Protein AF-A0A4V3XAM3-F1 (afdb_monomer)

Foldseek 3Di:
DCVVVVVVVVVVPPPPDDDDDPPPPPPPPPPDDDPPPPVCVVVPPPCPDPDDPQDLPDLDDDLFQQSAAADQCVPDRVPDAWAEEEEEQLDFDPPPPFPDDDDDDDDPDDDDAQLNQLSCQLVLLSVLSSVGHLCDQPPVLRDRLVLQTRYYYNYYQPADHPDPVRRLVSLLVVLLSQQVDAHPDDDQDFDLWPVRGHGHAYEYRARAQLSVLSNLVSLCNTRNAFAEEEQAQALLCDDDDDDDPGPDDPPDDRDRHSSHSLVVCLVVRSHDAPLLYEYAAHDDDDPDPVVVVSSVVSRHDYDHLCVCVVVNLLVVLVVNCVSNPQTAYEYEHELLLAACVQAVNFNDHDHSHDHLVSLLSNLLSNAQHNHRYYYYYRRRQVRADPVSRNSNSSSVSVVSVSLSSSCHDDEAEQEAQAPVSLVVCLVLVVVCGSSHNYDYAYEHQAQAHHPCLPPVDAPFDKDPAFQQVLPDLVQGDDPPDGGIGRSVVSSVSSVVSCVVSVCVVRYDYNKAWDDWDADPSGDIDTDIDHDDPPDDDDDDDDHDLLVLAQAAEEQEDDPPVSVVVQVSSVVSHHPHYHYDYPDDDDDDPQFDAWDDDPNDIDHDPDTHGPVPDDLDPLSGSDDDVVVVVDCVSVVVCLVSQLVVQCRVAVGSVHDDDD

Sequence (658 aa):
MLLIYTAVFLAITTSSSVVAEQARLSVEYPERVDPSVNFTKLFSQSVVFPHAQWTKETWNGITSYAHTTPLRCFGSDSAIEYDIAILGALWYNLVGKAHLTPLPQVLPSILPPAIVLARFGPNGIRQGSRRLSIDRINVPTKLRISDHADVVDCGDVPMVYVDNKVALRQLELANAALLSQSSLRVADGESLAKDGKFHPRVLTLGGDHTITLPLLRGVAGVYGPVSVIHFDSHLDTWKPSKMENSPWLPGEEIPVTHGSYFWYAHNEGLLASNNSNIHVGIRNSLHSWDDEEDDYKVGFVISYAEDIEEVGWKGIVQRIRDAVGDNPVYISLDIDVIDPGMAPAAGTPEIGGFTTREIKKILQGLSGLKVVGADIVEVAPGYDTQDEITQIAAANIGWEILGLMAKTPLVVVIIGGGPAGLVTCKSLLDAATGKFPFDPVVLEQESDIGGTFRYRSYENANLVSSKQLTSFSDFRLPLSHPDHLTLEEYVDYLRAYIRHFNLESRIQLNSKVIKVERGPNGGHIVHWLRKEPGSGNWQEEYKSRSQLAGRRLMILGTGETGMDLAYEAAKAGAREVVLCSRSGFLSVPKALNDFQIFGLKFESKTPVPIDSLITNLAETAYVHPWVAASHIRWFISDFVVKRVLWVLTGTQAGCNQL

pLDDT: mean 74.63, std 20.63, range [28.2, 98.88]

Solvent-accessible surface area (backbone atoms only — not comparable to full-atom values): 37568 Å² total; per-residue (Å²): 142,68,78,70,62,60,64,59,60,65,71,72,74,80,79,86,81,79,79,90,70,84,75,73,82,72,75,77,67,84,80,66,79,59,89,82,66,50,59,70,62,68,71,57,55,87,63,89,60,95,57,75,88,72,47,72,85,50,86,60,70,81,77,30,52,23,45,30,51,73,43,48,50,93,53,96,40,52,84,66,63,37,33,30,38,35,38,24,39,60,33,53,70,89,76,74,68,82,81,68,76,92,72,78,97,79,77,101,81,75,77,83,61,50,46,69,32,5,35,47,11,30,60,34,29,16,61,35,11,56,88,47,42,45,85,42,68,41,74,91,53,70,41,39,36,57,85,60,32,52,56,32,20,43,52,61,54,93,47,56,93,86,42,70,69,62,18,47,49,49,48,22,53,50,45,34,56,56,47,70,39,58,23,60,66,75,72,96,70,82,41,80,26,77,84,57,50,51,49,27,29,43,43,32,31,19,5,35,56,46,58,51,41,35,47,42,53,31,49,24,72,45,52,36,47,26,15,40,44,35,31,18,29,63,83,29,38,45,76,90,73,84,63,88,97,49,94,75,60,90,88,65,79,82,73,88,36,52,52,24,28,49,35,53,32,37,78,70,54,34,46,28,69,91,38,15,16,34,39,41,23,38,73,58,88,71,96,48,75,64,56,57,57,49,32,42,71,60,17,38,42,82,40,45,32,68,43,51,79,77,53,26,52,66,41,52,33,48,54,51,47,69,36,35,63,89,45,51,27,32,40,43,34,38,46,29,19,27,16,40,94,61,24,55,13,33,54,73,73,43,81,79,32,42,52,76,67,48,54,52,51,28,58,50,60,51,40,54,45,46,50,57,34,34,40,42,20,29,34,10,57,86,55,32,57,99,79,36,46,27,28,32,48,52,24,53,49,52,54,52,50,50,46,35,45,38,38,48,58,51,70,38,82,35,83,34,43,26,74,69,36,50,52,48,44,52,50,40,56,73,59,38,36,60,70,44,35,49,44,56,37,30,31,14,52,42,90,60,66,30,45,54,56,68,78,69,56,65,90,91,46,59,46,88,57,36,46,72,74,67,36,50,93,91,55,72,75,62,89,87,53,74,52,56,40,41,36,66,57,48,40,52,50,52,51,50,50,33,64,73,68,67,44,65,94,35,54,40,60,21,25,34,75,77,46,76,45,73,38,97,90,55,73,70,49,74,43,65,45,74,65,60,94,89,68,87,82,88,87,82,94,83,89,58,58,78,79,33,43,69,34,75,45,78,39,86,37,76,50,73,70,40,48,49,52,50,52,47,29,56,73,36,47,28,72,41,77,44,79,44,58,100,59,92,80,89,86,74,68,75,38,60,66,63,51,70,60,96,88,47,74,49,77,61,99,63,72,45,46,54,94,71,66,69,88,48,91,69,71,50,86,77,67,59,69,72,52,66,77,38,69,59,45,60,52,51,50,55,55,46,52,27,50,50,30,24,73,78,62,76,28,60,88,44,82,84,80,132

Nearest PDB structures (foldseek):
  7lba-assembly2_G  TM=9.155E-01  e=3.493E-26  Escherichia coli
  3niq-assembly1_A  TM=9.310E-01  e=6.773E-25  Pseudomonas aeruginosa PAO1
  1gq6-assembly1_B  TM=9.123E-01  e=1.174E-23  Streptomyces clavuligerus
  1gq6-assembly1_A-2  TM=9.062E-01  e=1.110E-23  Streptomyces clavuligerus
  3nio-assembly1_D  TM=8.984E-01  e=1.706E-21  Pseudomonas aeruginosa PAO1

Organism: NCBI:txid98765

Radius of gyration: 33.78 Å; Cα contacts (8 Å, |Δi|>4): 1130; chains: 1; bounding box: 84×67×112 Å

Mean predicted aligned error: 18.64 Å

Secondary structure (DSSP, 8-state):
--SSHHHHHTTSSS-----------------S--TT--HHHHH--S-S-SS-TT-TT-SSSS--GGGPEE--TTTTTTT---SEEEEE-----TT-GGGS----S--S-----GGGGGGGHHHHHHHHGGG--TTS-BTTTTB-GGGT--EEEEEE----SS-HHHHHHHHHHHHHHHHTSPPSS--SS--SSTTS----EEEEE-SSGGGHHHHHHHHHHHH-SBEEEEE-SS---PPP-PPTT-SPPTTPPPPP-TTTHHHHHHHTT-B-STT-EEEEEE-SPPS-THHHHHHHHHTEEEEETTHHHHTHHHHHHHHHHHHHTTSEEEEEEEGGGB-TTT----SS--SS-B-HHHHHHHHHHTTTSEEEEEEEE---GGGS-TT-HHHHHHHHHHHHHHHHHHTS-EEEEEE--SHHHHHHHHHHHHT-BTTB-EEEEEE-SSSSS-THHHHS--TT-B-SS-HHHHS-TTS---TTS-SS-BHHHHHHHHHHHHHHTT-GGGEESSEEEEEEEE-BTBSEEEEEEEPPTT----------GGGTTT-EEEEE--SHHHHHHHHHHHHTT-SEEEEE-SS------SEE--EEETTEEE--SSPEEGGG---STTSSS---HHHHTSTHHHHHHHHHHHHHHHHHHS-TT-PPP-

InterPro domains:
  IPR006035 Ureohydrolase [PF00491] (118-402)
  IPR006035 Ureohydrolase [PR00116] (205-220)
  IPR006035 Ureohydrolase [PR00116] (329-358)
  IPR006035 Ureohydrolase [PS51409] (118-413)
  IPR006035 Ureohydrolase [PTHR11358] (118-408)
  IPR020855 Ureohydrolase, manganese-binding site [PS01053] (332-353)
  IPR020946 Flavin monooxygenase-like [PF00743] (412-523)
  IPR023696 Ureohydrolase domain superfamily [SSF52768] (118-407)
  IPR036188 FAD/NAD(P)-binding domain superfamily [G3DSA:3.50.50.60] (408-536)
  IPR036188 FAD/NAD(P)-binding domain superfamily [G3DSA:3.50.50.60] (537-615)
  IPR036188 FAD/NAD(P)-binding domain superfamily [SSF51905] (412-586)

Structure (mmCIF, N/CA/C/O backbone):
data_AF-A0A4V3XAM3-F1
#
_entry.id   AF-A0A4V3XAM3-F1
#
loop_
_atom_site.group_PDB
_atom_site.id
_atom_site.type_symbol
_atom_site.label_atom_id
_atom_site.label_alt_id
_atom_site.label_comp_id
_atom_site.label_asym_id
_atom_site.label_entity_id
_atom_site.label_seq_id
_atom_site.pdbx_PDB_ins_code
_atom_site.Cartn_x
_atom_site.Cartn_y
_atom_site.Cartn_z
_atom_site.occupancy
_atom_site.B_iso_or_equiv
_atom_site.auth_seq_id
_atom_site.auth_comp_id
_atom_site.auth_asym_id
_atom_site.auth_atom_id
_atom_site.pdbx_PDB_model_num
ATOM 1 N N . MET A 1 1 ? 0.912 23.885 60.479 1.00 43.94 1 MET A N 1
ATOM 2 C CA . MET A 1 1 ? 1.457 23.375 59.201 1.00 43.94 1 MET A CA 1
ATOM 3 C C . MET A 1 1 ? 2.824 24.006 58.859 1.00 43.94 1 MET A C 1
ATOM 5 O O . MET A 1 1 ? 3.091 24.292 57.704 1.00 43.94 1 MET A O 1
ATOM 9 N N . LEU A 1 2 ? 3.708 24.210 59.854 1.00 31.06 2 LEU A N 1
ATOM 10 C CA . LEU A 1 2 ? 5.045 24.816 59.671 1.00 31.06 2 LEU A CA 1
ATOM 11 C C . LEU A 1 2 ? 6.189 23.935 60.229 1.00 31.06 2 LEU A C 1
ATOM 13 O O . LEU A 1 2 ? 7.351 24.195 59.964 1.00 31.06 2 LEU A O 1
ATOM 17 N N . LEU A 1 3 ? 5.867 22.851 60.947 1.00 28.94 3 LEU A N 1
ATOM 18 C CA . LEU A 1 3 ? 6.844 21.920 61.538 1.00 28.94 3 LEU A CA 1
ATOM 19 C C . LEU A 1 3 ? 7.246 20.759 60.611 1.00 28.94 3 LEU A C 1
ATOM 21 O O . LEU A 1 3 ? 8.238 20.090 60.868 1.00 28.94 3 LEU A O 1
ATOM 25 N N . ILE A 1 4 ? 6.520 20.547 59.507 1.00 36.91 4 ILE A N 1
ATOM 26 C CA . ILE A 1 4 ? 6.873 19.549 58.477 1.00 36.91 4 ILE A CA 1
ATOM 27 C C . ILE A 1 4 ? 7.892 20.130 57.477 1.00 36.91 4 ILE A C 1
ATOM 29 O O . ILE A 1 4 ? 8.665 19.392 56.874 1.00 36.91 4 ILE A O 1
ATOM 33 N N . TYR A 1 5 ? 7.966 21.460 57.357 1.00 37.72 5 TYR A N 1
ATOM 34 C CA . TYR A 1 5 ? 8.872 22.129 56.421 1.00 37.72 5 TYR A CA 1
ATOM 35 C C . TYR A 1 5 ? 10.343 22.115 56.872 1.00 37.72 5 TYR A C 1
ATOM 37 O O . TYR A 1 5 ? 11.233 22.105 56.025 1.00 37.72 5 TYR A O 1
ATOM 45 N N . THR A 1 6 ? 10.629 22.023 58.175 1.00 33.50 6 THR A N 1
ATOM 46 C CA . THR A 1 6 ? 12.016 22.020 58.682 1.00 33.50 6 THR A CA 1
ATOM 47 C C . THR A 1 6 ? 12.715 20.664 58.520 1.00 33.50 6 THR A C 1
ATOM 49 O O . THR A 1 6 ? 13.935 20.618 58.395 1.00 33.50 6 THR A O 1
ATOM 52 N N . ALA A 1 7 ? 11.965 19.558 58.457 1.00 32.16 7 ALA A N 1
ATOM 53 C CA . ALA A 1 7 ? 12.541 18.220 58.293 1.00 32.16 7 ALA A CA 1
ATOM 54 C C . ALA A 1 7 ? 12.980 17.927 56.845 1.00 32.16 7 ALA A C 1
ATOM 56 O O . ALA A 1 7 ? 13.930 17.182 56.628 1.00 32.16 7 ALA A O 1
ATOM 57 N N . VAL A 1 8 ? 12.331 18.548 55.853 1.00 38.34 8 VAL A N 1
ATOM 58 C CA . VAL A 1 8 ? 12.656 18.340 54.430 1.00 38.34 8 VAL A CA 1
ATOM 59 C C . VAL A 1 8 ? 13.861 19.184 53.998 1.00 38.34 8 VAL A C 1
ATOM 61 O O . VAL A 1 8 ? 14.658 18.736 53.181 1.00 38.34 8 VAL A O 1
ATOM 64 N N . PHE A 1 9 ? 14.066 20.365 54.593 1.00 31.41 9 PHE A N 1
ATOM 65 C CA . PHE A 1 9 ? 15.194 21.237 54.239 1.00 31.41 9 PHE A CA 1
ATOM 66 C C . PHE A 1 9 ? 16.542 20.773 54.819 1.00 31.41 9 PHE A C 1
ATOM 68 O O . PHE A 1 9 ? 17.583 21.040 54.224 1.00 31.41 9 PHE A O 1
ATOM 75 N N . LEU A 1 10 ? 16.542 20.032 55.936 1.00 29.98 10 LEU A N 1
ATOM 76 C CA . LEU A 1 10 ? 17.772 19.498 56.543 1.00 29.98 10 LEU A CA 1
ATOM 77 C C . LEU A 1 10 ? 18.298 18.225 55.850 1.00 29.98 10 LEU A C 1
ATOM 79 O O . LEU A 1 10 ? 19.457 17.869 56.033 1.00 29.98 10 LEU A O 1
ATOM 83 N N . ALA A 1 11 ? 17.472 17.553 55.042 1.00 32.84 11 ALA A N 1
ATOM 84 C CA . ALA A 1 11 ? 17.873 16.370 54.276 1.00 32.84 11 ALA A CA 1
ATOM 85 C C . ALA A 1 11 ? 18.535 16.714 52.926 1.00 32.84 11 ALA A C 1
ATOM 87 O O . ALA A 1 11 ? 19.113 15.839 52.289 1.00 32.84 11 ALA A O 1
ATOM 88 N N . ILE A 1 12 ? 18.459 17.976 52.485 1.00 36.16 12 ILE A N 1
ATOM 89 C CA . ILE A 1 12 ? 18.925 18.410 51.156 1.00 36.16 12 ILE A CA 1
ATOM 90 C C . ILE A 1 12 ? 20.329 19.050 51.210 1.00 36.16 12 ILE A C 1
ATOM 92 O O . ILE A 1 12 ? 20.966 19.233 50.177 1.00 36.16 12 ILE A O 1
ATOM 96 N N . THR A 1 13 ? 20.883 19.331 52.395 1.00 33.69 13 THR A N 1
ATOM 97 C CA . THR A 1 13 ? 22.175 20.036 52.535 1.00 33.69 13 THR A CA 1
ATOM 98 C C . THR A 1 13 ? 23.356 19.176 53.002 1.00 33.69 13 THR A C 1
ATOM 100 O O . THR A 1 13 ? 24.454 19.705 53.157 1.00 33.69 13 THR A O 1
ATOM 103 N N . THR A 1 14 ? 23.208 17.854 53.149 1.00 33.59 14 THR A N 1
ATOM 104 C CA . THR A 1 14 ? 24.290 16.950 53.610 1.00 33.59 14 THR A CA 1
ATOM 105 C C . THR A 1 14 ? 24.713 15.876 52.604 1.00 33.59 14 THR A C 1
ATOM 107 O O . THR A 1 14 ? 25.132 14.786 52.983 1.00 33.59 14 THR A O 1
ATOM 110 N N . SER A 1 15 ? 24.708 16.188 51.307 1.00 34.00 15 SER A N 1
ATOM 111 C CA . SER A 1 15 ? 25.438 15.380 50.318 1.00 34.00 15 SER A CA 1
ATOM 112 C C . SER A 1 15 ? 26.023 16.242 49.198 1.00 34.00 15 SER A C 1
ATOM 114 O O . SER A 1 15 ? 25.698 16.085 48.025 1.00 34.00 15 SER A O 1
ATOM 116 N N . SER A 1 16 ? 26.889 17.184 49.576 1.00 37.00 16 SER A N 1
ATOM 117 C CA . SER A 1 16 ? 27.743 17.941 48.653 1.00 37.00 16 SER A CA 1
ATOM 118 C C . SER A 1 16 ? 29.202 17.543 48.865 1.00 37.00 16 SER A C 1
ATOM 120 O O . SER A 1 16 ? 29.981 18.304 49.425 1.00 37.00 16 SER A O 1
ATOM 122 N N . SER A 1 17 ? 29.570 16.331 48.456 1.00 37.22 17 SER A N 1
ATOM 123 C CA . SER A 1 17 ? 30.971 15.962 48.221 1.00 37.22 17 SER A CA 1
ATOM 124 C C . SER A 1 17 ? 31.035 14.649 47.449 1.00 37.22 17 SER A C 1
ATOM 126 O O . SER A 1 17 ? 31.267 13.589 48.025 1.00 37.22 17 SER A O 1
ATOM 128 N N . VAL A 1 18 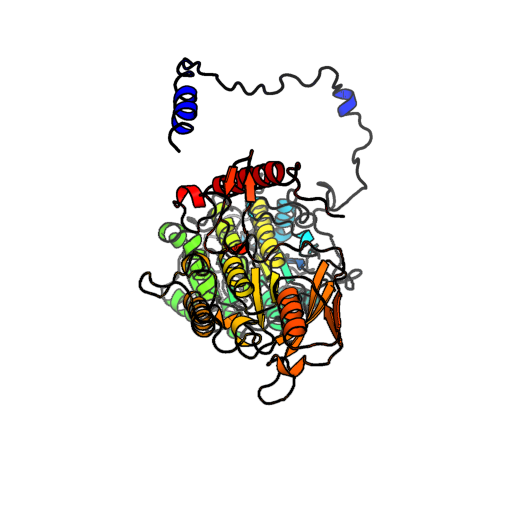? 30.831 14.713 46.137 1.00 32.03 18 VAL A N 1
ATOM 129 C CA . VAL A 1 18 ? 31.417 13.716 45.239 1.00 32.03 18 VAL A CA 1
ATOM 130 C C . VAL A 1 18 ? 32.179 14.481 44.173 1.00 32.03 18 VAL A C 1
ATOM 132 O O . VAL A 1 18 ? 31.615 15.114 43.284 1.00 32.03 18 VAL A O 1
ATOM 135 N N . VAL A 1 19 ? 33.491 14.482 44.377 1.00 31.78 19 VAL A N 1
ATOM 136 C CA . VAL A 1 19 ? 34.517 14.858 43.416 1.00 31.78 19 VAL A CA 1
ATOM 137 C C . VAL A 1 19 ? 34.242 14.113 42.112 1.00 31.78 19 VAL A C 1
ATOM 139 O O . VAL A 1 19 ? 33.950 12.920 42.126 1.00 31.78 19 VAL A O 1
ATOM 142 N N . ALA A 1 20 ? 34.315 14.834 40.996 1.00 38.03 20 ALA A N 1
ATOM 143 C CA . ALA A 1 20 ? 34.240 14.271 39.661 1.00 38.03 20 ALA A CA 1
ATOM 144 C C . ALA A 1 20 ? 35.389 13.273 39.454 1.00 38.03 20 ALA A C 1
ATOM 146 O O . ALA A 1 20 ? 36.497 13.655 39.087 1.00 38.03 20 ALA A O 1
ATOM 147 N N . GLU A 1 21 ? 35.117 11.992 39.681 1.00 32.94 21 GLU A N 1
ATOM 148 C CA . GLU A 1 21 ? 35.910 10.920 39.109 1.00 32.94 21 GLU A CA 1
ATOM 149 C C . GLU A 1 21 ? 35.224 10.521 37.807 1.00 32.94 21 GLU A C 1
ATOM 151 O O . GLU A 1 21 ? 34.085 10.054 37.770 1.00 32.94 21 GLU A O 1
ATOM 156 N N . GLN A 1 22 ? 35.903 10.831 36.710 1.00 36.31 22 GLN A N 1
ATOM 157 C CA . GLN A 1 22 ? 35.492 10.521 35.357 1.00 36.31 22 GLN A CA 1
ATOM 158 C C . GLN A 1 22 ? 35.551 8.997 35.194 1.00 36.31 22 GLN A C 1
ATOM 160 O O . GLN A 1 22 ? 36.527 8.450 34.685 1.00 36.31 22 GLN A O 1
ATOM 165 N N . ALA A 1 23 ? 34.519 8.298 35.669 1.00 32.44 23 ALA A N 1
ATOM 166 C CA . ALA A 1 23 ? 34.330 6.887 35.401 1.00 32.44 23 ALA A CA 1
ATOM 167 C C . ALA A 1 23 ? 34.123 6.743 33.892 1.00 32.44 23 ALA A C 1
ATOM 169 O O . ALA A 1 23 ? 33.026 6.922 33.361 1.00 32.44 23 ALA A O 1
ATOM 170 N N . ARG A 1 24 ? 35.217 6.460 33.178 1.00 33.41 24 ARG A N 1
ATOM 171 C CA . ARG A 1 24 ? 35.149 5.809 31.877 1.00 33.41 24 ARG A CA 1
ATOM 172 C C . ARG A 1 24 ? 34.272 4.583 32.095 1.00 33.41 24 ARG A C 1
ATOM 174 O O . ARG A 1 24 ? 34.682 3.662 32.792 1.00 33.41 24 ARG A O 1
ATOM 181 N N . LEU A 1 25 ? 33.071 4.587 31.526 1.00 30.52 25 LEU A N 1
ATOM 182 C CA . LEU A 1 25 ? 32.326 3.361 31.279 1.00 30.52 25 LEU A CA 1
ATOM 183 C C . LEU A 1 25 ? 33.177 2.539 30.305 1.00 30.52 25 LEU A C 1
ATOM 185 O O . LEU A 1 25 ? 33.012 2.615 29.090 1.00 30.52 25 LEU A O 1
ATOM 189 N N . SER A 1 26 ? 34.153 1.805 30.838 1.00 31.61 26 SER A N 1
ATOM 190 C CA . SER A 1 26 ? 34.700 0.642 30.171 1.00 31.61 26 SER A CA 1
ATOM 191 C C . SER A 1 26 ? 33.551 -0.347 30.113 1.00 31.61 26 SER A C 1
ATOM 193 O O . SER A 1 26 ? 33.226 -1.008 31.096 1.00 31.61 26 SER A O 1
ATOM 195 N N . VAL A 1 27 ? 32.879 -0.385 28.967 1.00 33.03 27 VAL A N 1
ATOM 196 C CA . VAL A 1 27 ? 32.125 -1.568 28.582 1.00 33.03 27 VAL A CA 1
ATOM 197 C C . VAL A 1 27 ? 33.157 -2.690 28.572 1.00 33.03 27 VAL A C 1
ATOM 199 O O . VAL A 1 27 ? 34.004 -2.740 27.680 1.00 33.03 27 VAL A O 1
ATOM 202 N N . GLU A 1 28 ? 33.145 -3.539 29.598 1.00 33.53 28 GLU A N 1
ATOM 203 C CA . GLU A 1 28 ? 33.733 -4.865 29.480 1.00 33.53 28 GLU A CA 1
ATOM 204 C C . GLU A 1 28 ? 32.940 -5.563 28.377 1.00 33.53 28 GLU A C 1
ATOM 206 O O . GLU A 1 28 ? 31.849 -6.093 28.586 1.00 33.53 28 GLU A O 1
ATOM 211 N N . TYR A 1 29 ? 33.471 -5.522 27.156 1.00 40.00 29 TYR A N 1
ATOM 212 C CA . TYR A 1 29 ? 33.217 -6.616 26.240 1.00 40.00 29 TYR A CA 1
ATOM 213 C C . TYR A 1 29 ? 33.658 -7.877 26.981 1.00 40.00 29 TYR A C 1
ATOM 215 O O . TYR A 1 29 ? 34.733 -7.838 27.584 1.00 40.00 29 TYR A O 1
ATOM 223 N N . PRO A 1 30 ? 32.872 -8.965 26.985 1.00 40.91 30 PRO A N 1
ATOM 224 C CA . PRO A 1 30 ? 33.352 -10.222 27.525 1.00 40.91 30 PRO A CA 1
ATOM 225 C C . PRO A 1 30 ? 34.601 -10.606 26.731 1.00 40.91 30 PRO A C 1
ATOM 227 O O . PRO A 1 30 ? 34.526 -11.109 25.608 1.00 40.91 30 PRO A O 1
ATOM 230 N N . GLU A 1 31 ? 35.771 -10.298 27.285 1.00 47.69 31 GLU A N 1
ATOM 231 C CA . GLU A 1 31 ? 37.010 -10.834 26.782 1.00 47.69 31 GLU A CA 1
ATOM 232 C C . GLU A 1 31 ? 36.959 -12.331 27.047 1.00 47.69 31 GLU A C 1
ATOM 234 O O . GLU A 1 31 ? 36.879 -12.780 28.188 1.00 47.69 31 GLU A O 1
ATOM 239 N N . ARG A 1 32 ? 37.089 -13.064 25.942 1.00 46.81 32 ARG A N 1
ATOM 240 C CA . ARG A 1 32 ? 37.283 -14.509 25.837 1.00 46.81 32 ARG A CA 1
ATOM 241 C C . ARG A 1 32 ? 35.981 -15.294 25.876 1.00 46.81 32 ARG A C 1
ATOM 243 O O . ARG A 1 32 ? 35.391 -15.561 26.915 1.00 46.81 32 ARG A O 1
ATOM 250 N N . VAL A 1 33 ? 35.619 -15.751 24.675 1.00 54.81 33 VAL A N 1
ATOM 251 C CA . VAL A 1 33 ? 35.180 -17.129 24.430 1.00 54.81 33 VAL A CA 1
ATOM 252 C C . VAL A 1 33 ? 35.578 -18.007 25.615 1.00 54.81 33 VAL A C 1
ATOM 254 O O . VAL A 1 33 ? 36.771 -18.146 25.895 1.00 54.81 33 VAL A O 1
ATOM 257 N N . ASP A 1 34 ? 34.586 -18.546 26.318 1.00 55.59 34 ASP A N 1
ATOM 258 C CA . ASP A 1 34 ? 34.818 -19.481 27.411 1.00 55.59 34 ASP A CA 1
ATOM 259 C C . ASP A 1 34 ? 35.809 -20.563 26.922 1.00 55.59 34 ASP A C 1
ATOM 261 O O . ASP A 1 34 ? 35.546 -21.201 25.901 1.00 55.59 34 ASP A O 1
ATOM 265 N N . PRO A 1 35 ? 36.971 -20.761 27.573 1.00 56.97 35 PRO A N 1
ATOM 266 C CA . PRO A 1 35 ? 37.960 -21.755 27.153 1.00 56.97 35 PRO A CA 1
ATOM 267 C C . PRO A 1 35 ? 37.429 -23.201 27.207 1.00 56.97 35 PRO A C 1
ATOM 269 O O . PRO A 1 35 ? 38.088 -24.112 26.705 1.00 56.97 35 PRO A O 1
ATOM 272 N N . SER A 1 36 ? 36.238 -23.426 27.774 1.00 59.44 36 SER A N 1
ATOM 273 C CA . SER A 1 36 ? 35.482 -24.678 27.682 1.00 59.44 36 SER A CA 1
ATOM 274 C C . SER A 1 36 ? 34.750 -24.868 26.339 1.00 59.44 36 SER A C 1
ATOM 276 O O . SER A 1 36 ? 34.342 -25.988 26.007 1.00 59.44 36 SER A O 1
ATOM 278 N N . VAL A 1 37 ? 34.614 -23.809 25.530 1.00 58.19 37 VAL A N 1
ATOM 279 C CA . VAL A 1 37 ? 34.015 -23.846 24.190 1.00 58.19 37 VAL A CA 1
ATOM 280 C C . VAL A 1 37 ? 34.981 -24.543 23.247 1.00 58.19 37 VAL A C 1
ATOM 282 O O . VAL A 1 37 ? 35.850 -23.962 22.601 1.00 58.19 37 VAL A O 1
ATOM 285 N N . ASN A 1 38 ? 34.813 -25.855 23.168 1.00 71.94 38 ASN A N 1
ATOM 286 C CA . ASN A 1 38 ? 35.487 -26.677 22.189 1.00 71.94 38 ASN A CA 1
ATOM 287 C C . ASN A 1 38 ? 34.905 -26.365 20.802 1.00 71.94 38 ASN A C 1
ATOM 289 O O . ASN A 1 38 ? 33.858 -26.896 20.432 1.00 71.94 38 ASN A O 1
ATOM 293 N N . PHE A 1 39 ? 35.587 -25.515 20.031 1.00 66.19 39 PHE A N 1
ATOM 294 C CA . PHE A 1 39 ? 35.196 -25.184 18.658 1.00 66.19 39 PHE A CA 1
ATOM 295 C C . PHE A 1 39 ? 35.069 -26.424 17.775 1.00 66.19 39 PHE A C 1
ATOM 297 O O . PHE A 1 39 ? 34.133 -26.508 16.990 1.00 66.19 39 PHE A O 1
ATOM 304 N N . THR A 1 40 ? 35.921 -27.435 17.953 1.00 68.69 40 THR A N 1
ATOM 305 C CA . THR A 1 40 ? 35.778 -28.712 17.244 1.00 68.69 40 THR A CA 1
ATOM 306 C C . THR A 1 40 ? 34.438 -29.371 17.558 1.00 68.69 40 THR A C 1
ATOM 308 O O . THR A 1 40 ? 33.818 -29.901 16.651 1.00 68.69 40 THR A O 1
ATOM 311 N N . LYS A 1 41 ? 33.950 -29.293 18.804 1.00 66.06 41 LYS A N 1
ATOM 312 C CA . LYS A 1 41 ? 32.626 -29.798 19.213 1.00 66.06 41 LYS A CA 1
ATOM 313 C C . LYS A 1 41 ? 31.472 -28.919 18.715 1.00 66.06 41 LYS A C 1
ATOM 315 O O . LYS A 1 41 ? 30.409 -29.434 18.386 1.00 66.06 41 LYS A O 1
ATOM 320 N N . LEU A 1 42 ? 31.684 -27.604 18.658 1.00 61.31 42 LEU A N 1
ATOM 321 C CA . LEU A 1 42 ? 30.722 -26.632 18.130 1.00 61.31 42 LEU A CA 1
ATOM 322 C C . LEU A 1 42 ? 30.507 -26.824 16.617 1.00 61.31 42 LEU A C 1
ATOM 324 O O . LEU A 1 42 ? 29.384 -26.754 16.136 1.00 61.31 42 LEU A O 1
ATOM 328 N N . PHE A 1 43 ? 31.583 -27.123 15.883 1.00 63.84 43 PHE A N 1
ATOM 329 C CA . PHE A 1 43 ? 31.571 -27.385 14.442 1.00 63.84 43 PHE A CA 1
ATOM 330 C C . PHE A 1 43 ? 31.407 -28.874 14.082 1.00 63.84 43 PHE A C 1
ATOM 332 O O . PHE A 1 43 ? 31.276 -29.194 12.904 1.00 63.84 43 PHE A O 1
ATOM 339 N N . SER A 1 44 ? 31.395 -29.791 15.059 1.00 62.56 44 SER A N 1
ATOM 340 C CA . SER A 1 44 ? 31.126 -31.225 14.841 1.00 62.56 44 SER A CA 1
ATOM 341 C C . SER A 1 44 ? 29.669 -31.618 15.071 1.00 62.56 44 SER A C 1
ATOM 343 O O . SER A 1 44 ? 29.351 -32.811 15.086 1.00 62.56 44 SER A O 1
ATOM 345 N N . GLN A 1 45 ? 28.777 -30.645 15.270 1.00 60.25 45 GLN A N 1
ATOM 346 C CA . GLN A 1 45 ? 27.358 -30.918 15.418 1.00 60.25 45 GLN A CA 1
ATOM 347 C C . GLN A 1 45 ? 26.847 -31.600 14.137 1.00 60.25 45 GLN A C 1
ATOM 349 O O . GLN A 1 45 ? 26.817 -31.006 13.065 1.00 60.25 45 GLN A O 1
ATOM 354 N N . SER A 1 46 ? 26.448 -32.871 14.246 1.00 59.31 46 SER A N 1
ATOM 355 C CA . SER A 1 46 ? 25.922 -33.664 13.121 1.00 59.31 46 SER A CA 1
ATOM 356 C C . SER A 1 46 ? 24.531 -33.211 12.665 1.00 59.31 46 SER A C 1
ATOM 358 O O . SER A 1 46 ? 24.027 -33.661 11.637 1.00 59.31 46 SER A O 1
ATOM 360 N N . VAL A 1 47 ? 23.905 -32.322 13.439 1.00 56.53 47 VAL A N 1
ATOM 361 C CA . VAL A 1 47 ? 22.592 -31.747 13.172 1.00 56.53 47 VAL A CA 1
ATOM 362 C C . VAL A 1 47 ? 22.793 -30.421 12.450 1.00 56.53 47 VAL A C 1
ATOM 364 O O . VAL A 1 47 ? 23.029 -29.394 13.079 1.00 56.53 47 VAL A O 1
ATOM 367 N N . VAL A 1 48 ? 22.696 -30.459 11.122 1.00 57.72 48 VAL A N 1
ATOM 368 C CA . VAL A 1 48 ? 22.813 -29.267 10.266 1.00 57.72 48 VAL A CA 1
ATOM 369 C C . VAL A 1 48 ? 21.641 -28.298 10.489 1.00 57.72 48 VAL A C 1
ATOM 371 O O . VAL A 1 48 ? 21.812 -27.087 10.384 1.00 57.72 48 VAL A O 1
ATOM 374 N N . PHE A 1 49 ? 20.463 -28.818 10.859 1.00 56.72 49 PHE A N 1
ATOM 375 C CA . PHE A 1 49 ? 19.252 -28.035 11.118 1.00 56.72 49 PHE A CA 1
ATOM 376 C C . PHE A 1 49 ? 18.558 -28.537 12.398 1.00 56.72 49 PHE A C 1
ATOM 378 O O . PHE A 1 49 ? 18.012 -29.639 12.391 1.00 56.72 49 PHE A O 1
ATOM 385 N N . PRO A 1 50 ? 18.595 -27.779 13.513 1.00 53.62 50 PRO A N 1
ATOM 386 C CA . PRO A 1 50 ? 17.989 -28.187 14.788 1.00 53.62 50 PRO A CA 1
ATOM 387 C C . PRO A 1 50 ? 16.454 -28.069 14.808 1.00 53.62 50 PRO A C 1
ATOM 389 O O . PRO A 1 50 ? 15.812 -28.568 15.730 1.00 53.62 50 PRO A O 1
ATOM 392 N N . HIS A 1 51 ? 15.871 -27.429 13.793 1.00 54.28 51 HIS A N 1
ATOM 393 C CA . HIS A 1 51 ? 14.430 -27.333 13.565 1.00 54.28 51 HIS A CA 1
ATOM 394 C C . HIS A 1 51 ? 14.024 -28.219 12.380 1.00 54.28 51 HIS A C 1
ATOM 396 O O . HIS A 1 51 ? 14.872 -28.592 11.566 1.00 54.28 51 HIS A O 1
ATOM 402 N N . ALA A 1 52 ? 12.736 -28.569 12.295 1.00 53.16 52 ALA A N 1
ATOM 403 C CA . ALA A 1 52 ? 12.185 -29.325 11.172 1.00 53.16 52 ALA A CA 1
ATOM 404 C C . ALA A 1 52 ? 12.632 -28.709 9.833 1.00 53.16 52 ALA A C 1
ATOM 406 O O . ALA A 1 52 ? 12.755 -27.491 9.704 1.00 53.16 52 ALA A O 1
ATOM 407 N N . GLN A 1 53 ? 12.937 -29.554 8.851 1.00 54.09 53 GLN A N 1
ATOM 408 C CA . GLN A 1 53 ? 13.402 -29.095 7.547 1.00 54.09 53 GLN A CA 1
ATOM 409 C C . GLN A 1 53 ? 12.329 -28.192 6.905 1.00 54.09 53 GLN A C 1
ATOM 411 O O . GLN A 1 53 ? 11.198 -28.631 6.724 1.00 54.09 53 GLN A O 1
ATOM 416 N N . TRP A 1 54 ? 12.716 -26.953 6.569 1.00 57.06 54 TRP A N 1
ATOM 417 C CA . TRP A 1 54 ? 11.968 -25.981 5.753 1.00 57.06 54 TRP A CA 1
ATOM 418 C C . TRP A 1 54 ? 10.705 -25.404 6.427 1.00 57.06 54 TRP A C 1
ATOM 420 O O . TRP A 1 54 ? 9.600 -25.529 5.905 1.00 57.06 54 TRP A O 1
ATOM 430 N N . THR A 1 55 ? 10.857 -24.749 7.585 1.00 60.12 55 THR A N 1
ATOM 431 C CA . THR A 1 55 ? 9.772 -23.964 8.216 1.00 60.12 55 THR A CA 1
ATOM 432 C C . THR A 1 55 ? 9.864 -22.473 7.857 1.00 60.12 55 THR A C 1
ATOM 434 O O . THR A 1 55 ? 10.935 -22.002 7.462 1.00 60.12 55 THR A O 1
ATOM 437 N N . LYS A 1 56 ? 8.767 -21.709 8.012 1.00 53.97 56 LYS A N 1
ATOM 438 C CA . LYS A 1 56 ? 8.694 -20.267 7.663 1.00 53.97 56 LYS A CA 1
ATOM 439 C C . LYS A 1 56 ? 9.743 -19.408 8.394 1.00 53.97 56 LYS A C 1
ATOM 441 O O . LYS A 1 56 ? 10.127 -18.338 7.930 1.00 53.97 56 LYS A O 1
ATOM 446 N N . GLU A 1 57 ? 10.240 -19.886 9.534 1.00 55.56 57 GLU A N 1
ATOM 447 C CA . GLU A 1 57 ? 11.206 -19.191 10.389 1.00 55.56 57 GLU A CA 1
ATOM 448 C C . GLU A 1 57 ? 12.671 -19.470 10.008 1.00 55.56 57 GLU A C 1
ATOM 450 O O . GLU A 1 57 ? 13.589 -18.851 10.560 1.00 55.56 57 GLU A O 1
ATOM 455 N N . THR A 1 58 ? 12.914 -20.408 9.087 1.00 60.81 58 THR A N 1
ATOM 456 C CA . THR A 1 58 ? 14.268 -20.792 8.672 1.00 60.81 58 THR A CA 1
ATOM 457 C C . THR A 1 58 ? 14.860 -19.807 7.661 1.00 60.81 58 THR A C 1
ATOM 459 O O . THR A 1 58 ? 14.164 -19.212 6.851 1.00 60.81 58 THR A O 1
ATOM 462 N N . TRP A 1 59 ? 16.178 -19.594 7.726 1.00 58.59 59 TRP A N 1
ATOM 463 C CA . TRP A 1 59 ? 16.915 -18.714 6.801 1.00 58.59 59 TRP A CA 1
ATOM 464 C C . TRP A 1 59 ? 17.423 -19.457 5.553 1.00 58.59 59 TRP A C 1
ATOM 466 O O . TRP A 1 59 ? 18.125 -18.880 4.725 1.00 58.59 59 TRP A O 1
ATOM 476 N N . ASN A 1 60 ? 17.100 -20.745 5.451 1.00 64.38 60 ASN A N 1
ATOM 477 C CA . ASN A 1 60 ? 17.507 -21.686 4.418 1.00 64.38 60 ASN A CA 1
ATOM 478 C C . ASN A 1 60 ? 16.260 -22.359 3.829 1.00 64.38 60 ASN A C 1
ATOM 480 O O . ASN A 1 60 ? 15.299 -22.589 4.549 1.00 64.38 60 ASN A O 1
ATOM 484 N N . GLY A 1 61 ? 16.289 -22.737 2.551 1.00 73.44 61 GLY A N 1
ATOM 485 C CA . GLY A 1 61 ? 15.142 -23.362 1.884 1.00 73.44 61 GLY A CA 1
ATOM 486 C C . GLY A 1 61 ? 14.908 -22.782 0.494 1.00 73.44 61 GLY A C 1
ATOM 487 O O . GLY A 1 61 ? 15.812 -22.181 -0.089 1.00 73.44 61 GLY A O 1
ATOM 488 N N . ILE A 1 62 ? 13.701 -22.981 -0.037 1.00 83.88 62 ILE A N 1
ATOM 489 C CA . ILE A 1 62 ? 13.272 -22.372 -1.302 1.00 83.88 62 ILE A CA 1
ATOM 490 C C . ILE A 1 62 ? 13.283 -20.849 -1.144 1.00 83.88 62 ILE A C 1
ATOM 492 O O . ILE A 1 62 ? 12.710 -20.320 -0.196 1.00 83.88 62 ILE A O 1
ATOM 496 N N . THR A 1 63 ? 13.913 -20.143 -2.083 1.00 88.12 63 THR A N 1
ATOM 497 C CA . THR A 1 63 ? 13.963 -18.675 -2.094 1.00 88.12 63 THR A CA 1
ATOM 498 C C . THR A 1 63 ? 12.662 -18.083 -2.643 1.00 88.12 63 THR A C 1
ATOM 500 O O . THR A 1 63 ? 12.628 -17.549 -3.749 1.00 88.12 63 THR A O 1
ATOM 503 N N . SER A 1 64 ? 11.578 -18.206 -1.878 1.00 93.12 64 SER A N 1
ATOM 504 C CA . SER A 1 64 ? 10.371 -17.399 -2.070 1.00 93.12 64 SER A CA 1
ATOM 505 C C . SER A 1 64 ? 10.578 -15.990 -1.516 1.00 93.12 64 SER A C 1
ATOM 507 O O . SER A 1 64 ? 11.479 -15.737 -0.708 1.00 93.12 64 SER A O 1
ATOM 509 N N . TYR A 1 65 ? 9.737 -15.055 -1.942 1.00 95.94 65 TYR A N 1
ATOM 510 C CA . TYR A 1 65 ? 9.803 -13.681 -1.473 1.00 95.94 65 TYR A CA 1
ATOM 511 C C . TYR A 1 65 ? 9.598 -13.602 0.047 1.00 95.94 65 TYR A C 1
ATOM 513 O O . TYR A 1 65 ? 8.563 -14.026 0.556 1.00 95.94 65 TYR A O 1
ATOM 521 N N . ALA A 1 66 ? 10.573 -13.062 0.780 1.00 93.38 66 ALA A N 1
ATOM 522 C CA . ALA A 1 66 ? 10.556 -12.899 2.236 1.00 93.38 66 ALA A CA 1
ATOM 523 C C . ALA A 1 66 ? 10.104 -14.167 2.998 1.00 93.38 66 ALA A C 1
ATOM 525 O O . ALA A 1 66 ? 9.340 -14.073 3.963 1.00 93.38 66 ALA A O 1
ATOM 526 N N . HIS A 1 67 ? 10.543 -15.348 2.542 1.00 90.38 67 HIS A N 1
ATOM 527 C CA . HIS A 1 67 ? 10.186 -16.665 3.104 1.00 90.38 67 HIS A CA 1
ATOM 528 C C . HIS A 1 67 ? 8.669 -16.911 3.217 1.00 90.38 67 HIS A C 1
ATOM 530 O O . HIS A 1 67 ? 8.206 -17.652 4.084 1.00 90.38 67 HIS A O 1
ATOM 536 N N . THR A 1 68 ? 7.874 -16.282 2.347 1.00 91.44 68 THR A N 1
ATOM 537 C CA . THR A 1 68 ? 6.433 -16.548 2.221 1.00 91.44 68 THR A CA 1
ATOM 538 C C . THR A 1 68 ? 6.190 -17.959 1.684 1.00 91.44 68 THR A C 1
ATOM 540 O O . THR A 1 68 ? 7.073 -18.585 1.096 1.00 91.44 68 THR A O 1
ATOM 543 N N . THR A 1 69 ? 5.002 -18.515 1.918 1.00 91.19 69 THR A N 1
ATOM 544 C CA . THR A 1 69 ? 4.722 -19.907 1.528 1.00 91.19 69 THR A CA 1
ATOM 545 C C . THR A 1 69 ? 4.558 -20.012 0.012 1.00 91.19 69 THR A C 1
ATOM 547 O O . THR A 1 69 ? 3.662 -19.359 -0.517 1.00 91.19 69 THR A O 1
ATOM 550 N N . PRO A 1 70 ? 5.375 -20.811 -0.702 1.00 93.06 70 PRO A N 1
ATOM 551 C CA . PRO A 1 70 ? 5.208 -20.973 -2.139 1.00 93.06 70 PRO A CA 1
ATOM 552 C C . PRO A 1 70 ? 3.973 -21.830 -2.442 1.00 93.06 70 PRO A C 1
ATOM 554 O O . PRO A 1 70 ? 3.847 -22.931 -1.904 1.00 93.06 70 PRO A O 1
ATOM 557 N N . LEU A 1 71 ? 3.092 -21.355 -3.324 1.00 93.94 71 LEU A N 1
ATOM 558 C CA . LEU A 1 71 ? 1.884 -22.058 -3.764 1.00 93.94 71 LEU A CA 1
ATOM 559 C C . LEU A 1 71 ? 1.790 -22.109 -5.292 1.00 93.94 71 LEU A C 1
ATOM 561 O O . LEU A 1 71 ? 2.127 -21.160 -5.995 1.00 93.94 71 LEU A O 1
ATOM 565 N N . ARG A 1 72 ? 1.250 -23.205 -5.834 1.00 93.19 72 ARG A N 1
ATOM 566 C CA . ARG A 1 72 ? 0.889 -23.324 -7.257 1.00 93.19 72 ARG A CA 1
ATOM 567 C C . ARG A 1 72 ? -0.504 -22.734 -7.478 1.00 93.19 72 ARG A C 1
ATOM 569 O O . ARG A 1 72 ? -1.449 -23.471 -7.771 1.00 93.19 72 ARG A O 1
ATOM 576 N N . CYS A 1 73 ? -0.620 -21.414 -7.330 1.00 94.12 73 CYS A N 1
ATOM 577 C CA . CYS A 1 73 ? -1.895 -20.681 -7.321 1.00 94.12 73 CYS A CA 1
ATOM 578 C C . CYS A 1 73 ? -2.740 -20.887 -8.594 1.00 94.12 73 CYS A C 1
ATOM 580 O O . CYS A 1 73 ? -3.964 -20.870 -8.537 1.00 94.12 73 CYS A O 1
ATOM 582 N N . PHE A 1 74 ? -2.105 -21.166 -9.738 1.00 91.56 74 PHE A N 1
ATOM 583 C CA . PHE A 1 74 ? -2.781 -21.427 -11.021 1.00 91.56 74 PHE A CA 1
ATOM 584 C C . PHE A 1 74 ? -3.063 -22.914 -11.296 1.00 91.56 74 PHE A C 1
ATOM 586 O O . PHE A 1 74 ? -3.443 -23.283 -12.405 1.00 91.56 74 PHE A O 1
ATOM 593 N N . GLY A 1 75 ? -2.821 -23.791 -10.320 1.00 88.12 75 GLY A N 1
ATOM 594 C CA . GLY A 1 75 ? -2.892 -25.236 -10.503 1.00 88.12 75 GLY A CA 1
ATOM 595 C C . GLY A 1 75 ? -3.349 -25.956 -9.244 1.00 88.12 75 GLY A C 1
ATOM 596 O O . GLY A 1 75 ? -4.444 -25.710 -8.739 1.00 88.12 75 GLY A O 1
ATOM 597 N N . SER A 1 76 ? -2.521 -26.880 -8.756 1.00 89.88 76 SER A N 1
ATOM 598 C CA . SER A 1 76 ? -2.880 -27.798 -7.667 1.00 89.88 76 SER A CA 1
ATOM 599 C C . SER A 1 76 ? -3.292 -27.123 -6.360 1.00 89.88 76 SER A C 1
ATOM 601 O O . SER A 1 76 ? -4.002 -27.751 -5.583 1.00 89.88 76 SER A O 1
ATOM 603 N N . ASP A 1 77 ? -2.865 -25.880 -6.128 1.00 91.81 77 ASP A N 1
ATOM 604 C CA . ASP A 1 77 ? -3.102 -25.165 -4.873 1.00 91.81 77 ASP A CA 1
ATOM 605 C C . ASP A 1 77 ? -4.114 -24.011 -5.050 1.00 91.81 77 ASP A C 1
ATOM 607 O O . ASP A 1 77 ? -4.275 -23.187 -4.159 1.00 91.81 77 ASP A O 1
ATOM 611 N N . SER A 1 78 ? -4.826 -23.959 -6.185 1.00 89.88 78 SER A N 1
ATOM 612 C CA . SER A 1 78 ? -5.784 -22.890 -6.541 1.00 89.88 78 SER A CA 1
ATOM 613 C C . SER A 1 78 ? -6.989 -22.744 -5.603 1.00 89.88 78 SER A C 1
ATOM 615 O O . SER A 1 78 ? -7.675 -21.730 -5.656 1.00 89.88 78 SER A O 1
ATOM 617 N N . ALA A 1 79 ? -7.259 -23.743 -4.760 1.00 88.50 79 ALA A N 1
ATOM 618 C CA . ALA A 1 79 ? -8.341 -23.711 -3.775 1.00 88.50 79 ALA A CA 1
ATOM 619 C C . ALA A 1 79 ? -7.906 -23.171 -2.399 1.00 88.50 79 ALA A C 1
ATOM 621 O O . ALA A 1 79 ? -8.743 -23.066 -1.506 1.00 88.50 79 ALA A O 1
ATOM 622 N N . ILE A 1 80 ? -6.612 -22.903 -2.195 1.00 87.31 80 ILE A N 1
ATOM 623 C CA . ILE A 1 80 ? -6.098 -22.369 -0.931 1.00 87.31 80 ILE A CA 1
ATOM 624 C C . ILE A 1 80 ? -6.314 -20.858 -0.924 1.00 87.31 80 ILE A C 1
ATOM 626 O O . ILE A 1 80 ? -5.758 -20.156 -1.761 1.00 87.31 80 ILE A O 1
ATOM 630 N N . GLU A 1 81 ? -7.097 -20.373 0.035 1.00 87.94 81 GLU A N 1
ATOM 631 C CA . GLU A 1 81 ? -7.340 -18.945 0.236 1.00 87.94 81 GLU A CA 1
ATOM 632 C C . GLU A 1 81 ? -6.149 -18.275 0.940 1.00 87.94 81 GLU A C 1
ATOM 634 O O . GLU A 1 81 ? -5.515 -18.861 1.820 1.00 87.94 81 GLU A O 1
ATOM 639 N N . TYR A 1 82 ? -5.878 -17.022 0.582 1.00 90.50 82 TYR A N 1
ATOM 640 C CA . TYR A 1 82 ? -4.833 -16.168 1.159 1.00 90.50 82 TYR A CA 1
ATOM 641 C C . TYR A 1 82 ? -5.269 -14.697 1.088 1.00 90.50 82 TYR A C 1
ATOM 643 O O . TYR A 1 82 ? -6.251 -14.371 0.425 1.00 90.50 82 TYR A O 1
ATOM 651 N N . ASP A 1 83 ? -4.562 -13.793 1.773 1.00 90.56 83 ASP A N 1
ATOM 652 C CA . ASP A 1 83 ? -4.905 -12.359 1.781 1.00 90.56 83 ASP A CA 1
ATOM 653 C C . ASP A 1 83 ? -4.086 -11.544 0.777 1.00 90.56 83 ASP A C 1
ATOM 655 O O . ASP A 1 83 ? -4.532 -10.503 0.279 1.00 90.56 83 ASP A O 1
ATOM 659 N N . ILE A 1 84 ? -2.846 -11.973 0.529 1.00 95.81 84 ILE A N 1
ATOM 660 C CA . ILE A 1 84 ? -1.924 -11.317 -0.395 1.00 95.81 84 ILE A CA 1
ATOM 661 C C . ILE A 1 84 ? -1.140 -12.379 -1.172 1.00 95.81 84 ILE A C 1
ATOM 663 O O . ILE A 1 84 ? -0.533 -13.270 -0.578 1.00 95.81 84 ILE A O 1
ATOM 667 N N . ALA A 1 85 ? -1.109 -12.249 -2.495 1.00 97.75 85 ALA A N 1
ATOM 668 C CA . ALA A 1 85 ? -0.246 -13.029 -3.372 1.00 97.75 85 ALA A CA 1
ATOM 669 C C . ALA A 1 85 ? 0.966 -12.209 -3.820 1.00 97.75 85 ALA A C 1
ATOM 671 O O . ALA A 1 85 ? 0.830 -11.072 -4.272 1.00 97.75 85 ALA A O 1
ATOM 672 N N . ILE A 1 86 ? 2.148 -12.815 -3.750 1.00 98.38 86 ILE A N 1
ATOM 673 C CA . ILE A 1 86 ? 3.327 -12.364 -4.487 1.00 98.38 86 ILE A CA 1
ATOM 674 C C . ILE A 1 86 ? 3.303 -13.029 -5.860 1.00 98.38 86 ILE A C 1
ATOM 676 O O . ILE A 1 86 ? 3.168 -14.250 -5.947 1.00 98.38 86 ILE A O 1
ATOM 680 N N . LEU A 1 87 ? 3.442 -12.243 -6.923 1.00 98.12 87 LEU A N 1
ATOM 681 C CA . LEU A 1 87 ? 3.429 -12.730 -8.301 1.00 98.12 87 LEU A CA 1
ATOM 682 C C . LEU A 1 87 ? 4.655 -12.218 -9.049 1.00 98.12 87 LEU A C 1
ATOM 684 O O . LEU A 1 87 ? 4.937 -11.034 -8.997 1.00 98.12 87 LEU A O 1
ATOM 688 N N . GLY A 1 88 ? 5.381 -13.064 -9.770 1.00 97.62 88 GLY A N 1
ATOM 689 C CA . GLY A 1 88 ? 6.453 -12.601 -10.651 1.00 97.62 88 GLY A CA 1
ATOM 690 C C . GLY A 1 88 ? 5.996 -12.421 -12.096 1.00 97.62 88 GLY A C 1
ATOM 691 O O . GLY A 1 88 ? 5.358 -13.307 -12.671 1.00 97.62 88 GLY A O 1
ATOM 692 N N . ALA A 1 89 ? 6.368 -11.296 -12.702 1.00 95.06 89 ALA A N 1
ATOM 693 C CA . ALA A 1 89 ? 6.147 -10.990 -14.111 1.00 95.06 89 ALA A CA 1
ATOM 694 C C . ALA A 1 89 ? 7.495 -10.915 -14.843 1.00 95.06 89 ALA A C 1
ATOM 696 O O . ALA A 1 89 ? 8.162 -9.886 -14.861 1.00 95.06 89 ALA A O 1
ATOM 697 N N . LEU A 1 90 ? 7.917 -12.029 -15.444 1.00 85.75 90 LEU A N 1
ATOM 698 C CA . LEU A 1 90 ? 9.201 -12.162 -16.147 1.00 85.75 90 LEU A CA 1
ATOM 699 C C . LEU A 1 90 ? 9.143 -11.490 -17.534 1.00 85.75 90 LEU A C 1
ATOM 701 O O . LEU A 1 90 ? 9.177 -12.171 -18.562 1.00 85.75 90 LEU A O 1
ATOM 705 N N . TRP A 1 91 ? 9.010 -10.164 -17.579 1.00 79.25 91 TRP A N 1
ATOM 706 C CA . TRP A 1 91 ? 8.739 -9.431 -18.817 1.00 79.25 91 TRP A CA 1
ATOM 707 C C . TRP A 1 91 ? 9.772 -8.354 -19.153 1.00 79.25 91 TRP A C 1
ATOM 709 O O . TRP A 1 91 ? 10.394 -7.761 -18.281 1.00 79.25 91 TRP A O 1
ATOM 719 N N . TYR A 1 92 ? 9.952 -8.115 -20.450 1.00 69.94 92 TYR A N 1
ATOM 720 C CA . TYR A 1 92 ? 10.611 -6.930 -20.984 1.00 69.94 92 TYR A CA 1
ATOM 721 C C . TYR A 1 92 ? 10.206 -6.728 -22.452 1.00 69.94 92 TYR A C 1
ATOM 723 O O . TYR A 1 92 ? 9.973 -7.691 -23.189 1.00 69.94 92 TYR A O 1
ATOM 731 N N . ASN A 1 93 ? 10.191 -5.486 -22.911 1.00 63.25 93 ASN A N 1
ATOM 732 C CA . ASN A 1 93 ? 9.814 -5.107 -24.256 1.00 63.25 93 ASN A CA 1
ATOM 733 C C . ASN A 1 93 ? 11.063 -4.892 -25.124 1.00 63.25 93 ASN A C 1
ATOM 735 O O . ASN A 1 93 ? 11.880 -4.005 -24.893 1.00 63.25 93 ASN A O 1
ATOM 739 N N . LEU A 1 94 ? 11.208 -5.698 -26.180 1.00 48.69 94 LEU A N 1
ATOM 740 C CA . LEU A 1 94 ? 12.309 -5.587 -27.149 1.00 48.69 94 LEU A CA 1
ATOM 741 C C . LEU A 1 94 ? 12.255 -4.316 -28.018 1.00 48.69 94 LEU A C 1
ATOM 743 O O . LEU A 1 94 ? 13.248 -4.000 -28.676 1.00 48.69 94 LEU A O 1
ATOM 747 N N . VAL A 1 95 ? 11.115 -3.616 -28.068 1.00 42.34 95 VAL A N 1
ATOM 748 C CA . VAL A 1 95 ? 10.839 -2.570 -29.071 1.00 42.34 95 VAL A CA 1
ATOM 749 C C . VAL A 1 95 ? 11.147 -1.147 -28.570 1.00 42.34 95 VAL A C 1
ATOM 751 O O . VAL A 1 95 ? 11.190 -0.218 -29.370 1.00 42.34 95 VAL A O 1
ATOM 754 N N . GLY A 1 96 ? 11.487 -0.960 -27.289 1.00 40.19 96 GLY A N 1
ATOM 755 C CA . GLY A 1 96 ? 11.822 0.344 -26.680 1.00 40.19 96 GLY A CA 1
ATOM 756 C C . GLY A 1 96 ? 13.128 1.009 -27.159 1.00 40.19 96 GLY A C 1
ATOM 757 O O . GLY A 1 96 ? 13.631 1.924 -26.522 1.00 40.19 96 GLY A O 1
ATOM 758 N N . LYS A 1 97 ? 13.709 0.584 -28.287 1.00 38.25 97 LYS A N 1
ATOM 759 C CA . LYS A 1 97 ? 14.981 1.107 -28.827 1.00 38.25 97 LYS A CA 1
ATOM 760 C C . LYS A 1 97 ? 14.897 2.511 -29.453 1.00 38.25 97 LYS A C 1
ATOM 762 O O . LYS A 1 97 ? 15.872 2.951 -30.055 1.00 38.25 97 LYS A O 1
ATOM 767 N N . ALA A 1 98 ? 13.765 3.205 -29.365 1.00 35.66 98 ALA A N 1
ATOM 768 C CA . ALA A 1 98 ? 13.513 4.388 -30.188 1.00 35.66 98 ALA A CA 1
ATOM 769 C C . ALA A 1 98 ? 14.141 5.703 -29.681 1.00 35.66 98 ALA A C 1
ATOM 771 O O . ALA A 1 98 ? 14.080 6.690 -30.412 1.00 35.66 98 ALA A O 1
ATOM 772 N N . HIS A 1 99 ? 14.747 5.757 -28.487 1.00 38.88 99 HIS A N 1
ATOM 773 C CA . HIS A 1 99 ? 15.165 7.043 -27.889 1.00 38.88 99 HIS A CA 1
ATOM 774 C C . HIS A 1 99 ? 16.657 7.214 -27.591 1.00 38.88 99 HIS A C 1
ATOM 776 O O . HIS A 1 99 ? 17.060 8.260 -27.093 1.00 38.88 99 HIS A O 1
ATOM 782 N N . LEU A 1 100 ? 17.512 6.271 -27.994 1.00 34.81 100 LEU A N 1
ATOM 783 C CA . LEU A 1 100 ? 18.960 6.485 -27.962 1.00 34.81 100 LEU A CA 1
ATOM 784 C C . LEU A 1 100 ? 19.477 6.710 -29.386 1.00 34.81 100 LEU A C 1
ATOM 786 O O . LEU A 1 100 ? 19.272 5.897 -30.285 1.00 34.81 100 LEU A O 1
ATOM 790 N N . THR A 1 101 ? 20.097 7.873 -29.566 1.00 30.06 101 THR A N 1
ATOM 791 C CA . THR A 1 101 ? 20.724 8.420 -30.778 1.00 30.06 101 THR A CA 1
ATOM 792 C C . THR A 1 101 ? 21.453 7.383 -31.652 1.00 30.06 101 THR A C 1
ATOM 794 O O . THR A 1 101 ? 21.973 6.385 -31.149 1.00 30.06 101 THR A O 1
ATOM 797 N N . PRO A 1 102 ? 21.548 7.604 -32.981 1.00 32.78 102 PRO A N 1
ATOM 798 C CA . PRO A 1 102 ? 22.185 6.655 -33.887 1.00 32.78 102 PRO A CA 1
ATOM 799 C C . PRO A 1 102 ? 23.696 6.604 -33.626 1.00 32.78 102 PRO A C 1
ATOM 801 O O . PRO A 1 102 ? 24.462 7.408 -34.155 1.00 32.78 102 PRO A O 1
ATOM 804 N N . LEU A 1 103 ? 24.145 5.642 -32.819 1.00 31.05 103 LEU A N 1
ATOM 805 C CA . LEU A 1 103 ? 25.555 5.271 -32.768 1.00 31.05 103 LEU A CA 1
ATOM 806 C C . LEU A 1 103 ? 25.913 4.484 -34.043 1.00 31.05 103 LEU A C 1
ATOM 808 O O . LEU A 1 103 ? 25.163 3.584 -34.439 1.00 31.05 103 LEU A O 1
ATOM 812 N N . PRO A 1 104 ? 27.041 4.796 -34.711 1.00 33.12 104 PRO A N 1
ATOM 813 C CA . PRO A 1 104 ? 27.443 4.103 -35.924 1.00 33.12 104 PRO A CA 1
ATOM 814 C C . PRO A 1 104 ? 27.714 2.624 -35.642 1.00 33.12 104 PRO A C 1
ATOM 816 O O . PRO A 1 104 ? 28.298 2.259 -34.623 1.00 33.12 104 PRO A O 1
ATOM 819 N N . GLN A 1 105 ? 27.318 1.782 -36.592 1.00 38.38 105 GLN A N 1
ATOM 820 C CA . GLN A 1 105 ? 27.512 0.334 -36.615 1.00 38.38 105 GLN A CA 1
ATOM 821 C C . GLN A 1 105 ? 28.996 -0.068 -36.499 1.00 38.38 105 GLN A C 1
ATOM 823 O O . GLN A 1 105 ? 29.643 -0.306 -37.515 1.00 38.38 105 GLN A O 1
ATOM 828 N N . VAL A 1 106 ? 29.550 -0.192 -35.288 1.00 33.00 106 VAL A N 1
ATOM 829 C CA . VAL A 1 106 ? 30.849 -0.854 -35.068 1.00 33.00 106 VAL A CA 1
ATOM 830 C C . VAL A 1 106 ? 30.877 -1.559 -33.702 1.00 33.00 106 VAL A C 1
ATOM 832 O O . VAL A 1 106 ? 31.130 -0.910 -32.696 1.00 33.00 106 VAL A O 1
ATOM 835 N N . LEU A 1 107 ? 30.627 -2.882 -33.702 1.00 28.38 107 LEU A N 1
ATOM 836 C CA . LEU A 1 107 ? 31.146 -3.962 -32.817 1.00 28.38 107 LEU A CA 1
ATOM 837 C C . LEU A 1 107 ? 30.071 -5.025 -32.484 1.00 28.38 107 LEU A C 1
ATOM 839 O O . LEU A 1 107 ? 29.126 -4.731 -31.756 1.00 28.38 107 LEU A O 1
ATOM 843 N N . PRO A 1 108 ? 30.218 -6.287 -32.938 1.00 33.62 108 PRO A N 1
ATOM 844 C CA . PRO A 1 108 ? 29.258 -7.364 -32.675 1.00 33.62 108 PRO A CA 1
ATOM 845 C C . PRO A 1 108 ? 29.475 -8.088 -31.325 1.00 33.62 108 PRO A C 1
ATOM 847 O O . PRO A 1 108 ? 29.281 -9.297 -31.234 1.00 33.62 108 PRO A O 1
ATOM 850 N N . SER A 1 109 ? 29.884 -7.390 -30.259 1.00 34.44 109 SER A N 1
ATOM 851 C CA . SER A 1 109 ? 30.229 -8.045 -28.982 1.00 34.44 109 SER A CA 1
ATOM 852 C C . SER A 1 109 ? 30.149 -7.125 -27.757 1.00 34.44 109 SER A C 1
ATOM 854 O O . SER A 1 109 ? 31.149 -6.940 -27.066 1.00 34.44 109 SER A O 1
ATOM 856 N N . ILE A 1 110 ? 28.991 -6.513 -27.485 1.00 34.31 110 ILE A N 1
ATOM 857 C CA . ILE A 1 110 ? 28.771 -5.693 -26.280 1.00 34.31 110 ILE A CA 1
ATOM 858 C C . ILE A 1 110 ? 27.343 -5.952 -25.764 1.00 34.31 110 ILE A C 1
ATOM 860 O O . ILE A 1 110 ? 26.414 -5.990 -26.562 1.00 34.31 110 ILE A O 1
ATOM 864 N N . LEU A 1 111 ? 27.247 -6.222 -24.456 1.00 33.62 111 LEU A N 1
ATOM 865 C CA . LEU A 1 111 ? 26.102 -6.469 -23.554 1.00 33.62 111 LEU A CA 1
ATOM 866 C C . LEU A 1 111 ? 24.657 -6.294 -24.097 1.00 33.62 111 LEU A C 1
ATOM 868 O O . LEU A 1 111 ? 24.381 -5.343 -24.827 1.00 33.62 111 LEU A O 1
ATOM 872 N N . PRO A 1 112 ? 23.690 -7.146 -23.676 1.00 39.59 112 PRO A N 1
ATOM 873 C CA . PRO A 1 112 ? 22.275 -6.910 -23.968 1.00 39.59 112 PRO A CA 1
ATOM 874 C C . PRO A 1 112 ? 21.847 -5.509 -23.483 1.00 39.59 112 PRO A C 1
ATOM 876 O O . PRO A 1 112 ? 22.304 -5.090 -22.420 1.00 39.59 112 PRO A O 1
ATOM 879 N N . PRO A 1 113 ? 20.992 -4.782 -24.229 1.00 49.34 113 PRO A N 1
ATOM 880 C CA . PRO A 1 113 ? 20.498 -3.468 -23.813 1.00 49.34 113 PRO A CA 1
ATOM 881 C C . PRO A 1 113 ? 19.662 -3.558 -22.530 1.00 49.34 113 PRO A C 1
ATOM 883 O O . PRO A 1 113 ? 19.054 -4.591 -22.258 1.00 49.34 113 PRO A O 1
ATOM 886 N N . ALA A 1 114 ? 19.621 -2.474 -21.756 1.00 45.59 114 ALA A N 1
ATOM 887 C CA . ALA A 1 114 ? 19.337 -2.555 -20.329 1.00 45.59 114 ALA A CA 1
ATOM 888 C C . ALA A 1 114 ? 17.963 -3.088 -19.921 1.00 45.59 114 ALA A C 1
ATOM 890 O O . ALA A 1 114 ? 17.850 -3.916 -19.018 1.00 45.59 114 ALA A O 1
ATOM 891 N N . ILE A 1 115 ? 16.951 -2.741 -20.704 1.00 52.72 115 ILE A N 1
ATOM 892 C CA . ILE A 1 115 ? 15.563 -3.186 -20.544 1.00 52.72 115 ILE A CA 1
ATOM 893 C C . ILE A 1 115 ? 15.449 -4.722 -20.652 1.00 52.72 115 ILE A C 1
ATOM 895 O O . ILE A 1 115 ? 14.624 -5.355 -20.005 1.00 52.72 115 ILE A O 1
ATOM 899 N N . VAL A 1 116 ? 16.351 -5.381 -21.393 1.00 57.09 116 VAL A N 1
ATOM 900 C CA . VAL A 1 116 ? 16.365 -6.845 -21.583 1.00 57.09 116 VAL A CA 1
ATOM 901 C C . VAL A 1 116 ? 16.634 -7.614 -20.287 1.00 57.09 116 VAL A C 1
ATOM 903 O O . VAL A 1 116 ? 16.276 -8.796 -20.187 1.00 57.09 116 VAL A O 1
ATOM 906 N N . LEU A 1 117 ? 17.260 -6.956 -19.307 1.00 71.12 117 LEU A N 1
ATOM 907 C CA . LEU A 1 117 ? 17.659 -7.543 -18.033 1.00 71.12 117 LEU A CA 1
ATOM 908 C C . LEU A 1 117 ? 16.579 -7.435 -16.947 1.00 71.12 117 LEU A C 1
ATOM 910 O O . LEU A 1 117 ? 16.642 -8.218 -15.997 1.00 71.12 117 LEU A O 1
ATOM 914 N N . ALA A 1 118 ? 15.553 -6.592 -17.127 1.00 84.06 118 ALA A N 1
ATOM 915 C CA . ALA A 1 118 ? 14.421 -6.485 -16.200 1.00 84.06 118 ALA A CA 1
ATOM 916 C C . ALA A 1 118 ? 13.652 -7.812 -16.055 1.00 84.06 118 ALA A C 1
ATOM 918 O O . ALA A 1 118 ? 13.139 -8.132 -14.989 1.00 84.06 118 ALA A O 1
ATOM 919 N N . ARG A 1 119 ? 13.688 -8.690 -17.071 1.00 87.81 119 ARG A N 1
ATOM 920 C CA . ARG A 1 119 ? 13.101 -10.043 -16.988 1.00 87.81 119 ARG A CA 1
ATOM 921 C C . ARG A 1 119 ? 13.639 -10.893 -15.829 1.00 87.81 119 ARG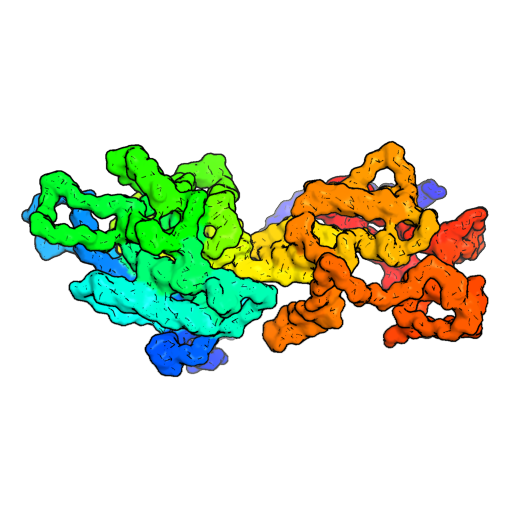 A C 1
ATOM 923 O O . ARG A 1 119 ? 13.008 -11.876 -15.457 1.00 87.81 119 ARG A O 1
ATOM 930 N N . PHE A 1 120 ? 14.848 -10.600 -15.340 1.00 92.88 120 PHE A N 1
ATOM 931 C CA . PHE A 1 120 ? 15.464 -11.301 -14.209 1.00 92.88 120 PHE A CA 1
ATOM 932 C C . PHE A 1 120 ? 15.098 -10.659 -12.863 1.00 92.88 120 PHE A C 1
ATOM 934 O O . PHE A 1 120 ? 15.380 -11.251 -11.819 1.00 92.88 120 PHE A O 1
ATOM 941 N N . GLY A 1 121 ? 14.443 -9.496 -12.892 1.00 95.12 121 GLY A N 1
ATOM 942 C CA . GLY A 1 121 ? 13.945 -8.742 -11.748 1.00 95.12 121 GLY A CA 1
ATOM 943 C C . GLY A 1 121 ? 13.174 -9.587 -10.738 1.00 95.12 121 GLY A C 1
ATOM 944 O O . GLY A 1 121 ? 13.571 -9.582 -9.574 1.00 95.12 121 GLY A O 1
ATOM 945 N N . PRO A 1 122 ? 12.183 -10.417 -11.126 1.00 96.69 122 PRO A N 1
ATOM 946 C CA . PRO A 1 122 ? 11.394 -11.174 -10.153 1.00 96.69 122 PRO A CA 1
ATOM 947 C C . PRO A 1 122 ? 12.243 -12.131 -9.307 1.00 96.69 122 PRO A C 1
ATOM 949 O O . PRO A 1 122 ? 12.071 -12.222 -8.090 1.00 96.69 122 PRO A O 1
ATOM 952 N N . ASN A 1 123 ? 13.205 -12.825 -9.926 1.00 95.06 123 ASN A N 1
ATOM 953 C CA . ASN A 1 123 ? 14.145 -13.674 -9.190 1.00 95.06 123 ASN A CA 1
ATOM 954 C C . ASN A 1 123 ? 15.104 -12.818 -8.356 1.00 95.06 123 ASN A C 1
ATOM 956 O O . ASN A 1 123 ? 15.299 -13.106 -7.180 1.00 95.06 123 ASN A O 1
ATOM 960 N N . GLY A 1 124 ? 15.636 -11.732 -8.920 1.00 95.75 124 GLY A N 1
ATOM 961 C CA . GLY A 1 124 ? 16.528 -10.834 -8.194 1.00 95.75 124 GLY A CA 1
ATOM 962 C C . GLY A 1 124 ? 15.894 -10.249 -6.929 1.00 95.75 124 GLY A C 1
ATOM 963 O O . GLY A 1 124 ? 16.487 -10.288 -5.855 1.00 95.75 124 GLY A O 1
ATOM 964 N N . ILE A 1 125 ? 14.637 -9.813 -7.000 1.00 98.00 125 ILE A N 1
ATOM 965 C CA . ILE A 1 125 ? 13.894 -9.304 -5.843 1.00 98.00 125 ILE A CA 1
ATOM 966 C C . ILE A 1 125 ? 13.670 -10.417 -4.801 1.00 98.00 125 ILE A C 1
ATOM 968 O O . ILE A 1 125 ? 13.874 -10.193 -3.603 1.00 98.00 125 ILE A O 1
ATOM 972 N N . ARG A 1 126 ? 13.338 -11.650 -5.218 1.00 97.00 126 ARG A N 1
ATOM 973 C CA . ARG A 1 126 ? 13.289 -12.799 -4.291 1.00 97.00 126 ARG A CA 1
ATOM 974 C C . ARG A 1 126 ? 14.649 -13.050 -3.634 1.00 97.00 126 ARG A C 1
ATOM 976 O O . ARG A 1 126 ? 14.698 -13.204 -2.412 1.00 97.00 126 ARG A O 1
ATOM 983 N N . GLN A 1 127 ? 15.750 -13.000 -4.386 1.00 94.69 127 GLN A N 1
ATOM 984 C CA . GLN A 1 127 ? 17.104 -13.125 -3.834 1.00 94.69 127 GLN A CA 1
ATOM 985 C C . GLN A 1 127 ? 17.419 -12.017 -2.827 1.00 94.69 127 GLN A C 1
ATOM 987 O O . GLN A 1 127 ? 17.911 -12.316 -1.736 1.00 94.69 127 GLN A O 1
ATOM 992 N N . GLY A 1 128 ? 17.096 -10.760 -3.136 1.00 95.50 128 GLY A N 1
ATOM 993 C CA . GLY A 1 128 ? 17.271 -9.621 -2.229 1.00 95.50 128 GLY A CA 1
ATOM 994 C C . GLY A 1 128 ? 16.463 -9.761 -0.934 1.00 95.50 128 GLY A C 1
ATOM 995 O O . GLY A 1 128 ? 16.883 -9.302 0.130 1.00 95.50 128 GLY A O 1
ATOM 996 N N . SER A 1 129 ? 15.335 -10.476 -0.988 1.00 95.19 129 SER A N 1
ATOM 997 C CA . SER A 1 129 ? 14.445 -10.694 0.156 1.00 95.19 129 SER A CA 1
ATOM 998 C C . SER A 1 129 ? 14.896 -11.797 1.123 1.00 95.19 129 SER A C 1
ATOM 1000 O O . SER A 1 129 ? 14.309 -11.935 2.193 1.00 95.19 129 SER A O 1
ATOM 1002 N N . ARG A 1 130 ? 15.965 -12.552 0.823 1.00 90.69 130 ARG A N 1
ATOM 1003 C CA . ARG A 1 130 ? 16.410 -13.734 1.602 1.00 90.69 130 ARG A CA 1
ATOM 1004 C C . ARG A 1 130 ? 16.697 -13.481 3.090 1.00 90.69 130 ARG A C 1
ATOM 1006 O O . ARG A 1 130 ? 16.775 -14.418 3.885 1.00 90.69 130 ARG A O 1
ATOM 1013 N N . ARG A 1 131 ? 16.910 -12.221 3.489 1.00 88.62 131 ARG A N 1
ATOM 1014 C CA . ARG A 1 131 ? 17.127 -11.806 4.891 1.00 88.62 131 ARG A CA 1
ATOM 1015 C C . ARG A 1 131 ? 15.869 -11.246 5.572 1.00 88.62 131 ARG A C 1
ATOM 1017 O O . ARG A 1 131 ? 15.909 -10.989 6.778 1.00 88.62 131 ARG A O 1
ATOM 1024 N N . LEU A 1 132 ? 14.783 -11.069 4.826 1.00 91.69 132 LEU A N 1
ATOM 1025 C CA . LEU A 1 132 ? 13.476 -10.606 5.290 1.00 91.69 132 LEU A CA 1
ATOM 1026 C C . LEU A 1 132 ? 12.581 -11.800 5.609 1.00 91.69 132 LEU A C 1
ATOM 1028 O O . LEU A 1 132 ? 12.811 -12.893 5.114 1.00 91.69 132 LEU A O 1
ATOM 1032 N N . SER A 1 133 ? 11.567 -11.601 6.446 1.00 90.50 133 SER A N 1
ATOM 1033 C CA . SER A 1 133 ? 10.518 -12.598 6.677 1.00 90.50 133 SER A CA 1
ATOM 1034 C C . SER A 1 133 ? 9.232 -11.897 7.100 1.00 90.50 133 SER A C 1
ATOM 1036 O O . SER A 1 133 ? 9.287 -10.919 7.851 1.00 90.50 133 SER A O 1
ATOM 1038 N N . ILE A 1 134 ? 8.079 -12.381 6.632 1.00 89.38 134 ILE A N 1
ATOM 1039 C CA . ILE A 1 134 ? 6.763 -11.873 7.065 1.00 89.38 134 ILE A CA 1
ATOM 1040 C C . ILE A 1 134 ? 6.484 -12.124 8.558 1.00 89.38 134 ILE A C 1
ATOM 1042 O O . ILE A 1 134 ? 5.684 -11.402 9.154 1.00 89.38 134 ILE A O 1
ATOM 1046 N N . ASP A 1 135 ? 7.199 -13.075 9.168 1.00 86.12 135 ASP A N 1
ATOM 1047 C CA . ASP A 1 135 ? 7.134 -13.422 10.592 1.00 86.12 135 ASP A CA 1
ATOM 1048 C C . ASP A 1 135 ? 8.108 -12.608 11.458 1.00 86.12 135 ASP A C 1
ATOM 1050 O O . ASP A 1 135 ? 8.143 -12.745 12.686 1.00 86.12 135 ASP A O 1
ATOM 1054 N N . ARG A 1 136 ? 8.899 -11.719 10.844 1.00 85.25 136 ARG A N 1
ATOM 1055 C CA . ARG A 1 136 ? 9.779 -10.791 11.558 1.00 85.25 136 ARG A CA 1
ATOM 1056 C C . ARG A 1 136 ? 9.100 -9.450 11.778 1.00 85.25 136 ARG A C 1
ATOM 1058 O O . ARG A 1 136 ? 8.327 -8.965 10.958 1.00 85.25 136 ARG A O 1
ATOM 1065 N N . ILE A 1 137 ? 9.453 -8.821 12.895 1.00 81.81 137 ILE A N 1
ATOM 1066 C CA . ILE A 1 137 ? 9.002 -7.469 13.214 1.00 81.81 137 ILE A CA 1
ATOM 1067 C C . ILE A 1 137 ? 9.839 -6.470 12.411 1.00 81.81 137 ILE A C 1
ATOM 1069 O O . ILE A 1 137 ? 11.054 -6.366 12.592 1.00 81.81 137 ILE A O 1
ATOM 1073 N N . ASN A 1 138 ? 9.178 -5.685 11.567 1.00 81.38 138 ASN A N 1
ATOM 1074 C CA . ASN A 1 138 ? 9.733 -4.469 10.992 1.00 81.38 138 ASN A CA 1
ATOM 1075 C C . ASN A 1 138 ? 9.935 -3.447 12.117 1.00 81.38 138 ASN A C 1
ATOM 1077 O O . ASN A 1 138 ? 8.974 -2.955 12.700 1.00 81.38 138 ASN A O 1
ATOM 1081 N N . VAL A 1 139 ? 11.191 -3.150 12.464 1.00 77.44 139 VAL A N 1
ATOM 1082 C CA . VAL A 1 139 ? 11.531 -2.315 13.630 1.00 77.44 139 VAL A CA 1
ATOM 1083 C C . VAL A 1 139 ? 10.928 -0.902 13.544 1.00 77.44 139 VAL A C 1
ATOM 1085 O O . VAL A 1 139 ? 10.279 -0.494 14.512 1.00 77.44 139 VAL A O 1
ATOM 1088 N N . PRO A 1 140 ? 11.085 -0.150 12.432 1.00 70.94 140 PRO A N 1
ATOM 1089 C CA . PRO A 1 140 ? 10.434 1.149 12.268 1.00 70.94 140 PRO A CA 1
ATOM 1090 C C . PRO A 1 140 ? 8.913 1.121 12.438 1.00 70.94 140 PRO A C 1
ATOM 1092 O O . PRO A 1 140 ? 8.366 1.933 13.187 1.00 70.94 140 PRO A O 1
ATOM 1095 N N . THR A 1 141 ? 8.225 0.193 11.769 1.00 71.25 141 THR A N 1
ATOM 1096 C CA . THR A 1 141 ? 6.753 0.161 11.755 1.00 71.25 141 THR A CA 1
ATOM 1097 C C . THR A 1 141 ? 6.150 -0.645 12.902 1.00 71.25 141 THR A C 1
ATOM 1099 O O . THR A 1 141 ? 4.935 -0.591 13.105 1.00 71.25 141 THR A O 1
ATOM 1102 N N . LYS A 1 142 ? 6.996 -1.362 13.656 1.00 75.06 142 LYS A N 1
ATOM 1103 C CA . LYS A 1 142 ? 6.664 -2.314 14.728 1.00 75.06 142 LYS A CA 1
ATOM 1104 C C . LYS A 1 142 ? 5.599 -3.327 14.297 1.00 75.06 142 LYS A C 1
ATOM 1106 O O . LYS A 1 142 ? 4.785 -3.745 15.114 1.00 75.06 142 LYS A O 1
ATOM 1111 N N . LEU A 1 143 ? 5.607 -3.675 13.012 1.00 79.31 143 LEU A N 1
ATOM 1112 C CA . LEU A 1 143 ? 4.642 -4.553 12.367 1.00 79.31 143 LEU A CA 1
ATOM 1113 C C . LEU A 1 143 ? 5.285 -5.906 12.091 1.00 79.31 143 LEU A C 1
ATOM 1115 O O . LEU A 1 143 ? 6.388 -5.960 11.551 1.00 79.31 143 LEU A O 1
ATOM 1119 N N . ARG A 1 144 ? 4.564 -6.980 12.389 1.00 83.88 144 ARG A N 1
ATOM 1120 C CA . ARG A 1 144 ? 4.815 -8.303 11.822 1.00 83.88 144 ARG A CA 1
ATOM 1121 C C . ARG A 1 144 ? 3.658 -8.619 10.881 1.00 83.88 144 ARG A C 1
ATOM 1123 O O . ARG A 1 144 ? 2.510 -8.597 11.306 1.00 83.88 144 ARG A O 1
ATOM 1130 N N . ILE A 1 145 ? 3.948 -8.833 9.601 1.00 88.12 145 ILE A N 1
ATOM 1131 C CA . ILE A 1 145 ? 2.921 -8.921 8.548 1.00 88.12 145 ILE A CA 1
ATOM 1132 C C . ILE A 1 145 ? 2.001 -10.125 8.775 1.00 88.12 145 ILE A C 1
ATOM 1134 O O . ILE A 1 145 ? 0.789 -9.985 8.629 1.00 88.12 145 ILE A O 1
ATOM 1138 N N . SER A 1 146 ? 2.548 -11.263 9.215 1.00 85.19 146 SER A N 1
ATOM 1139 C CA . SER A 1 146 ? 1.776 -12.495 9.437 1.00 85.19 146 SER A CA 1
ATOM 1140 C C . SER A 1 146 ? 0.703 -12.389 10.530 1.00 85.19 146 SER A C 1
ATOM 1142 O O . SER A 1 146 ? -0.292 -13.120 10.492 1.00 85.19 146 SER A O 1
ATOM 1144 N N . ASP A 1 147 ? 0.828 -11.422 11.448 1.00 80.12 147 ASP A N 1
ATOM 1145 C CA . ASP A 1 147 ? -0.224 -11.122 12.428 1.00 80.12 147 ASP A CA 1
ATOM 1146 C C . ASP A 1 147 ? -1.489 -10.559 11.758 1.00 80.12 147 ASP A C 1
ATOM 1148 O O . ASP A 1 147 ? -2.586 -10.694 12.294 1.00 80.12 147 ASP A O 1
ATOM 1152 N N . HIS A 1 148 ? -1.361 -9.965 10.569 1.00 79.88 148 HIS A N 1
ATOM 1153 C CA . HIS A 1 148 ? -2.415 -9.182 9.922 1.00 79.88 148 HIS A CA 1
ATOM 1154 C C . HIS A 1 148 ? -2.865 -9.735 8.566 1.00 79.88 148 HIS A C 1
ATOM 1156 O O . HIS A 1 148 ? -4.049 -9.635 8.258 1.00 79.88 148 HIS A O 1
ATOM 1162 N N . ALA A 1 149 ? -1.987 -10.405 7.818 1.00 84.69 149 ALA A N 1
ATOM 1163 C CA . ALA A 1 149 ? -2.316 -11.029 6.539 1.00 84.69 149 ALA A CA 1
ATOM 1164 C C . ALA A 1 149 ? -1.604 -12.378 6.367 1.00 84.69 149 ALA A C 1
ATOM 1166 O O . ALA A 1 149 ? -0.453 -12.528 6.782 1.00 84.69 149 ALA A O 1
ATOM 1167 N N . ASP A 1 150 ? -2.266 -13.342 5.728 1.00 87.31 150 ASP A N 1
ATOM 1168 C CA . ASP A 1 150 ? -1.592 -14.503 5.146 1.00 87.31 150 ASP A CA 1
ATOM 1169 C C . ASP A 1 150 ? -1.061 -14.154 3.750 1.00 87.31 150 ASP A C 1
ATOM 1171 O O . ASP A 1 150 ? -1.795 -13.651 2.894 1.00 87.31 150 ASP A O 1
ATOM 1175 N N . VAL A 1 151 ? 0.241 -14.370 3.553 1.00 94.25 151 VAL A N 1
ATOM 1176 C CA . VAL A 1 151 ? 0.960 -13.991 2.332 1.00 94.25 151 VAL A CA 1
ATOM 1177 C C . VAL A 1 151 ? 1.621 -15.219 1.721 1.00 94.25 151 VAL A C 1
ATOM 1179 O O . VAL A 1 151 ? 2.380 -15.931 2.393 1.00 94.25 151 VAL A O 1
ATOM 1182 N N . VAL A 1 152 ? 1.367 -15.428 0.433 1.00 95.56 152 VAL A N 1
ATOM 1183 C CA . VAL A 1 152 ? 1.858 -16.576 -0.338 1.00 95.56 152 VAL A CA 1
ATOM 1184 C C . VAL A 1 152 ? 2.662 -16.110 -1.547 1.00 95.56 152 VAL A C 1
ATOM 1186 O O . VAL A 1 152 ? 2.402 -15.039 -2.088 1.00 95.56 152 VAL A O 1
ATOM 1189 N N . ASP A 1 153 ? 3.630 -16.909 -1.990 1.00 97.50 153 ASP A N 1
ATOM 1190 C CA . ASP A 1 153 ? 4.359 -16.681 -3.241 1.00 97.50 153 ASP A CA 1
ATOM 1191 C C . ASP A 1 153 ? 3.802 -17.595 -4.329 1.00 97.50 153 ASP A C 1
ATOM 1193 O O . ASP A 1 153 ? 3.989 -18.811 -4.290 1.00 97.50 153 ASP A O 1
ATOM 1197 N N . CYS A 1 154 ? 3.105 -17.014 -5.301 1.00 97.25 154 CYS A N 1
ATOM 1198 C CA . CYS A 1 154 ? 2.488 -17.744 -6.403 1.00 97.25 154 CYS A CA 1
ATOM 1199 C C . CYS A 1 154 ? 3.476 -18.105 -7.523 1.00 97.25 154 CYS A C 1
ATOM 1201 O O . CYS A 1 154 ? 3.070 -18.652 -8.552 1.00 97.25 154 CYS A O 1
ATOM 1203 N N . GLY A 1 155 ? 4.768 -17.812 -7.342 1.00 96.06 155 GLY A N 1
ATOM 1204 C CA . GLY A 1 155 ? 5.785 -18.010 -8.363 1.00 96.06 155 GLY A CA 1
ATOM 1205 C C . GLY A 1 155 ? 5.652 -16.993 -9.492 1.00 96.06 155 GLY A C 1
ATOM 1206 O O . GLY A 1 155 ? 5.275 -15.842 -9.269 1.00 96.06 155 GLY A O 1
ATOM 1207 N N . ASP A 1 156 ? 5.995 -17.409 -10.707 1.00 96.25 156 ASP A N 1
ATOM 1208 C CA . ASP A 1 156 ? 6.013 -16.534 -11.876 1.00 96.25 156 ASP A CA 1
ATOM 1209 C C . ASP A 1 156 ? 4.914 -16.905 -12.874 1.00 96.25 156 ASP A C 1
ATOM 1211 O O . ASP A 1 156 ? 4.581 -18.080 -13.060 1.00 96.25 156 ASP A O 1
ATOM 1215 N N . VAL A 1 157 ? 4.386 -15.900 -13.575 1.00 94.62 157 VAL A N 1
ATOM 1216 C CA . VAL A 1 157 ? 3.501 -16.127 -14.720 1.00 94.62 157 VAL A CA 1
ATOM 1217 C C . VAL A 1 157 ? 4.321 -16.712 -15.878 1.00 94.62 157 VAL A C 1
ATOM 1219 O O . VAL A 1 157 ? 5.370 -16.159 -16.217 1.00 94.62 157 VAL A O 1
ATOM 1222 N N . PRO A 1 158 ? 3.859 -17.789 -16.547 1.00 88.69 158 PRO A N 1
ATOM 1223 C CA . PRO A 1 158 ? 4.551 -18.391 -17.688 1.00 88.69 158 PRO A CA 1
ATOM 1224 C C . PRO A 1 158 ? 4.357 -17.556 -18.967 1.00 88.69 158 PRO A C 1
ATOM 1226 O O . PRO A 1 158 ? 3.725 -17.992 -19.934 1.00 88.69 158 PRO A O 1
ATOM 1229 N N . MET A 1 159 ? 4.874 -16.329 -18.952 1.00 89.31 159 MET A N 1
ATOM 1230 C CA . MET A 1 159 ? 4.790 -15.376 -20.055 1.00 89.31 159 MET A CA 1
ATOM 1231 C C . MET A 1 159 ? 5.653 -15.842 -21.232 1.00 89.31 159 MET A C 1
ATOM 1233 O O . MET A 1 159 ? 6.811 -16.232 -21.063 1.00 89.31 159 MET A O 1
ATOM 1237 N N . VAL A 1 160 ? 5.101 -15.806 -22.446 1.00 86.88 160 VAL A N 1
ATOM 1238 C CA . VAL A 1 160 ? 5.878 -16.084 -23.660 1.00 86.88 160 VAL A CA 1
ATOM 1239 C C . VAL A 1 160 ? 6.880 -14.961 -23.923 1.00 86.88 160 VAL A C 1
ATOM 1241 O O . VAL A 1 160 ? 6.566 -13.792 -23.771 1.00 86.88 160 VAL A O 1
ATOM 1244 N N . TYR A 1 161 ? 8.085 -15.297 -24.376 1.00 79.25 161 TYR A N 1
ATOM 1245 C CA . TYR A 1 161 ? 9.148 -14.312 -24.637 1.00 79.25 161 TYR A CA 1
ATOM 1246 C C . TYR A 1 161 ? 9.202 -13.829 -26.098 1.00 79.25 161 TYR A C 1
ATOM 1248 O O . TYR A 1 161 ? 10.102 -13.075 -26.462 1.00 79.25 161 TYR A O 1
ATOM 1256 N N . VAL A 1 162 ? 8.297 -14.318 -26.956 1.00 79.19 162 VAL A N 1
ATOM 1257 C CA . VAL A 1 162 ? 8.328 -14.092 -28.415 1.00 79.19 162 VAL A CA 1
ATOM 1258 C C . VAL A 1 162 ? 7.272 -13.111 -28.919 1.00 79.19 162 VAL A C 1
ATOM 1260 O O . VAL A 1 162 ? 7.427 -12.587 -30.017 1.00 79.19 162 VAL A O 1
ATOM 1263 N N . ASP A 1 163 ? 6.204 -12.876 -28.154 1.00 83.62 163 ASP A N 1
ATOM 1264 C CA . ASP A 1 163 ? 5.098 -12.006 -28.554 1.00 83.62 163 ASP A CA 1
ATOM 1265 C C . ASP A 1 163 ? 4.596 -11.199 -27.355 1.00 83.62 163 ASP A C 1
ATOM 1267 O O . ASP A 1 163 ? 4.069 -11.754 -26.386 1.00 83.62 163 ASP A O 1
ATOM 1271 N N . ASN A 1 164 ? 4.740 -9.878 -27.449 1.00 82.06 164 ASN A N 1
ATOM 1272 C CA . ASN A 1 164 ? 4.388 -8.949 -26.380 1.00 82.06 164 ASN A CA 1
ATOM 1273 C C . ASN A 1 164 ? 2.902 -8.981 -26.029 1.00 82.06 164 ASN A C 1
ATOM 1275 O O . ASN A 1 164 ? 2.536 -8.932 -24.857 1.00 82.06 164 ASN A O 1
ATOM 1279 N N . LYS A 1 165 ? 2.027 -9.081 -27.032 1.00 86.06 165 LYS A N 1
ATOM 1280 C CA . LYS A 1 165 ? 0.577 -9.036 -26.819 1.00 86.06 165 LYS A CA 1
ATOM 1281 C C . LYS A 1 165 ? 0.118 -10.294 -26.098 1.00 86.06 165 LYS A C 1
ATOM 1283 O O . LYS A 1 165 ? -0.684 -10.225 -25.168 1.00 86.06 165 LYS A O 1
ATOM 1288 N N . VAL A 1 166 ? 0.645 -11.447 -26.508 1.00 89.44 166 VAL A N 1
ATOM 1289 C CA . VAL A 1 166 ? 0.339 -12.725 -25.862 1.00 89.44 166 VAL A CA 1
ATOM 1290 C C . VAL A 1 166 ? 0.867 -12.741 -24.431 1.00 89.44 166 VAL A C 1
ATOM 1292 O O . VAL A 1 166 ? 0.128 -13.150 -23.538 1.00 89.44 166 VAL A O 1
ATOM 1295 N N . ALA A 1 167 ? 2.089 -12.256 -24.202 1.00 89.88 167 ALA A N 1
ATOM 1296 C CA . ALA A 1 167 ? 2.694 -12.204 -22.878 1.00 89.88 167 ALA A CA 1
ATOM 1297 C C . ALA A 1 167 ? 1.893 -11.327 -21.904 1.00 89.88 167 ALA A C 1
ATOM 1299 O O . ALA A 1 167 ? 1.481 -11.806 -20.847 1.00 89.88 167 ALA A O 1
ATOM 1300 N N . LEU A 1 168 ? 1.590 -10.079 -22.283 1.00 91.25 168 LEU A N 1
ATOM 1301 C CA . LEU A 1 168 ? 0.801 -9.160 -21.453 1.00 91.25 168 LEU A CA 1
ATOM 1302 C C . LEU A 1 168 ? -0.610 -9.704 -21.185 1.00 91.25 168 LEU A C 1
ATOM 1304 O O . LEU A 1 168 ? -1.097 -9.611 -20.062 1.00 91.25 168 LEU A O 1
ATOM 1308 N N . ARG A 1 169 ? -1.236 -10.369 -22.167 1.00 93.44 169 ARG A N 1
ATOM 1309 C CA . ARG A 1 169 ? -2.520 -11.060 -21.962 1.00 93.44 169 ARG A CA 1
ATOM 1310 C C . ARG A 1 169 ? -2.411 -12.204 -20.951 1.00 93.44 169 ARG A C 1
ATOM 1312 O O . ARG A 1 169 ? -3.336 -12.415 -20.177 1.00 93.44 169 ARG A O 1
ATOM 1319 N N . GLN A 1 170 ? -1.320 -12.975 -20.956 1.00 95.12 170 GLN A N 1
ATOM 1320 C CA . GLN A 1 170 ? -1.120 -14.037 -19.961 1.00 95.12 170 GLN A CA 1
ATOM 1321 C C . GLN A 1 170 ? -0.993 -13.463 -18.549 1.00 95.12 170 GLN A C 1
ATOM 1323 O O . GLN A 1 170 ? -1.563 -14.036 -17.624 1.00 95.12 170 GLN A O 1
ATOM 1328 N N . LEU A 1 171 ? -0.297 -12.332 -18.395 1.00 96.38 171 LEU A N 1
ATOM 1329 C CA . LEU A 1 171 ? -0.202 -11.631 -17.116 1.00 96.38 171 LEU A CA 1
ATOM 1330 C C . LEU A 1 171 ? -1.558 -11.086 -16.659 1.00 96.38 171 LEU A C 1
ATOM 1332 O O . LEU A 1 171 ? -1.924 -11.285 -15.506 1.00 96.38 171 LEU A O 1
ATOM 1336 N N . GLU A 1 172 ? -2.329 -10.478 -17.562 1.00 96.00 172 GLU A N 1
ATOM 1337 C CA . GLU A 1 172 ? -3.683 -9.989 -17.274 1.00 96.00 172 GLU A CA 1
ATOM 1338 C C . GLU A 1 172 ? -4.584 -11.113 -16.747 1.00 96.00 172 GLU A C 1
ATOM 1340 O O . GLU A 1 172 ? -5.203 -10.982 -15.693 1.00 96.00 172 GLU A O 1
ATOM 1345 N N . LEU A 1 173 ? -4.603 -12.255 -17.444 1.00 95.88 173 LEU A N 1
ATOM 1346 C CA . LEU A 1 173 ? -5.400 -13.419 -17.055 1.00 95.88 173 LEU A CA 1
ATOM 1347 C C . LEU A 1 173 ? -4.925 -14.033 -15.734 1.00 95.88 173 LEU A C 1
ATOM 1349 O O . LEU A 1 173 ? -5.753 -14.456 -14.930 1.00 95.88 173 LEU A O 1
ATOM 1353 N N . ALA A 1 174 ? -3.613 -14.085 -15.501 1.00 96.69 174 ALA A N 1
ATOM 1354 C CA . ALA A 1 174 ? -3.053 -14.575 -14.249 1.00 96.69 174 ALA A CA 1
ATOM 1355 C C . ALA A 1 174 ? -3.439 -13.662 -13.076 1.00 96.69 174 ALA A C 1
ATOM 1357 O O . ALA A 1 174 ? -3.960 -14.143 -12.073 1.00 96.69 174 ALA A O 1
ATOM 1358 N N . ASN A 1 175 ? -3.265 -12.348 -13.222 1.00 96.88 175 ASN A N 1
ATOM 1359 C CA . ASN A 1 175 ? -3.646 -11.377 -12.202 1.00 96.88 175 ASN A CA 1
ATOM 1360 C C . ASN A 1 175 ? -5.154 -11.428 -11.908 1.00 96.88 175 ASN A C 1
ATOM 1362 O O . ASN A 1 175 ? -5.553 -11.547 -10.753 1.00 96.88 175 ASN A O 1
ATOM 1366 N N . ALA A 1 176 ? -5.994 -11.439 -12.949 1.00 95.31 176 ALA A N 1
ATOM 1367 C CA . ALA A 1 176 ? -7.441 -11.571 -12.801 1.00 95.31 176 ALA A CA 1
ATOM 1368 C C . ALA A 1 176 ? -7.843 -12.885 -12.109 1.00 95.31 176 ALA A C 1
ATOM 1370 O O . ALA A 1 176 ? -8.759 -12.889 -11.291 1.00 95.31 176 ALA A O 1
ATOM 1371 N N . ALA A 1 177 ? -7.151 -13.995 -12.389 1.00 95.56 177 ALA A N 1
ATOM 1372 C CA . ALA A 1 177 ? -7.410 -15.268 -11.724 1.00 95.56 177 ALA A CA 1
ATOM 1373 C C . ALA A 1 177 ? -7.119 -15.198 -10.217 1.00 95.56 177 ALA A C 1
ATOM 1375 O O . ALA A 1 177 ? -7.949 -15.656 -9.432 1.00 95.56 177 ALA A O 1
ATOM 1376 N N . LEU A 1 178 ? -6.000 -14.586 -9.805 1.00 96.19 178 LEU A N 1
ATOM 1377 C CA . LEU A 1 178 ? -5.690 -14.385 -8.383 1.00 96.19 178 LEU A CA 1
ATOM 1378 C C . LEU A 1 178 ? -6.720 -13.467 -7.720 1.00 96.19 178 LEU A C 1
ATOM 1380 O O . LEU A 1 178 ? -7.268 -13.816 -6.681 1.00 96.19 178 LEU A O 1
ATOM 1384 N N . LEU A 1 179 ? -7.019 -12.330 -8.352 1.00 94.88 179 LEU A N 1
ATOM 1385 C CA . LEU A 1 179 ? -7.969 -11.337 -7.853 1.00 94.88 179 LEU A CA 1
ATOM 1386 C C . LEU A 1 179 ? -9.417 -11.835 -7.830 1.00 94.88 179 LEU A C 1
ATOM 1388 O O . LEU A 1 179 ? -10.229 -11.223 -7.163 1.00 94.88 179 LEU A O 1
ATOM 1392 N N . SER A 1 180 ? -9.761 -12.914 -8.540 1.00 91.44 180 SER A N 1
ATOM 1393 C CA . SER A 1 180 ? -11.113 -13.497 -8.517 1.00 91.44 180 SER A CA 1
ATOM 1394 C C . SER A 1 180 ? -11.388 -14.405 -7.311 1.00 91.44 180 SER A C 1
ATOM 1396 O O . SER A 1 180 ? -12.525 -14.848 -7.116 1.00 91.44 180 SER A O 1
ATOM 1398 N N . GLN A 1 181 ? -10.352 -14.730 -6.533 1.00 89.12 181 GLN A N 1
ATOM 1399 C CA . GLN A 1 181 ? -10.474 -15.574 -5.348 1.00 89.12 181 GLN A CA 1
ATOM 1400 C C . GLN A 1 181 ? -11.059 -14.805 -4.161 1.00 89.12 181 GLN A C 1
ATOM 1402 O O . GLN A 1 181 ? -11.061 -13.580 -4.122 1.00 89.12 181 GLN A O 1
ATOM 1407 N N . SER A 1 182 ? -11.546 -15.538 -3.160 1.00 84.81 182 SER A N 1
ATOM 1408 C CA . SER A 1 182 ? -11.931 -14.932 -1.883 1.00 84.81 182 SER A CA 1
ATOM 1409 C C . SER A 1 182 ? -10.698 -14.755 -1.000 1.00 84.81 182 SER A C 1
ATOM 1411 O O . SER A 1 182 ? -9.873 -15.661 -0.891 1.00 84.81 182 SER A O 1
ATOM 1413 N N . SER A 1 183 ? -10.571 -13.583 -0.378 1.00 84.62 183 SER A N 1
ATOM 1414 C CA . SER A 1 183 ? -9.540 -13.338 0.632 1.00 84.62 183 SER A CA 1
ATOM 1415 C C . SER A 1 183 ? -9.782 -14.245 1.837 1.00 84.62 183 SER A C 1
ATOM 1417 O O . SER A 1 183 ? -10.919 -14.357 2.302 1.00 84.62 183 SER A O 1
ATOM 1419 N N . LEU A 1 184 ? -8.717 -14.840 2.379 1.00 77.69 184 LEU A N 1
ATOM 1420 C CA . LEU A 1 184 ? -8.794 -15.718 3.555 1.00 77.69 184 LEU A CA 1
ATOM 1421 C C . LEU A 1 184 ? -9.419 -15.013 4.768 1.00 77.69 184 LEU A C 1
ATOM 1423 O O . LEU A 1 184 ? -10.211 -15.589 5.517 1.00 77.69 184 LEU A O 1
ATOM 1427 N N . ARG A 1 185 ? -9.030 -13.759 5.000 1.00 66.94 185 ARG A N 1
ATOM 1428 C CA . ARG A 1 185 ? -9.540 -12.914 6.073 1.00 66.94 185 ARG A CA 1
ATOM 1429 C C . ARG A 1 185 ? -10.498 -11.892 5.488 1.00 66.94 185 ARG A C 1
ATOM 1431 O O . ARG A 1 185 ? -10.180 -11.147 4.565 1.00 66.94 185 ARG A O 1
ATOM 1438 N N . VAL A 1 186 ? -11.669 -11.829 6.101 1.00 58.50 186 VAL A N 1
ATOM 1439 C CA . VAL A 1 186 ? -12.677 -10.807 5.845 1.00 58.50 186 VAL A CA 1
ATOM 1440 C C . VAL A 1 186 ? -12.565 -9.767 6.953 1.00 58.50 186 VAL A C 1
ATOM 1442 O O . VAL A 1 186 ? -12.574 -10.120 8.133 1.00 58.50 186 VAL A O 1
ATOM 1445 N N . ALA A 1 187 ? -12.410 -8.496 6.583 1.00 50.41 187 ALA A N 1
ATOM 1446 C CA . ALA A 1 187 ? -12.478 -7.408 7.551 1.00 50.41 187 ALA A CA 1
ATOM 1447 C C . ALA A 1 187 ? -13.936 -7.202 7.987 1.00 50.41 187 ALA A C 1
ATOM 1449 O O . ALA A 1 187 ? -14.852 -7.334 7.175 1.00 50.41 187 ALA A O 1
ATOM 1450 N N . ASP A 1 188 ? -14.156 -6.848 9.253 1.00 40.72 188 ASP A N 1
ATOM 1451 C CA . ASP A 1 188 ? -15.473 -6.434 9.739 1.00 40.72 188 ASP A CA 1
ATOM 1452 C C . ASP A 1 188 ? -15.828 -5.072 9.099 1.00 40.72 188 ASP A C 1
ATOM 1454 O O . ASP A 1 188 ? -15.444 -4.016 9.600 1.00 40.72 188 ASP A O 1
ATOM 1458 N N . GLY A 1 189 ? -16.499 -5.087 7.941 1.00 52.94 189 GLY A N 1
ATOM 1459 C CA . GLY A 1 189 ? -16.843 -3.892 7.162 1.00 52.94 189 GLY A CA 1
ATOM 1460 C C . GLY A 1 189 ? -17.445 -4.209 5.788 1.00 52.94 189 GLY A C 1
ATOM 1461 O O . GLY A 1 189 ? -17.600 -5.372 5.417 1.00 52.94 189 GLY A O 1
ATOM 1462 N N . GLU A 1 190 ? -17.799 -3.171 5.028 1.00 62.19 190 GLU A N 1
ATOM 1463 C CA . GLU A 1 190 ? -18.172 -3.321 3.615 1.00 62.19 190 GLU A CA 1
ATOM 1464 C C . GLU A 1 190 ? -16.910 -3.488 2.763 1.00 62.19 190 GLU A C 1
ATOM 1466 O O . GLU A 1 190 ? -15.902 -2.810 2.981 1.00 62.19 190 GLU A O 1
ATOM 1471 N N . SER A 1 191 ? -16.951 -4.404 1.793 1.00 74.56 191 SER A N 1
ATOM 1472 C CA . SER A 1 191 ? -15.842 -4.552 0.854 1.00 74.56 191 SER A CA 1
ATOM 1473 C C . SER A 1 191 ? -15.698 -3.309 -0.025 1.00 74.56 191 SER A C 1
ATOM 1475 O O . SER A 1 191 ? -16.684 -2.718 -0.457 1.00 74.56 191 SER A O 1
ATOM 1477 N N . LEU A 1 192 ? -14.450 -2.965 -0.352 1.00 82.25 192 LEU A N 1
ATOM 1478 C CA . LEU A 1 192 ? -14.123 -1.949 -1.355 1.00 82.25 192 LEU A CA 1
ATOM 1479 C C . LEU A 1 192 ? -14.433 -2.408 -2.788 1.00 82.25 192 LEU A C 1
ATOM 1481 O O . LEU A 1 192 ? -14.456 -1.587 -3.702 1.00 82.25 192 LEU A O 1
ATOM 1485 N N . ALA A 1 193 ? -14.594 -3.714 -3.007 1.00 85.38 193 ALA A N 1
ATOM 1486 C CA . ALA A 1 193 ? -14.851 -4.270 -4.325 1.00 85.38 193 ALA A CA 1
ATOM 1487 C C . ALA A 1 193 ? -16.294 -4.014 -4.768 1.00 85.38 193 ALA A C 1
ATOM 1489 O O . ALA A 1 193 ? -17.234 -4.066 -3.974 1.00 85.38 193 ALA A O 1
ATOM 1490 N N . LYS A 1 194 ? -16.483 -3.820 -6.075 1.00 88.56 194 LYS A N 1
ATOM 1491 C CA . LYS A 1 194 ? -17.797 -3.545 -6.681 1.00 88.56 194 LYS A CA 1
ATOM 1492 C C . LYS A 1 194 ? -18.809 -4.672 -6.482 1.00 88.56 194 LYS A C 1
ATOM 1494 O O . LYS A 1 194 ? -20.011 -4.429 -6.539 1.00 88.56 194 LYS A O 1
ATOM 1499 N N . ASP A 1 195 ? -18.332 -5.900 -6.297 1.00 85.19 195 ASP A N 1
ATOM 1500 C CA . ASP A 1 195 ? -19.163 -7.083 -6.078 1.00 85.19 195 ASP A CA 1
ATOM 1501 C C . ASP A 1 195 ? -19.468 -7.350 -4.593 1.00 85.19 195 ASP A C 1
ATOM 1503 O O . ASP A 1 195 ? -20.127 -8.339 -4.269 1.00 85.19 195 ASP A O 1
ATOM 1507 N N . GLY A 1 196 ? -18.993 -6.482 -3.691 1.00 79.62 196 GLY A N 1
ATOM 1508 C CA . GLY A 1 196 ? -19.188 -6.597 -2.249 1.00 79.62 196 GLY A CA 1
ATOM 1509 C C . GLY A 1 196 ? -18.386 -7.721 -1.583 1.00 79.62 196 GLY A C 1
ATOM 1510 O O . GLY A 1 196 ? -18.559 -7.943 -0.385 1.00 79.62 196 GLY A O 1
ATOM 1511 N N . LYS A 1 197 ? -17.507 -8.429 -2.309 1.00 81.06 197 LYS A N 1
ATOM 1512 C CA . LYS A 1 197 ? -16.685 -9.523 -1.766 1.00 81.06 197 LYS A CA 1
ATOM 1513 C C . LYS A 1 197 ? -15.279 -9.060 -1.429 1.00 81.06 197 LYS A C 1
ATOM 1515 O O . LYS A 1 197 ? -14.768 -8.115 -2.018 1.00 81.06 197 LYS A O 1
ATOM 1520 N N . PHE A 1 198 ? -14.632 -9.740 -0.493 1.00 81.62 198 PHE A N 1
ATOM 1521 C CA . PHE A 1 198 ? -13.230 -9.493 -0.175 1.00 81.62 198 PHE A CA 1
ATOM 1522 C C . PHE A 1 198 ? -12.351 -10.330 -1.096 1.00 81.62 198 PHE A C 1
ATOM 1524 O O . PHE A 1 198 ? -12.460 -11.554 -1.103 1.00 81.62 198 PHE A O 1
ATOM 1531 N N . HIS A 1 199 ? -11.486 -9.658 -1.846 1.00 90.25 199 HIS A N 1
ATOM 1532 C CA . HIS A 1 199 ? -10.549 -10.273 -2.784 1.00 90.25 199 HIS A CA 1
ATOM 1533 C C . HIS A 1 199 ? -9.121 -10.131 -2.253 1.00 90.25 199 HIS A C 1
ATOM 1535 O O . HIS A 1 199 ? -8.839 -9.150 -1.549 1.00 90.25 199 HIS A O 1
ATOM 1541 N N . PRO A 1 200 ? -8.220 -11.082 -2.555 1.00 93.12 200 PRO A N 1
ATOM 1542 C CA . PRO A 1 200 ? -6.818 -10.944 -2.204 1.00 93.12 200 PRO A CA 1
ATOM 1543 C C . PRO A 1 200 ? -6.202 -9.758 -2.945 1.00 93.12 200 PRO A C 1
ATOM 1545 O O . PRO A 1 200 ? -6.695 -9.310 -3.978 1.00 93.12 200 PRO A O 1
ATOM 1548 N N . ARG A 1 201 ? -5.074 -9.274 -2.433 1.00 95.00 201 ARG A N 1
ATOM 1549 C CA . ARG A 1 201 ? -4.257 -8.260 -3.116 1.00 95.00 201 ARG A CA 1
ATOM 1550 C C . ARG A 1 201 ? -3.056 -8.912 -3.764 1.00 95.00 201 ARG A C 1
ATOM 1552 O O . ARG A 1 201 ? -2.607 -9.967 -3.321 1.00 95.00 201 ARG A O 1
ATOM 1559 N N . VAL A 1 202 ? -2.503 -8.256 -4.772 1.00 98.06 202 VAL A N 1
ATOM 1560 C CA . VAL A 1 202 ? -1.321 -8.752 -5.476 1.00 98.06 202 VAL A CA 1
ATOM 1561 C C . VAL A 1 202 ? -0.186 -7.746 -5.322 1.00 98.06 202 VAL A C 1
ATOM 1563 O O . VAL A 1 202 ? -0.377 -6.557 -5.577 1.00 98.06 202 VAL A O 1
ATOM 1566 N N . LEU A 1 203 ? 0.975 -8.229 -4.875 1.00 98.62 203 LEU A N 1
ATOM 1567 C CA . LEU A 1 203 ? 2.254 -7.537 -5.015 1.00 98.62 203 LEU A CA 1
ATOM 1568 C C . LEU A 1 203 ? 3.026 -8.211 -6.150 1.00 98.62 203 LEU A C 1
ATOM 1570 O O . LEU A 1 203 ? 3.495 -9.344 -6.000 1.00 98.62 203 LEU A O 1
ATOM 1574 N N . THR A 1 204 ? 3.152 -7.522 -7.280 1.00 98.75 204 THR A N 1
ATOM 1575 C CA . THR A 1 204 ? 3.855 -8.056 -8.446 1.00 98.75 204 THR A CA 1
ATOM 1576 C C . THR A 1 204 ? 5.333 -7.675 -8.406 1.00 98.75 204 THR A C 1
ATOM 1578 O O . THR A 1 204 ? 5.692 -6.507 -8.306 1.00 98.75 204 THR A O 1
ATOM 1581 N N . LEU A 1 205 ? 6.210 -8.670 -8.489 1.00 98.56 205 LEU A N 1
ATOM 1582 C CA . LEU A 1 205 ? 7.639 -8.495 -8.709 1.00 98.56 205 LEU A CA 1
ATOM 1583 C C . LEU A 1 205 ? 7.852 -8.421 -10.214 1.00 98.56 205 LEU A C 1
ATOM 1585 O O . LEU A 1 205 ? 7.573 -9.382 -10.935 1.00 98.56 205 LEU A O 1
ATOM 1589 N N . GLY A 1 206 ? 8.260 -7.255 -10.678 1.00 92.62 206 GLY A N 1
ATOM 1590 C CA . GLY A 1 206 ? 8.135 -6.871 -12.063 1.00 92.62 206 GLY A CA 1
ATOM 1591 C C . GLY A 1 206 ? 9.310 -7.235 -12.950 1.00 92.62 206 GLY A C 1
ATOM 1592 O O . GLY A 1 206 ? 10.399 -7.601 -12.503 1.00 92.62 206 GLY A O 1
ATOM 1593 N N . GLY A 1 207 ? 9.012 -7.109 -14.236 1.00 89.75 207 GLY A N 1
ATOM 1594 C CA . GLY A 1 207 ? 9.945 -6.814 -15.303 1.00 89.75 207 GLY A CA 1
ATOM 1595 C C . GLY A 1 207 ? 9.860 -5.323 -15.628 1.00 89.75 207 GLY A C 1
ATOM 1596 O O . GLY A 1 207 ? 9.769 -4.521 -14.704 1.00 89.75 207 GLY A O 1
ATOM 1597 N N . ASP A 1 208 ? 9.863 -4.949 -16.907 1.00 90.94 208 ASP A N 1
ATOM 1598 C CA . ASP A 1 208 ? 9.705 -3.532 -17.287 1.00 90.94 208 ASP A CA 1
ATOM 1599 C C . ASP A 1 208 ? 8.333 -2.938 -16.902 1.00 90.94 208 ASP A C 1
ATOM 1601 O O . ASP A 1 208 ? 7.377 -3.682 -16.653 1.00 90.94 208 ASP A O 1
ATOM 1605 N N . HIS A 1 209 ? 8.215 -1.607 -16.898 1.00 94.94 209 HIS A N 1
ATOM 1606 C CA . HIS A 1 209 ? 7.014 -0.909 -16.412 1.00 94.94 209 HIS A CA 1
ATOM 1607 C C . HIS A 1 209 ? 5.746 -1.153 -17.263 1.00 94.94 209 HIS A C 1
ATOM 1609 O O . HIS A 1 209 ? 4.621 -0.912 -16.827 1.00 94.94 209 HIS A O 1
ATOM 1615 N N . THR A 1 210 ? 5.871 -1.751 -18.459 1.00 92.94 210 THR A N 1
ATOM 1616 C CA . THR A 1 210 ? 4.715 -2.086 -19.319 1.00 92.94 210 THR A CA 1
ATOM 1617 C C . THR A 1 210 ? 3.742 -3.052 -18.631 1.00 92.94 210 THR A C 1
ATOM 1619 O O . THR A 1 210 ? 2.560 -3.112 -18.989 1.00 92.94 210 THR A O 1
ATOM 1622 N N . ILE A 1 211 ? 4.221 -3.846 -17.665 1.00 95.62 211 ILE A N 1
ATOM 1623 C CA . ILE A 1 211 ? 3.402 -4.839 -16.962 1.00 95.62 211 ILE A CA 1
ATOM 1624 C C . ILE A 1 211 ? 2.278 -4.217 -16.131 1.00 95.62 211 ILE A C 1
ATOM 1626 O O . ILE A 1 211 ? 1.295 -4.901 -15.852 1.00 95.62 211 ILE A O 1
ATOM 1630 N N . THR A 1 212 ? 2.377 -2.941 -15.767 1.00 97.75 212 THR A N 1
ATOM 1631 C CA . THR A 1 212 ? 1.395 -2.285 -14.899 1.00 97.75 212 THR A CA 1
ATOM 1632 C C . THR A 1 212 ? 0.036 -2.141 -15.586 1.00 97.75 212 THR A C 1
ATOM 1634 O O . THR A 1 212 ? -0.999 -2.293 -14.940 1.00 97.75 212 THR A O 1
ATOM 1637 N N . LEU A 1 213 ? -0.013 -1.980 -16.915 1.00 97.62 213 LEU A N 1
ATOM 1638 C CA . LEU A 1 213 ? -1.277 -1.907 -17.665 1.00 97.62 213 LEU A CA 1
ATOM 1639 C C . LEU A 1 213 ? -2.177 -3.151 -17.486 1.00 97.62 213 LEU A C 1
ATOM 1641 O O . LEU A 1 213 ? -3.319 -2.993 -17.046 1.00 97.62 213 LEU A O 1
ATOM 1645 N N . PRO A 1 214 ? -1.731 -4.390 -17.787 1.00 97.06 214 PRO A N 1
ATOM 1646 C CA . PRO A 1 214 ? -2.556 -5.575 -17.542 1.00 97.06 214 PRO A CA 1
ATOM 1647 C C . PRO A 1 214 ? -2.841 -5.823 -16.050 1.00 97.06 214 PRO A C 1
ATOM 1649 O O . PRO A 1 214 ? -3.871 -6.419 -15.721 1.00 97.06 214 PRO A O 1
ATOM 1652 N N . LEU A 1 215 ? -1.986 -5.352 -15.134 1.00 98.38 215 LEU A N 1
ATOM 1653 C CA . LEU A 1 215 ? -2.256 -5.428 -13.695 1.00 98.38 215 LEU A CA 1
ATOM 1654 C C . LEU A 1 215 ? -3.416 -4.503 -13.293 1.00 98.38 215 LEU A C 1
ATOM 1656 O O . LEU A 1 215 ? -4.364 -4.956 -12.644 1.00 98.38 215 LEU A O 1
ATOM 1660 N N . LEU A 1 216 ? -3.407 -3.252 -13.761 1.00 98.56 216 LEU A N 1
ATOM 1661 C CA . LEU A 1 216 ? -4.482 -2.282 -13.538 1.00 98.56 216 LEU A CA 1
ATOM 1662 C C . LEU A 1 216 ? -5.816 -2.741 -14.130 1.00 98.56 216 LEU A C 1
ATOM 1664 O O . LEU A 1 216 ? -6.847 -2.545 -13.493 1.00 98.56 216 LEU A O 1
ATOM 1668 N N . ARG A 1 217 ? -5.825 -3.414 -15.290 1.00 98.25 217 ARG A N 1
ATOM 1669 C CA . ARG A 1 217 ? -7.055 -4.016 -15.846 1.00 98.25 217 ARG A CA 1
ATOM 1670 C C . ARG A 1 217 ? -7.685 -5.024 -14.887 1.00 98.25 217 ARG A C 1
ATOM 1672 O O . ARG A 1 217 ? -8.892 -4.980 -14.654 1.00 98.25 217 ARG A O 1
ATOM 1679 N N . GLY A 1 218 ? -6.869 -5.903 -14.302 1.00 96.44 218 GLY A N 1
ATOM 1680 C CA . GLY A 1 218 ? -7.333 -6.875 -13.310 1.00 96.44 218 GLY A CA 1
ATOM 1681 C C . GLY A 1 218 ? -7.885 -6.198 -12.053 1.00 96.44 218 GLY A C 1
ATOM 1682 O O . GLY A 1 218 ? -8.995 -6.508 -11.620 1.00 96.44 218 GLY A O 1
ATOM 1683 N N . VAL A 1 219 ? -7.153 -5.220 -11.512 1.00 96.75 219 VAL A N 1
ATOM 1684 C CA . VAL A 1 219 ? -7.562 -4.456 -10.319 1.00 96.75 219 VAL A CA 1
ATOM 1685 C C . VAL A 1 219 ? -8.855 -3.679 -10.578 1.00 96.75 219 VAL A C 1
ATOM 1687 O O . VAL A 1 219 ? -9.790 -3.751 -9.779 1.00 96.75 219 VAL A O 1
ATOM 1690 N N . ALA A 1 220 ? -8.968 -3.000 -11.719 1.00 96.50 220 ALA A N 1
ATOM 1691 C CA . ALA A 1 220 ? -10.157 -2.237 -12.081 1.00 96.50 220 ALA A CA 1
ATOM 1692 C C . ALA A 1 220 ? -11.387 -3.117 -12.359 1.00 96.50 220 ALA A C 1
ATOM 1694 O O . ALA A 1 220 ? -12.527 -2.678 -12.152 1.00 96.50 220 ALA A O 1
ATOM 1695 N N . GLY A 1 221 ? -11.173 -4.373 -12.762 1.00 95.81 221 GLY A N 1
ATOM 1696 C CA . GLY A 1 221 ? -12.222 -5.387 -12.840 1.00 95.81 221 GLY A CA 1
ATOM 1697 C C . GLY A 1 221 ? -12.898 -5.650 -11.489 1.00 95.81 221 GLY A C 1
ATOM 1698 O O . GLY A 1 221 ? -14.114 -5.827 -11.446 1.00 95.81 221 GLY A O 1
ATOM 1699 N N . VAL A 1 222 ? -12.137 -5.598 -10.391 1.00 94.50 222 VAL A N 1
ATOM 1700 C CA . VAL A 1 222 ? -12.633 -5.842 -9.024 1.00 94.50 222 VAL A CA 1
ATOM 1701 C C . VAL A 1 222 ? -13.101 -4.556 -8.336 1.00 94.50 222 VAL A C 1
ATOM 1703 O O . VAL A 1 222 ? -14.218 -4.489 -7.817 1.00 94.50 222 VAL A O 1
ATOM 1706 N N . TYR A 1 223 ? -12.270 -3.514 -8.344 1.00 93.94 223 TYR A N 1
ATOM 1707 C CA . TYR A 1 223 ? -12.482 -2.292 -7.555 1.00 93.94 223 TYR A CA 1
ATOM 1708 C C . TYR A 1 223 ? -12.998 -1.111 -8.387 1.00 93.94 223 TYR A C 1
ATOM 1710 O O . TYR A 1 223 ? -13.568 -0.165 -7.853 1.00 93.94 223 TYR A O 1
ATOM 1718 N N . GLY A 1 224 ? -12.875 -1.176 -9.713 1.00 96.69 224 GLY A N 1
ATOM 1719 C CA . GLY A 1 224 ? -13.042 -0.018 -10.592 1.00 96.69 224 GLY A CA 1
ATOM 1720 C C . GLY A 1 224 ? -11.817 0.852 -10.720 1.00 96.69 224 GLY A C 1
ATOM 1721 O O . GLY A 1 224 ? -10.746 0.433 -10.302 1.00 96.69 224 GLY A O 1
ATOM 1722 N N . PRO A 1 225 ? -11.972 2.028 -11.345 1.00 97.62 225 PRO A N 1
ATOM 1723 C CA . PRO A 1 225 ? -10.854 2.935 -11.516 1.00 97.62 225 PRO A CA 1
ATOM 1724 C C . PRO A 1 225 ? -10.229 3.255 -10.154 1.00 97.62 225 PRO A C 1
ATOM 1726 O O . PRO A 1 225 ? -10.949 3.588 -9.210 1.00 97.62 225 PRO A O 1
ATOM 1729 N N . VAL A 1 226 ? -8.909 3.113 -10.049 1.00 97.81 226 VAL A N 1
ATOM 1730 C CA . VAL A 1 226 ? -8.159 3.280 -8.794 1.00 97.81 226 VAL A CA 1
ATOM 1731 C C . VAL A 1 226 ? -7.218 4.469 -8.883 1.00 97.81 226 VAL A C 1
ATOM 1733 O O . VAL A 1 226 ? -6.753 4.822 -9.965 1.00 97.81 226 VAL A O 1
ATOM 1736 N N . SER A 1 227 ? -6.922 5.078 -7.740 1.00 98.69 227 SER A N 1
ATOM 1737 C CA . SER A 1 227 ? -5.860 6.075 -7.650 1.00 98.69 227 SER A CA 1
ATOM 1738 C C . SER A 1 227 ? -4.504 5.390 -7.739 1.00 98.69 227 SER A C 1
ATOM 1740 O O . SER A 1 227 ? -4.241 4.448 -6.989 1.00 98.69 227 SER A O 1
ATOM 1742 N N . VAL A 1 228 ? -3.630 5.875 -8.615 1.00 98.81 228 VAL A N 1
ATOM 1743 C CA . VAL A 1 228 ? -2.258 5.370 -8.726 1.00 98.81 228 VAL A CA 1
ATOM 1744 C C . VAL A 1 228 ? -1.290 6.302 -8.005 1.00 98.81 228 VAL A C 1
ATOM 1746 O O . VAL A 1 228 ? -1.294 7.512 -8.230 1.00 98.81 228 VAL A O 1
ATOM 1749 N N . ILE A 1 229 ? -0.460 5.726 -7.134 1.00 98.88 229 ILE A N 1
ATOM 1750 C CA . ILE A 1 229 ? 0.749 6.369 -6.616 1.00 98.88 229 ILE A CA 1
ATOM 1751 C C . ILE A 1 229 ? 1.917 5.768 -7.388 1.00 98.88 229 ILE A C 1
ATOM 1753 O O . ILE A 1 229 ? 2.249 4.598 -7.188 1.00 98.88 229 ILE A O 1
ATOM 1757 N N . HIS A 1 230 ? 2.490 6.567 -8.276 1.00 98.81 230 HIS A N 1
ATOM 1758 C CA . HIS A 1 230 ? 3.565 6.188 -9.176 1.00 98.81 230 HIS A CA 1
ATOM 1759 C C . HIS A 1 230 ? 4.886 6.756 -8.654 1.00 98.81 230 HIS A C 1
ATOM 1761 O O . HIS A 1 230 ? 5.083 7.969 -8.635 1.00 98.81 230 HIS A O 1
ATOM 1767 N N . PHE A 1 231 ? 5.760 5.889 -8.151 1.00 98.81 231 PHE A N 1
ATOM 1768 C CA . PHE A 1 231 ? 7.115 6.267 -7.760 1.00 98.81 231 PHE A CA 1
ATOM 1769 C C . PHE A 1 231 ? 8.046 5.993 -8.928 1.00 98.81 231 PHE A C 1
ATOM 1771 O O . PHE A 1 231 ? 8.297 4.829 -9.216 1.00 98.81 231 PHE A O 1
ATOM 1778 N N . ASP A 1 232 ? 8.539 7.044 -9.571 1.00 98.44 232 ASP A N 1
ATOM 1779 C CA . ASP A 1 232 ? 9.326 6.932 -10.799 1.00 98.44 232 ASP A CA 1
ATOM 1780 C C . ASP A 1 232 ? 10.138 8.213 -11.018 1.00 98.44 232 ASP A C 1
ATOM 1782 O O . ASP A 1 232 ? 9.822 9.270 -10.457 1.00 98.44 232 ASP A O 1
ATOM 1786 N N . SER A 1 233 ? 11.205 8.120 -11.805 1.00 97.19 233 SER A N 1
ATOM 1787 C CA . SER A 1 233 ? 11.903 9.281 -12.352 1.00 97.19 233 SER A CA 1
ATOM 1788 C C . SER A 1 233 ? 11.257 9.848 -13.629 1.00 97.19 233 SER A C 1
ATOM 1790 O O . SER A 1 233 ? 11.501 11.022 -13.935 1.00 97.19 233 SER A O 1
ATOM 1792 N N . HIS A 1 234 ? 10.396 9.068 -14.296 1.00 95.81 234 HIS A N 1
ATOM 1793 C CA . HIS A 1 234 ? 9.699 9.329 -15.559 1.00 95.81 234 HIS A CA 1
ATOM 1794 C C . HIS A 1 234 ? 8.171 9.420 -15.405 1.00 95.81 234 HIS A C 1
ATOM 1796 O O . HIS A 1 234 ? 7.574 8.903 -14.464 1.00 95.81 234 HIS A O 1
ATOM 1802 N N . LEU A 1 235 ? 7.511 10.089 -16.358 1.00 94.69 235 LEU A N 1
ATOM 1803 C CA . LEU A 1 235 ? 6.050 10.253 -16.353 1.00 94.69 235 LEU A CA 1
ATOM 1804 C C . LEU A 1 235 ? 5.293 8.993 -16.806 1.00 94.69 235 LEU A C 1
ATOM 1806 O O . LEU A 1 235 ? 4.192 8.734 -16.334 1.00 94.69 235 LEU A O 1
ATOM 1810 N N . ASP A 1 236 ? 5.839 8.245 -17.769 1.00 94.44 236 ASP A N 1
ATOM 1811 C CA . ASP A 1 236 ? 5.232 7.054 -18.390 1.00 94.44 236 ASP A CA 1
ATOM 1812 C C . ASP A 1 236 ? 3.815 7.226 -18.983 1.00 94.44 236 ASP A C 1
ATOM 1814 O O . ASP A 1 236 ? 3.093 6.268 -19.298 1.00 94.44 236 ASP A O 1
ATOM 1818 N N . THR A 1 237 ? 3.428 8.478 -19.220 1.00 94.12 237 THR A N 1
ATOM 1819 C CA . THR A 1 237 ? 2.147 8.902 -19.798 1.00 94.12 237 THR A CA 1
ATOM 1820 C C . THR A 1 237 ? 2.253 9.340 -21.257 1.00 94.12 237 THR A C 1
ATOM 1822 O O . THR A 1 237 ? 1.276 9.847 -21.818 1.00 94.12 237 THR A O 1
ATOM 1825 N N . TRP A 1 238 ? 3.402 9.132 -21.914 1.00 89.00 238 TRP A N 1
ATOM 1826 C CA . TRP A 1 238 ? 3.617 9.656 -23.260 1.00 89.00 238 TRP A CA 1
ATOM 1827 C C . TRP A 1 238 ? 2.605 9.107 -24.252 1.00 89.00 238 TRP A C 1
ATOM 1829 O O . TRP A 1 238 ? 2.418 7.895 -24.413 1.00 89.00 238 TRP A O 1
ATOM 1839 N N . LYS A 1 239 ? 1.991 10.031 -24.993 1.00 87.44 239 LYS A N 1
ATOM 1840 C CA . LYS A 1 239 ? 1.111 9.690 -26.099 1.00 87.44 239 LYS A CA 1
ATOM 1841 C C . LYS A 1 239 ? 1.914 8.956 -27.181 1.00 87.44 239 LYS A C 1
ATOM 1843 O O . LYS A 1 239 ? 2.830 9.545 -27.763 1.00 87.44 239 LYS A O 1
ATOM 1848 N N . PRO A 1 240 ? 1.545 7.712 -27.534 1.00 84.12 240 PRO A N 1
ATOM 1849 C CA . PRO A 1 240 ? 2.229 6.964 -28.580 1.00 84.12 240 PRO A CA 1
ATOM 1850 C C . PRO A 1 240 ? 2.208 7.735 -29.905 1.00 84.12 240 PRO A C 1
ATOM 1852 O O . PRO A 1 240 ? 1.142 8.016 -30.460 1.00 84.12 240 PRO A O 1
ATOM 1855 N N . SER A 1 241 ? 3.384 8.073 -30.433 1.00 78.25 241 SER A N 1
ATOM 1856 C CA . SER A 1 241 ? 3.515 8.762 -31.718 1.00 78.25 241 SER A CA 1
ATOM 1857 C C . SER A 1 241 ? 4.701 8.230 -32.524 1.00 78.25 241 SER A C 1
ATOM 1859 O O . SER A 1 241 ? 5.710 7.783 -31.979 1.00 78.25 241 SER A O 1
ATOM 1861 N N . LYS A 1 242 ? 4.566 8.234 -33.857 1.00 73.19 242 LYS A N 1
ATOM 1862 C CA . LYS A 1 242 ? 5.696 7.963 -34.751 1.00 73.19 242 LYS A CA 1
ATOM 1863 C C . LYS A 1 242 ? 6.483 9.254 -34.898 1.00 73.19 242 LYS A C 1
ATOM 1865 O O . LYS A 1 242 ? 5.933 10.244 -35.371 1.00 73.19 242 LYS A O 1
ATOM 1870 N N . MET A 1 243 ? 7.759 9.233 -34.528 1.00 66.00 243 MET A N 1
ATOM 1871 C CA . MET A 1 243 ? 8.627 10.393 -34.715 1.00 66.00 243 MET A CA 1
ATOM 1872 C C . MET A 1 243 ? 8.788 10.712 -36.210 1.00 66.00 243 MET A C 1
ATOM 1874 O O . MET A 1 243 ? 8.894 9.809 -37.049 1.00 66.00 243 MET A O 1
ATOM 1878 N N . GLU A 1 244 ? 8.833 11.997 -36.552 1.00 64.56 244 GLU A N 1
ATOM 1879 C CA . GLU A 1 244 ? 9.141 12.454 -37.908 1.00 64.56 244 GLU A CA 1
ATOM 1880 C C . GLU A 1 244 ? 10.588 12.057 -38.269 1.00 64.56 244 GLU A C 1
ATOM 1882 O O . GLU A 1 244 ? 11.499 12.220 -37.461 1.00 64.56 244 GLU A O 1
ATOM 1887 N N . ASN A 1 245 ? 10.810 11.491 -39.464 1.00 65.38 245 ASN A N 1
ATOM 1888 C CA . ASN A 1 245 ? 12.101 10.923 -39.910 1.00 65.38 245 ASN A CA 1
ATOM 1889 C C . ASN A 1 245 ? 12.619 9.706 -39.112 1.00 65.38 245 ASN A C 1
ATOM 1891 O O . ASN A 1 245 ? 13.823 9.449 -39.056 1.00 65.38 245 ASN A O 1
ATOM 1895 N N . SER A 1 246 ? 11.721 8.931 -38.512 1.00 69.38 246 SER A N 1
ATOM 1896 C CA . SER A 1 246 ? 12.048 7.687 -37.806 1.00 69.38 246 SER A CA 1
ATOM 1897 C C . SER A 1 246 ? 12.054 6.454 -38.726 1.00 69.38 246 SER A C 1
ATOM 1899 O O . SER A 1 246 ? 11.508 6.507 -39.829 1.00 69.38 246 SER A O 1
ATOM 1901 N N . PRO A 1 247 ? 12.641 5.316 -38.297 1.00 73.38 247 PRO A N 1
ATOM 1902 C CA . PRO A 1 247 ? 12.709 4.103 -39.117 1.00 73.38 247 PRO A CA 1
ATOM 1903 C C . PRO A 1 247 ? 11.371 3.352 -39.264 1.00 73.38 247 PRO A C 1
ATOM 1905 O O . PRO A 1 247 ? 11.356 2.285 -39.874 1.00 73.38 247 PRO A O 1
ATOM 1908 N N . TRP A 1 248 ? 10.267 3.869 -38.711 1.00 73.25 248 TRP A N 1
ATOM 1909 C CA . TRP A 1 248 ? 8.949 3.232 -38.775 1.00 73.25 248 TRP A CA 1
ATOM 1910 C C . TRP A 1 248 ? 8.419 3.183 -40.214 1.00 73.25 248 TRP A C 1
ATOM 1912 O O . TRP A 1 248 ? 8.314 4.208 -40.892 1.00 73.25 248 TRP A O 1
ATOM 1922 N N . LEU A 1 249 ? 8.005 2.000 -40.668 1.00 78.12 249 LEU A N 1
ATOM 1923 C CA . LEU A 1 249 ? 7.385 1.829 -41.978 1.00 78.12 249 LEU A CA 1
ATOM 1924 C C . LEU A 1 249 ? 5.918 2.314 -41.978 1.00 78.12 249 LEU A C 1
ATOM 1926 O O . LEU A 1 249 ? 5.241 2.357 -40.933 1.00 78.12 249 LEU A O 1
ATOM 1930 N N . PRO A 1 250 ? 5.375 2.674 -43.161 1.00 76.19 250 PRO A N 1
ATOM 1931 C CA . PRO A 1 250 ? 3.955 2.971 -43.311 1.00 76.19 250 PRO A CA 1
ATOM 1932 C C . PRO A 1 250 ? 3.082 1.809 -42.815 1.00 76.19 250 PRO A C 1
ATOM 1934 O O . PRO A 1 250 ? 3.287 0.662 -43.199 1.00 76.19 250 PRO A O 1
ATOM 1937 N N . GLY A 1 251 ? 2.094 2.110 -41.969 1.00 75.25 251 GLY A N 1
ATOM 1938 C CA . GLY A 1 251 ? 1.150 1.117 -41.439 1.00 75.25 251 GLY A CA 1
ATOM 1939 C C . GLY A 1 251 ? 1.630 0.293 -40.237 1.00 75.25 251 GLY A C 1
ATOM 1940 O O . GLY A 1 251 ? 0.821 -0.440 -39.681 1.00 75.25 251 GLY A O 1
ATOM 1941 N N . GLU A 1 252 ? 2.884 0.430 -39.789 1.00 78.19 252 GLU A N 1
ATOM 1942 C CA . GLU A 1 252 ? 3.339 -0.264 -38.572 1.00 78.19 252 GLU A CA 1
ATOM 1943 C C . GLU A 1 252 ? 2.610 0.241 -37.319 1.00 78.19 252 GLU A C 1
ATOM 1945 O O . GLU A 1 252 ? 2.408 1.445 -37.149 1.00 78.19 252 GLU A O 1
ATOM 1950 N N . GLU A 1 253 ? 2.208 -0.682 -36.452 1.00 77.75 253 GLU A N 1
ATOM 1951 C CA . GLU A 1 253 ? 1.565 -0.385 -35.173 1.00 77.75 253 GLU A CA 1
ATOM 1952 C C . GLU A 1 253 ? 2.610 0.079 -34.152 1.00 77.75 253 GLU A C 1
ATOM 1954 O O . GLU A 1 253 ? 3.695 -0.496 -34.071 1.00 77.75 253 GLU A O 1
ATOM 1959 N N . ILE A 1 254 ? 2.277 1.098 -33.356 1.00 78.06 254 ILE A N 1
ATOM 1960 C CA . ILE A 1 254 ? 3.111 1.509 -32.225 1.00 78.06 254 ILE A CA 1
ATOM 1961 C C . ILE A 1 254 ? 2.765 0.582 -31.053 1.00 78.06 254 ILE A C 1
ATOM 1963 O O . ILE A 1 254 ? 1.615 0.589 -30.611 1.00 78.06 254 ILE A O 1
ATOM 1967 N N . PRO A 1 255 ? 3.703 -0.239 -30.554 1.00 78.88 255 PRO A N 1
ATOM 1968 C CA . PRO A 1 255 ? 3.432 -1.105 -29.420 1.00 78.88 255 PRO A CA 1
ATOM 1969 C C . PRO A 1 255 ? 3.242 -0.272 -28.151 1.00 78.88 255 PRO A C 1
ATOM 1971 O O . PRO A 1 255 ? 3.794 0.819 -28.024 1.00 78.88 255 PRO A O 1
ATOM 1974 N N . VAL A 1 256 ? 2.517 -0.826 -27.180 1.00 85.25 256 VAL A N 1
ATOM 1975 C CA . VAL A 1 256 ? 2.566 -0.328 -25.800 1.00 85.25 256 VAL A CA 1
ATOM 1976 C C . VAL A 1 256 ? 4.005 -0.469 -25.301 1.00 85.25 256 VAL A C 1
ATOM 1978 O O . VAL A 1 256 ? 4.618 -1.524 -25.486 1.00 85.25 256 VAL A O 1
ATOM 1981 N N . THR A 1 257 ? 4.546 0.588 -24.707 1.00 85.44 257 THR A N 1
ATOM 1982 C CA . THR A 1 257 ? 5.905 0.638 -24.151 1.00 85.44 257 THR A CA 1
ATOM 1983 C C . THR A 1 257 ? 5.858 0.982 -22.668 1.00 85.44 257 THR A C 1
ATOM 1985 O O . THR A 1 257 ? 4.845 1.491 -22.187 1.00 85.44 257 THR A O 1
ATOM 1988 N N . HIS A 1 258 ? 6.974 0.767 -21.971 1.00 87.50 258 HIS A N 1
ATOM 1989 C CA . HIS A 1 258 ? 7.128 1.195 -20.583 1.00 87.50 258 HIS A CA 1
ATOM 1990 C C . HIS A 1 258 ? 6.960 2.715 -20.392 1.00 87.50 258 HIS A C 1
ATOM 1992 O O . HIS A 1 258 ? 6.462 3.117 -19.368 1.00 87.50 258 HIS A O 1
ATOM 1998 N N . GLY A 1 259 ? 7.183 3.548 -21.418 1.00 88.69 259 GLY A N 1
ATOM 1999 C CA . GLY A 1 259 ? 6.938 4.997 -21.333 1.00 88.69 259 GLY A CA 1
ATOM 2000 C C . GLY A 1 259 ? 5.535 5.473 -21.743 1.00 88.69 259 GLY A C 1
ATOM 2001 O O . GLY A 1 259 ? 5.309 6.675 -21.826 1.00 88.69 259 GLY A O 1
ATOM 2002 N N . SER A 1 260 ? 4.609 4.576 -22.109 1.00 90.75 260 SER A N 1
ATOM 2003 C CA . SER A 1 260 ? 3.287 4.970 -22.646 1.00 90.75 260 SER A CA 1
ATOM 2004 C C . SER A 1 260 ? 2.097 4.230 -22.042 1.00 90.75 260 SER A C 1
ATOM 2006 O O . SER A 1 260 ? 0.951 4.473 -22.427 1.00 90.75 260 SER A O 1
ATOM 2008 N N . TYR A 1 261 ? 2.318 3.293 -21.123 1.00 93.69 261 TYR A N 1
ATOM 2009 C CA . TYR A 1 261 ? 1.259 2.398 -20.661 1.00 93.69 261 TYR A CA 1
ATOM 2010 C C . TYR A 1 261 ? 0.180 3.125 -19.842 1.00 93.69 261 TYR A C 1
ATOM 2012 O O . TYR A 1 261 ? -0.989 2.736 -19.931 1.00 93.69 261 TYR A O 1
ATOM 2020 N N . PHE A 1 262 ? 0.506 4.212 -19.128 1.00 97.00 262 PHE A N 1
ATOM 2021 C CA . PHE A 1 262 ? -0.510 5.009 -18.434 1.00 97.00 262 PHE A CA 1
ATOM 2022 C C . PHE A 1 262 ? -1.406 5.795 -19.386 1.00 97.00 262 PHE A C 1
ATOM 2024 O O . PHE A 1 262 ? -2.587 5.978 -19.090 1.00 97.00 262 PHE A O 1
ATOM 2031 N N . TRP A 1 263 ? -0.902 6.183 -20.561 1.00 96.00 263 TRP A N 1
ATOM 2032 C CA . TRP A 1 263 ? -1.742 6.777 -21.600 1.00 96.00 263 TRP A CA 1
ATOM 2033 C C . TRP A 1 263 ? -2.857 5.807 -22.020 1.00 96.00 263 TRP A C 1
ATOM 2035 O O . TRP A 1 263 ? -4.026 6.185 -22.129 1.00 96.00 263 TRP A O 1
ATOM 2045 N N . TYR A 1 264 ? -2.520 4.525 -22.196 1.00 96.19 264 TYR A N 1
ATOM 2046 C CA . TYR A 1 264 ? -3.513 3.482 -22.463 1.00 96.19 264 TYR A CA 1
ATOM 2047 C C . TYR A 1 264 ? -4.422 3.234 -21.253 1.00 96.19 264 TYR A C 1
ATOM 2049 O O . TYR A 1 264 ? -5.636 3.153 -21.426 1.00 96.19 264 TYR A O 1
ATOM 2057 N N . ALA A 1 265 ? -3.871 3.186 -20.035 1.00 97.69 265 ALA A N 1
ATOM 2058 C CA . ALA A 1 265 ? -4.655 2.981 -18.816 1.00 97.69 265 ALA A CA 1
ATOM 2059 C C . ALA A 1 265 ? -5.716 4.076 -18.606 1.00 97.69 265 ALA A C 1
ATOM 2061 O O . ALA A 1 265 ? -6.852 3.778 -18.230 1.00 97.69 265 ALA A O 1
ATOM 2062 N N . HIS A 1 266 ? -5.378 5.332 -18.905 1.00 97.31 266 HIS A N 1
ATOM 2063 C CA . HIS A 1 266 ? -6.323 6.445 -18.903 1.00 97.31 266 HIS A CA 1
ATOM 2064 C C . HIS A 1 266 ? -7.426 6.267 -19.947 1.00 97.31 266 HIS A C 1
ATOM 2066 O O . HIS A 1 266 ? -8.607 6.354 -19.615 1.00 97.31 266 HIS A O 1
ATOM 2072 N N . ASN A 1 267 ? -7.061 5.968 -21.197 1.00 96.62 267 ASN A N 1
ATOM 2073 C CA . ASN A 1 267 ? -8.037 5.787 -22.277 1.00 96.62 267 ASN A CA 1
ATOM 2074 C C . ASN A 1 267 ? -8.987 4.606 -22.044 1.00 96.62 267 ASN A C 1
ATOM 2076 O O . ASN A 1 267 ? -10.110 4.602 -22.546 1.00 96.62 267 ASN A O 1
ATOM 2080 N N . GLU A 1 268 ? -8.546 3.611 -21.281 1.00 97.62 268 GLU A N 1
ATOM 2081 C CA . GLU A 1 268 ? -9.353 2.466 -20.863 1.00 97.62 268 GLU A CA 1
ATOM 2082 C C . GLU A 1 268 ? -10.186 2.734 -19.597 1.00 97.62 268 GLU A C 1
ATOM 2084 O O . GLU A 1 268 ? -10.980 1.885 -19.193 1.00 97.62 268 GLU A O 1
ATOM 2089 N N . GLY A 1 269 ? -10.046 3.910 -18.975 1.00 97.56 269 GLY A N 1
ATOM 2090 C CA . GLY A 1 269 ? -10.775 4.283 -17.764 1.00 97.56 269 GLY A CA 1
ATOM 2091 C C . GLY A 1 269 ? -10.346 3.488 -16.528 1.00 97.56 269 GLY A C 1
ATOM 2092 O O . GLY A 1 269 ? -11.178 3.208 -15.669 1.00 97.56 269 GLY A O 1
ATOM 2093 N N . LEU A 1 270 ? -9.073 3.088 -16.442 1.00 98.25 270 LEU A N 1
ATOM 2094 C CA . LEU A 1 270 ? -8.535 2.309 -15.317 1.00 98.25 270 LEU A CA 1
ATOM 2095 C C . LEU A 1 270 ? -8.086 3.188 -14.139 1.00 98.25 270 LEU A C 1
ATOM 2097 O O . LEU A 1 270 ? -7.926 2.692 -13.024 1.00 98.25 270 LEU A O 1
ATOM 2101 N N . LEU A 1 271 ? -7.884 4.483 -14.386 1.00 98.31 271 LEU A N 1
ATOM 2102 C CA . LEU A 1 271 ? -7.370 5.451 -13.419 1.00 98.31 271 LEU A CA 1
ATOM 2103 C C . LEU A 1 271 ? -8.505 6.262 -12.790 1.00 98.31 271 LEU A C 1
ATOM 2105 O O . LEU A 1 271 ? -9.477 6.617 -13.463 1.00 98.31 271 LEU A O 1
ATOM 2109 N N . ALA A 1 272 ? -8.377 6.587 -11.504 1.00 96.75 272 ALA A N 1
ATOM 2110 C CA . ALA A 1 272 ? -9.309 7.481 -10.831 1.00 96.75 272 ALA A CA 1
ATOM 2111 C C . ALA A 1 272 ? -9.326 8.862 -11.514 1.00 96.75 272 ALA A C 1
ATOM 2113 O O . ALA A 1 272 ? -8.288 9.406 -11.892 1.00 96.75 272 ALA A O 1
ATOM 2114 N N . SER A 1 273 ? -10.522 9.429 -11.676 1.00 92.25 273 SER A N 1
ATOM 2115 C CA . SER A 1 273 ? -10.733 10.743 -12.296 1.00 92.25 273 SER A CA 1
ATOM 2116 C C . SER A 1 273 ? -10.296 11.901 -11.387 1.00 92.25 273 SER A C 1
ATOM 2118 O O . SER A 1 273 ? -9.935 11.685 -10.237 1.00 92.25 273 SER A O 1
ATOM 2120 N N . ASN A 1 274 ? -10.437 13.145 -11.863 1.00 89.56 274 ASN A N 1
ATOM 2121 C CA . ASN A 1 274 ? -10.204 14.377 -11.088 1.00 89.56 274 ASN A CA 1
ATOM 2122 C C . ASN A 1 274 ? -8.771 14.533 -10.571 1.00 89.56 274 ASN A C 1
ATOM 2124 O O . ASN A 1 274 ? -8.558 15.066 -9.484 1.00 89.56 274 ASN A O 1
ATOM 2128 N N . ASN A 1 275 ? -7.803 14.073 -11.359 1.00 93.56 275 ASN A N 1
ATOM 2129 C CA . ASN A 1 275 ? -6.384 14.216 -11.055 1.00 93.56 275 ASN A CA 1
ATOM 2130 C C . ASN A 1 275 ? -6.010 13.584 -9.707 1.00 93.56 275 ASN A C 1
ATOM 2132 O O . ASN A 1 275 ? -5.160 14.081 -8.973 1.00 93.56 275 ASN A O 1
ATOM 2136 N N . SER A 1 276 ? -6.672 12.466 -9.391 1.00 97.00 276 SER A N 1
ATOM 2137 C CA . SER A 1 276 ? -6.456 11.694 -8.170 1.00 97.00 276 SER A CA 1
ATOM 2138 C C . SER A 1 276 ? -5.353 10.640 -8.305 1.00 97.00 276 SER A C 1
ATOM 2140 O O . SER A 1 276 ? -5.347 9.657 -7.564 1.00 97.00 276 SER A O 1
ATOM 2142 N N . ASN A 1 277 ? -4.431 10.817 -9.249 1.00 98.56 277 ASN A N 1
ATOM 2143 C CA . ASN A 1 277 ? -3.235 9.995 -9.423 1.00 98.56 277 ASN A CA 1
ATOM 2144 C C . ASN A 1 277 ? -2.014 10.894 -9.236 1.00 98.56 277 ASN A C 1
ATOM 2146 O O . ASN A 1 277 ? -2.085 12.088 -9.524 1.00 98.56 277 ASN A O 1
ATOM 2150 N N . ILE A 1 278 ? -0.912 10.354 -8.725 1.00 98.75 278 ILE A N 1
ATOM 2151 C CA . ILE A 1 278 ? 0.267 11.159 -8.405 1.00 98.75 278 ILE A CA 1
ATOM 2152 C C . ILE A 1 278 ? 1.562 10.465 -8.799 1.00 98.75 278 ILE A C 1
ATOM 2154 O O . ILE A 1 278 ? 1.781 9.309 -8.438 1.00 98.75 278 ILE A O 1
ATOM 2158 N N . HIS A 1 279 ? 2.423 11.220 -9.477 1.00 98.75 279 HIS A N 1
ATOM 2159 C CA . HIS A 1 279 ? 3.823 10.889 -9.701 1.00 98.75 279 HIS A CA 1
ATOM 2160 C C . HIS A 1 279 ? 4.686 11.409 -8.554 1.00 98.75 279 HIS A C 1
ATOM 2162 O O . HIS A 1 279 ? 4.481 12.523 -8.069 1.00 98.75 279 HIS A O 1
ATOM 2168 N N . VAL A 1 280 ? 5.659 10.618 -8.112 1.00 98.69 280 VAL A N 1
ATOM 2169 C CA . VAL A 1 280 ? 6.521 10.925 -6.968 1.00 98.69 280 VAL A CA 1
ATOM 2170 C C . VAL A 1 280 ? 7.971 10.614 -7.325 1.00 98.69 280 VAL A C 1
ATOM 2172 O O . VAL A 1 280 ? 8.368 9.453 -7.320 1.00 98.69 280 VAL A O 1
ATOM 2175 N N . GLY A 1 281 ? 8.774 11.655 -7.556 1.00 97.88 281 GLY A N 1
ATOM 2176 C CA . GLY A 1 281 ? 10.202 11.533 -7.878 1.00 97.88 281 GLY A CA 1
ATOM 2177 C C . GLY A 1 281 ? 10.598 11.931 -9.302 1.00 97.88 281 GLY A C 1
ATOM 2178 O O . GLY A 1 281 ? 11.761 11.724 -9.667 1.00 97.88 281 GLY A O 1
ATOM 2179 N N . ILE A 1 282 ? 9.676 12.537 -10.063 1.00 97.88 282 ILE A N 1
ATOM 2180 C CA . ILE A 1 282 ? 9.909 12.992 -11.442 1.00 97.88 282 ILE A CA 1
ATOM 2181 C C . ILE A 1 282 ? 11.107 13.934 -11.503 1.00 97.88 282 ILE A C 1
ATOM 2183 O O . ILE A 1 282 ? 11.212 14.867 -10.697 1.00 97.88 282 ILE A O 1
ATOM 2187 N N . ARG A 1 283 ? 12.005 13.661 -12.456 1.00 95.62 283 ARG A N 1
ATOM 2188 C CA . ARG A 1 283 ? 13.217 14.459 -12.715 1.00 95.62 283 ARG A CA 1
ATOM 2189 C C . ARG A 1 283 ? 13.863 14.221 -14.086 1.00 95.62 283 ARG A C 1
ATOM 2191 O O . ARG A 1 283 ? 14.908 14.808 -14.360 1.00 95.62 283 ARG A O 1
ATOM 2198 N N . ASN A 1 284 ? 13.299 13.347 -14.920 1.00 87.69 284 ASN A N 1
ATOM 2199 C CA . ASN A 1 284 ? 13.836 13.066 -16.247 1.00 87.69 284 ASN A CA 1
ATOM 2200 C C . ASN A 1 284 ? 13.770 14.300 -17.168 1.00 87.69 284 ASN A C 1
ATOM 2202 O O . ASN A 1 284 ? 13.018 15.249 -16.941 1.00 87.69 284 ASN A O 1
ATOM 2206 N N . SER A 1 285 ? 14.528 14.274 -18.267 1.00 84.75 285 SER A N 1
ATOM 2207 C CA . SER A 1 285 ? 14.396 15.304 -19.302 1.00 84.75 285 SER A CA 1
ATOM 2208 C C . SER A 1 285 ? 13.111 15.112 -20.114 1.00 84.75 285 SER A C 1
ATOM 2210 O O . SER A 1 285 ? 12.905 14.039 -20.686 1.00 84.75 285 SER A O 1
ATOM 2212 N N . LEU A 1 286 ? 12.302 16.166 -20.230 1.00 86.56 286 LEU A N 1
ATOM 2213 C CA . LEU A 1 286 ? 11.112 16.208 -21.087 1.00 86.56 286 LEU A CA 1
ATOM 2214 C C . LEU A 1 286 ? 11.446 16.700 -22.503 1.00 86.56 286 LEU A C 1
ATOM 2216 O O . LEU A 1 286 ? 12.446 17.392 -22.720 1.00 86.56 286 LEU A O 1
ATOM 2220 N N . HIS A 1 287 ? 10.592 16.375 -23.477 1.00 80.31 287 HIS A N 1
ATOM 2221 C CA . HIS A 1 287 ? 10.702 16.927 -24.828 1.00 80.31 287 HIS A CA 1
ATOM 2222 C C . HIS A 1 287 ? 10.231 18.382 -24.867 1.00 80.31 287 HIS A C 1
ATOM 2224 O O . HIS A 1 287 ? 10.825 19.208 -25.566 1.00 80.31 287 HIS A O 1
ATOM 2230 N N . SER A 1 288 ? 9.176 18.696 -24.115 1.00 88.25 288 SER A N 1
ATOM 2231 C CA . SER A 1 288 ? 8.669 20.053 -23.915 1.00 88.25 288 SER A CA 1
ATOM 2232 C C . SER A 1 288 ? 7.769 20.119 -22.679 1.00 88.25 288 SER A C 1
ATOM 2234 O O . SER A 1 288 ? 7.343 19.088 -22.170 1.00 88.25 288 SER A O 1
ATOM 2236 N N . TRP A 1 289 ? 7.422 21.325 -22.226 1.00 89.94 289 TRP A N 1
ATOM 2237 C CA . TRP A 1 289 ? 6.451 21.500 -21.135 1.00 89.94 289 TRP A CA 1
ATOM 2238 C C . TRP A 1 289 ? 5.037 21.012 -21.490 1.00 89.94 289 TRP A C 1
ATOM 2240 O O . TRP A 1 289 ? 4.249 20.748 -20.586 1.00 89.94 289 TRP A O 1
ATOM 2250 N N . ASP A 1 290 ? 4.732 20.819 -22.780 1.00 90.00 290 ASP A N 1
ATOM 2251 C CA . ASP A 1 290 ? 3.469 20.213 -23.216 1.00 90.00 290 ASP A CA 1
ATOM 2252 C C . ASP A 1 290 ? 3.326 18.770 -22.688 1.00 90.00 290 ASP A C 1
ATOM 2254 O O . ASP A 1 290 ? 2.203 18.298 -22.516 1.00 90.00 290 ASP A O 1
ATOM 2258 N N . ASP A 1 291 ? 4.439 18.087 -22.373 1.00 88.75 291 ASP A N 1
ATOM 2259 C CA . ASP A 1 291 ? 4.422 16.735 -21.803 1.00 88.75 291 ASP A CA 1
ATOM 2260 C C . ASP A 1 291 ? 3.749 16.717 -20.416 1.00 88.75 291 ASP A C 1
ATOM 2262 O O . ASP A 1 291 ? 2.982 15.802 -20.125 1.00 88.75 291 ASP A O 1
ATOM 2266 N N . GLU A 1 292 ? 3.954 17.744 -19.580 1.00 92.00 292 GLU A N 1
ATOM 2267 C CA . GLU A 1 292 ? 3.272 17.872 -18.279 1.00 92.00 292 GLU A CA 1
ATOM 2268 C C . GLU A 1 292 ? 1.801 18.261 -18.435 1.00 92.00 292 GLU A C 1
ATOM 2270 O O . GLU A 1 292 ? 0.941 17.803 -17.680 1.00 92.00 292 GLU A O 1
ATOM 2275 N N . GLU A 1 293 ? 1.482 19.100 -19.424 1.00 91.81 293 GLU A N 1
ATOM 2276 C CA . GLU A 1 293 ? 0.088 19.424 -19.721 1.00 91.81 293 GLU A CA 1
ATOM 2277 C C . GLU A 1 293 ? -0.684 18.184 -20.186 1.00 91.81 293 GLU A C 1
ATOM 2279 O O . GLU A 1 293 ? -1.854 18.008 -19.836 1.00 91.81 293 GLU A O 1
ATOM 2284 N N . ASP A 1 294 ? -0.049 17.328 -20.985 1.00 92.06 294 ASP A N 1
ATOM 2285 C CA . ASP A 1 294 ? -0.613 16.056 -21.420 1.00 92.06 294 ASP A CA 1
ATOM 2286 C C . ASP A 1 294 ? -0.700 15.046 -20.266 1.00 92.06 294 ASP A C 1
ATOM 2288 O O . ASP A 1 294 ? -1.739 14.399 -20.117 1.00 92.06 294 ASP A O 1
ATOM 2292 N N . ASP A 1 295 ? 0.301 14.981 -19.388 1.00 95.06 295 ASP A N 1
ATOM 2293 C CA . ASP A 1 295 ? 0.276 14.174 -18.160 1.00 95.06 295 ASP A CA 1
ATOM 2294 C C . ASP A 1 295 ? -0.887 14.565 -17.227 1.00 95.06 295 ASP A C 1
ATOM 2296 O O . ASP A 1 295 ? -1.665 13.721 -16.765 1.00 95.06 295 ASP A O 1
ATOM 2300 N N . TYR A 1 296 ? -1.113 15.870 -17.055 1.00 95.81 296 TYR A N 1
ATOM 2301 C CA . TYR A 1 296 ? -2.249 16.386 -16.294 1.00 95.81 296 TYR A CA 1
ATOM 2302 C C . TYR A 1 296 ? -3.595 15.972 -16.910 1.00 95.81 296 TYR A C 1
ATOM 2304 O O . TYR A 1 296 ? -4.548 15.689 -16.177 1.00 95.81 296 TYR A O 1
ATOM 2312 N N . LYS A 1 297 ? -3.694 15.890 -18.248 1.00 94.56 297 LYS A N 1
ATOM 2313 C CA . LYS A 1 297 ? -4.898 15.393 -18.949 1.00 94.56 297 LYS A CA 1
ATOM 2314 C C . LYS A 1 297 ? -5.090 13.887 -18.761 1.00 94.56 297 LYS A C 1
ATOM 2316 O O . LYS A 1 297 ? -6.234 13.444 -18.669 1.00 94.56 297 LYS A O 1
ATOM 2321 N N . VAL A 1 298 ? -4.002 13.116 -18.669 1.00 95.81 298 VAL A N 1
ATOM 2322 C CA . VAL A 1 298 ? -4.023 11.684 -18.309 1.00 95.81 298 VAL A CA 1
ATOM 2323 C C . VAL A 1 298 ? -4.489 11.485 -16.854 1.00 95.81 298 VAL A C 1
ATOM 2325 O O . VAL A 1 298 ? -5.042 10.437 -16.511 1.00 95.81 298 VAL A O 1
ATOM 2328 N N . GLY A 1 299 ? -4.404 12.526 -16.024 1.00 96.50 299 GLY A N 1
ATOM 2329 C CA . GLY A 1 299 ? -5.014 12.585 -14.697 1.00 96.50 299 GLY A CA 1
ATOM 2330 C C . GLY A 1 299 ? -4.012 12.443 -13.558 1.00 96.50 299 GLY A C 1
ATOM 2331 O O . GLY A 1 299 ? -4.399 11.988 -12.479 1.00 96.50 299 GLY A O 1
ATOM 2332 N N . PHE A 1 300 ? -2.753 12.812 -13.788 1.00 98.25 300 PHE A N 1
ATOM 2333 C CA . PHE A 1 300 ? -1.720 12.841 -12.763 1.00 98.25 300 PHE A CA 1
ATOM 2334 C C . PHE A 1 300 ? -1.462 14.262 -12.247 1.00 98.25 300 PHE A C 1
ATOM 2336 O O . PHE A 1 300 ? -1.699 15.269 -12.919 1.00 98.25 300 PHE A O 1
ATOM 2343 N N . VAL A 1 301 ? -1.018 14.335 -10.997 1.00 97.94 301 VAL A N 1
ATOM 2344 C CA . VAL A 1 301 ? -0.294 15.479 -10.435 1.00 97.94 301 VAL A CA 1
ATOM 2345 C C . VAL A 1 301 ? 1.130 15.042 -10.112 1.00 97.94 301 VAL A C 1
ATOM 2347 O O . VAL A 1 301 ? 1.384 13.855 -9.919 1.00 97.94 301 VAL A O 1
ATOM 2350 N N . ILE A 1 302 ? 2.061 15.988 -10.024 1.00 97.75 302 ILE A N 1
ATOM 2351 C CA . ILE A 1 302 ? 3.484 15.674 -9.871 1.00 97.75 302 ILE A CA 1
ATOM 2352 C C . ILE A 1 302 ? 4.004 16.167 -8.518 1.00 97.75 302 ILE A C 1
ATOM 2354 O O . ILE A 1 302 ? 3.768 17.305 -8.106 1.00 97.75 302 ILE A O 1
ATOM 2358 N N . SER A 1 303 ? 4.739 15.295 -7.832 1.00 97.81 303 SER A N 1
ATOM 2359 C CA . SER A 1 303 ? 5.718 15.664 -6.818 1.00 97.81 303 SER A CA 1
ATOM 2360 C C . SER A 1 303 ? 7.111 15.349 -7.359 1.00 97.81 303 SER A C 1
ATOM 2362 O O . SER A 1 303 ? 7.452 14.185 -7.581 1.00 97.81 303 SER A O 1
ATOM 2364 N N . TYR A 1 304 ? 7.901 16.390 -7.598 1.00 97.88 304 TYR A N 1
ATOM 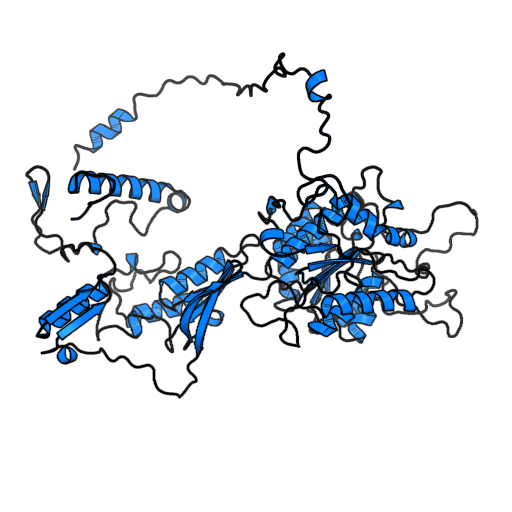2365 C CA . TYR A 1 304 ? 9.240 16.283 -8.175 1.00 97.88 304 TYR A CA 1
ATOM 2366 C C . TYR A 1 304 ? 10.226 15.672 -7.180 1.00 97.88 304 TYR A C 1
ATOM 2368 O O . TYR A 1 304 ? 10.005 15.713 -5.968 1.00 97.88 304 TYR A O 1
ATOM 2376 N N . ALA A 1 305 ? 11.353 15.147 -7.667 1.00 97.38 305 ALA A N 1
ATOM 2377 C CA . ALA A 1 305 ? 12.424 14.690 -6.777 1.00 97.38 305 ALA A CA 1
ATOM 2378 C C . ALA A 1 305 ? 12.923 15.814 -5.845 1.00 97.38 305 ALA A C 1
ATOM 2380 O O . ALA A 1 305 ? 13.134 15.584 -4.657 1.00 97.38 305 ALA A O 1
ATOM 2381 N N . GLU A 1 306 ? 13.014 17.047 -6.350 1.00 95.88 306 GLU A N 1
ATOM 2382 C CA . GLU A 1 306 ? 13.480 18.232 -5.611 1.00 95.88 306 GLU A CA 1
ATOM 2383 C C . GLU A 1 306 ? 12.573 18.613 -4.423 1.00 95.88 306 GLU A C 1
ATOM 2385 O O . GLU A 1 306 ? 13.041 19.202 -3.445 1.00 95.88 306 GLU A O 1
ATOM 2390 N N . ASP A 1 307 ? 11.298 18.190 -4.423 1.00 96.38 307 ASP A N 1
ATOM 2391 C CA . ASP A 1 307 ? 10.371 18.425 -3.305 1.00 96.38 307 ASP A CA 1
ATOM 2392 C C . ASP A 1 307 ? 10.893 17.831 -1.982 1.00 96.38 307 ASP A C 1
ATOM 2394 O O . ASP A 1 307 ? 10.499 18.268 -0.894 1.00 96.38 307 ASP A O 1
ATOM 2398 N N . ILE A 1 308 ? 11.787 16.835 -2.039 1.00 97.00 308 ILE A N 1
ATOM 2399 C CA . ILE A 1 308 ? 12.391 16.261 -0.833 1.00 97.00 308 ILE A CA 1
ATOM 2400 C C . ILE A 1 308 ? 13.245 17.274 -0.070 1.00 97.00 308 ILE A C 1
ATOM 2402 O O . ILE A 1 308 ? 13.305 17.206 1.159 1.00 97.00 308 ILE A O 1
ATOM 2406 N N . GLU A 1 309 ? 13.858 18.231 -0.764 1.00 95.81 309 GLU A N 1
ATOM 2407 C CA . GLU A 1 309 ? 14.663 19.284 -0.149 1.00 95.81 309 GLU A CA 1
ATOM 2408 C C . GLU A 1 309 ? 13.785 20.436 0.350 1.00 95.81 309 GLU A C 1
ATOM 2410 O O . GLU A 1 309 ? 14.057 21.010 1.407 1.00 95.81 309 GLU A O 1
ATOM 2415 N N . GLU A 1 310 ? 12.699 20.738 -0.367 1.00 93.94 310 GLU A N 1
ATOM 2416 C CA . GLU A 1 310 ? 11.818 21.864 -0.051 1.00 93.94 310 GLU A CA 1
ATOM 2417 C C . GLU A 1 310 ? 10.824 21.562 1.076 1.00 93.94 310 GLU A C 1
ATOM 2419 O O . GLU A 1 310 ? 10.710 22.315 2.047 1.00 93.94 310 GLU A O 1
ATOM 2424 N N . VAL A 1 311 ? 10.081 20.457 0.957 1.00 93.62 311 VAL A N 1
ATOM 2425 C CA . VAL A 1 311 ? 8.973 20.114 1.866 1.00 93.62 311 VAL A CA 1
ATOM 2426 C C . VAL A 1 311 ? 9.243 18.852 2.688 1.00 93.62 311 VAL A C 1
ATOM 2428 O O . VAL A 1 311 ? 8.514 18.547 3.643 1.00 93.62 311 VAL A O 1
ATOM 2431 N N . GLY A 1 312 ? 10.306 18.119 2.352 1.00 96.12 312 GLY A N 1
ATOM 2432 C CA . GLY A 1 312 ? 10.678 16.871 3.003 1.00 96.12 312 GLY A CA 1
ATOM 2433 C C . GLY A 1 312 ? 9.670 15.743 2.782 1.00 96.12 312 GLY A C 1
ATOM 2434 O O . GLY A 1 312 ? 8.565 15.920 2.268 1.00 96.12 312 GLY A O 1
ATOM 2435 N N . TRP A 1 313 ? 10.012 14.550 3.277 1.00 95.31 313 TRP A N 1
ATOM 2436 C CA . TRP A 1 313 ? 9.162 13.360 3.123 1.00 95.31 313 TRP A CA 1
ATOM 2437 C C . TRP A 1 313 ? 7.738 13.546 3.678 1.00 95.31 313 TRP A C 1
ATOM 2439 O O . TRP A 1 313 ? 6.805 12.909 3.201 1.00 95.31 313 TRP A O 1
ATOM 2449 N N . LYS A 1 314 ? 7.546 14.412 4.686 1.00 94.19 314 LYS A N 1
ATOM 2450 C CA . LYS A 1 314 ? 6.218 14.709 5.249 1.00 94.19 314 LYS A CA 1
ATOM 2451 C C . LYS A 1 314 ? 5.349 15.505 4.279 1.00 94.19 314 LYS A C 1
ATOM 2453 O O . LYS A 1 314 ? 4.163 15.213 4.179 1.00 94.19 314 LYS A O 1
ATOM 2458 N N . GLY A 1 315 ? 5.929 16.492 3.595 1.00 92.81 315 GLY A N 1
ATOM 2459 C CA . GLY A 1 315 ? 5.224 17.273 2.584 1.00 92.81 315 GLY A CA 1
ATOM 2460 C C . GLY A 1 315 ? 4.832 16.412 1.391 1.00 92.81 315 GLY A C 1
ATOM 2461 O O . GLY A 1 315 ? 3.679 16.450 0.978 1.00 92.81 315 GLY A O 1
ATOM 2462 N N . ILE A 1 316 ? 5.741 15.548 0.929 1.00 98.06 316 ILE A N 1
ATOM 2463 C CA . ILE A 1 316 ? 5.449 14.563 -0.124 1.00 98.06 316 ILE A CA 1
ATOM 2464 C C . ILE A 1 316 ? 4.296 13.638 0.298 1.00 98.06 316 ILE A C 1
ATOM 2466 O O . ILE A 1 316 ? 3.338 13.463 -0.446 1.00 98.06 316 ILE A O 1
ATOM 2470 N N . VAL A 1 317 ? 4.322 13.100 1.526 1.00 97.12 317 VAL A N 1
ATOM 2471 C CA . VAL A 1 317 ? 3.216 12.280 2.062 1.00 97.12 317 VAL A CA 1
ATOM 2472 C C . VAL A 1 317 ? 1.891 13.042 2.077 1.00 97.12 317 VAL A C 1
ATOM 2474 O O . VAL A 1 317 ? 0.861 12.456 1.751 1.00 97.12 317 VAL A O 1
ATOM 2477 N N . GLN A 1 318 ? 1.898 14.324 2.450 1.00 92.62 318 GLN A N 1
ATOM 2478 C CA . GLN A 1 318 ? 0.689 15.144 2.434 1.00 92.62 318 GLN A CA 1
ATOM 2479 C C . GLN A 1 318 ? 0.159 15.317 1.007 1.00 92.62 318 GLN A C 1
ATOM 2481 O O . GLN A 1 318 ? -1.012 15.042 0.780 1.00 92.62 318 GLN A O 1
ATOM 2486 N N . ARG A 1 319 ? 1.024 15.652 0.038 1.00 97.12 319 ARG A N 1
ATOM 2487 C CA . ARG A 1 319 ? 0.646 15.770 -1.381 1.00 97.12 319 ARG A CA 1
ATOM 2488 C C . ARG A 1 319 ? 0.048 14.474 -1.925 1.00 97.12 319 ARG A C 1
ATOM 2490 O O . ARG A 1 319 ? -0.993 14.511 -2.571 1.00 97.12 319 ARG A O 1
ATOM 2497 N N . ILE A 1 320 ? 0.657 13.329 -1.605 1.00 98.19 320 ILE A N 1
ATOM 2498 C CA . ILE A 1 320 ? 0.128 12.014 -1.987 1.00 98.19 320 ILE A CA 1
ATOM 2499 C C . ILE A 1 320 ? -1.280 11.816 -1.423 1.00 98.19 320 ILE A C 1
ATOM 2501 O O . ILE A 1 320 ? -2.184 11.428 -2.156 1.00 98.19 320 ILE A O 1
ATOM 2505 N N . ARG A 1 321 ? -1.485 12.096 -0.131 1.00 94.31 321 ARG A N 1
ATOM 2506 C CA . ARG A 1 321 ? -2.792 11.942 0.527 1.00 94.31 321 ARG A CA 1
ATOM 2507 C C . ARG A 1 321 ? -3.848 12.887 -0.033 1.00 94.31 321 ARG A C 1
ATOM 2509 O O . ARG A 1 321 ? -4.984 12.460 -0.207 1.00 94.31 321 ARG A O 1
ATOM 2516 N N . ASP A 1 322 ? -3.471 14.126 -0.319 1.00 93.31 322 ASP A N 1
ATOM 2517 C CA . ASP A 1 322 ? -4.365 15.124 -0.903 1.00 93.31 322 ASP A CA 1
ATOM 2518 C C . ASP A 1 322 ? -4.793 14.721 -2.320 1.00 93.31 322 ASP A C 1
ATOM 2520 O O . ASP A 1 322 ? -5.960 14.885 -2.671 1.00 93.31 322 ASP A O 1
ATOM 2524 N N . ALA A 1 323 ? -3.881 14.137 -3.107 1.00 95.56 323 ALA A N 1
ATOM 2525 C CA . ALA A 1 323 ? -4.177 13.650 -4.451 1.00 95.56 323 ALA A CA 1
ATOM 2526 C C . ALA A 1 323 ? -5.105 12.423 -4.436 1.00 95.56 323 ALA A C 1
ATOM 2528 O O . ALA A 1 323 ? -6.149 12.426 -5.086 1.00 95.56 323 ALA A O 1
ATOM 2529 N N . VAL A 1 324 ? -4.755 11.369 -3.688 1.00 94.56 324 VAL A N 1
ATOM 2530 C CA . VAL A 1 324 ? -5.498 10.092 -3.746 1.00 94.56 324 VAL A CA 1
ATOM 2531 C C . VAL A 1 324 ? -6.770 10.077 -2.894 1.00 94.56 324 VAL A C 1
ATOM 2533 O O . VAL A 1 324 ? -7.664 9.264 -3.132 1.00 94.56 324 VAL A O 1
ATOM 2536 N N . GLY A 1 325 ? -6.866 10.955 -1.892 1.00 89.00 325 GLY A N 1
ATOM 2537 C CA . GLY A 1 325 ? -8.015 11.045 -0.998 1.00 89.00 325 GLY A CA 1
ATOM 2538 C C . GLY A 1 325 ? -8.358 9.708 -0.334 1.00 89.00 325 GLY A C 1
ATOM 2539 O O . GLY A 1 325 ? -7.515 9.074 0.301 1.00 89.00 325 GLY A O 1
ATOM 2540 N N . ASP A 1 326 ? -9.619 9.295 -0.474 1.00 84.50 326 ASP A N 1
ATOM 2541 C CA . ASP A 1 326 ? -10.157 8.056 0.104 1.00 84.50 326 ASP A CA 1
ATOM 2542 C C . ASP A 1 326 ? -10.376 6.939 -0.942 1.00 84.50 326 ASP A C 1
ATOM 2544 O O . ASP A 1 326 ? -11.054 5.938 -0.671 1.00 84.50 326 ASP A O 1
ATOM 2548 N N . ASN A 1 327 ? -9.820 7.105 -2.149 1.00 89.81 327 ASN A N 1
ATOM 2549 C CA . ASN A 1 327 ? -9.936 6.130 -3.232 1.00 89.81 327 ASN A CA 1
ATOM 2550 C C . ASN A 1 327 ? -9.209 4.816 -2.883 1.00 89.81 327 ASN A C 1
ATOM 2552 O O . ASN A 1 327 ? -8.257 4.811 -2.096 1.00 89.81 327 ASN A O 1
ATOM 2556 N N . PRO A 1 328 ? -9.603 3.680 -3.486 1.00 93.06 328 PRO A N 1
ATOM 2557 C CA . PRO A 1 328 ? -8.729 2.517 -3.565 1.00 93.06 328 PRO A CA 1
ATOM 2558 C C . PRO A 1 328 ? -7.425 2.894 -4.280 1.00 93.06 328 PRO A C 1
ATOM 2560 O O . PRO A 1 328 ? -7.454 3.575 -5.306 1.00 93.06 328 PRO A O 1
ATOM 2563 N N . VAL A 1 329 ? -6.293 2.457 -3.732 1.00 97.69 329 VAL A N 1
ATOM 2564 C CA . VAL A 1 329 ? -4.957 2.867 -4.177 1.00 97.69 329 VAL A CA 1
ATOM 2565 C C . VAL A 1 329 ? -4.186 1.685 -4.747 1.00 97.69 329 VAL A C 1
ATOM 2567 O O . VAL A 1 329 ? -4.081 0.638 -4.104 1.00 97.69 329 VAL A O 1
ATOM 2570 N N . TYR A 1 330 ? -3.584 1.886 -5.913 1.00 98.69 330 TYR A N 1
ATOM 2571 C CA . TYR A 1 330 ? -2.554 1.024 -6.477 1.00 98.69 330 TYR A CA 1
ATOM 2572 C C . TYR A 1 330 ? -1.190 1.719 -6.375 1.00 98.69 330 TYR A C 1
ATOM 2574 O O . TYR A 1 330 ? -1.078 2.902 -6.694 1.00 98.69 330 TYR A O 1
ATOM 2582 N N . ILE A 1 331 ? -0.162 1.013 -5.898 1.00 98.81 331 ILE A N 1
ATOM 2583 C CA . ILE A 1 331 ? 1.201 1.558 -5.785 1.00 98.81 331 ILE A CA 1
ATOM 2584 C C . ILE A 1 331 ? 2.076 0.930 -6.870 1.00 98.81 331 ILE A C 1
ATOM 2586 O O . ILE A 1 331 ? 2.343 -0.265 -6.806 1.00 98.81 331 ILE A O 1
ATOM 2590 N N . SER A 1 332 ? 2.535 1.733 -7.822 1.00 98.81 332 SER A N 1
ATOM 2591 C CA . SER A 1 332 ? 3.492 1.320 -8.855 1.00 98.81 332 SER A CA 1
ATOM 2592 C C . SER A 1 332 ? 4.846 1.911 -8.480 1.00 98.81 332 SER A C 1
ATOM 2594 O O . SER A 1 332 ? 4.940 3.130 -8.315 1.00 98.81 332 SER A O 1
ATOM 2596 N N . LEU A 1 333 ? 5.856 1.076 -8.232 1.00 98.69 333 LEU A N 1
ATOM 2597 C CA . LEU A 1 333 ? 7.185 1.551 -7.842 1.00 98.69 333 LEU A CA 1
ATOM 2598 C C . LEU A 1 333 ? 8.237 1.115 -8.851 1.00 98.69 333 LEU A C 1
ATOM 2600 O O . LEU A 1 333 ? 8.682 -0.034 -8.843 1.00 98.69 333 LEU A O 1
ATOM 2604 N N . ASP A 1 334 ? 8.683 2.071 -9.653 1.00 98.31 334 ASP A N 1
ATOM 2605 C CA . ASP A 1 334 ? 9.908 1.955 -10.419 1.00 98.31 334 ASP A CA 1
ATOM 2606 C C . ASP A 1 334 ? 11.112 2.091 -9.492 1.00 98.31 334 ASP A C 1
ATOM 2608 O O . ASP A 1 334 ? 11.171 2.966 -8.621 1.00 98.31 334 ASP A O 1
ATOM 2612 N N . ILE A 1 335 ? 12.080 1.188 -9.630 1.00 97.88 335 ILE A N 1
ATOM 2613 C CA . ILE A 1 335 ? 13.291 1.238 -8.817 1.00 97.88 335 ILE A CA 1
ATOM 2614 C C . ILE A 1 335 ? 14.171 2.444 -9.171 1.00 97.88 335 ILE A C 1
ATOM 2616 O O . ILE A 1 335 ? 14.948 2.884 -8.319 1.00 97.88 335 ILE A O 1
ATOM 2620 N N . ASP A 1 336 ? 14.030 2.997 -10.379 1.00 96.31 336 ASP A N 1
ATOM 2621 C CA . ASP A 1 336 ? 14.784 4.155 -10.852 1.00 96.31 336 ASP A CA 1
ATOM 2622 C C . ASP A 1 336 ? 14.373 5.472 -10.175 1.00 96.31 336 ASP A C 1
ATOM 2624 O O . ASP A 1 336 ? 15.100 6.462 -10.250 1.00 96.31 336 ASP A O 1
ATOM 2628 N N . VAL A 1 337 ? 13.292 5.480 -9.384 1.00 98.25 337 VAL A N 1
ATOM 2629 C CA . VAL A 1 337 ? 12.967 6.595 -8.481 1.00 98.25 337 VAL A CA 1
ATOM 2630 C C . VAL A 1 337 ? 14.084 6.844 -7.452 1.00 98.25 337 VAL A C 1
ATOM 2632 O O . VAL A 1 337 ? 14.263 7.959 -6.951 1.00 98.25 337 VAL A O 1
ATOM 2635 N N . ILE A 1 338 ? 14.843 5.795 -7.120 1.00 98.31 338 ILE A N 1
ATOM 2636 C CA . ILE A 1 338 ? 15.963 5.835 -6.184 1.00 98.31 338 ILE A CA 1
ATOM 2637 C C . ILE A 1 338 ? 17.217 6.255 -6.934 1.00 98.31 338 ILE A C 1
ATOM 2639 O O . ILE A 1 338 ? 17.478 5.799 -8.042 1.00 98.31 338 ILE A O 1
ATOM 2643 N N . ASP A 1 339 ? 18.036 7.087 -6.293 1.00 97.50 339 ASP A N 1
ATOM 2644 C CA . ASP A 1 339 ? 19.283 7.537 -6.897 1.00 97.50 339 ASP A CA 1
ATOM 2645 C C . ASP A 1 339 ? 20.170 6.345 -7.336 1.00 97.50 339 ASP A C 1
ATOM 2647 O O . ASP A 1 339 ? 20.338 5.388 -6.562 1.00 97.50 339 ASP A O 1
ATOM 2651 N N . PRO A 1 340 ? 20.804 6.401 -8.525 1.00 95.50 340 PRO A N 1
ATOM 2652 C CA . PRO A 1 340 ? 21.680 5.342 -9.026 1.00 95.50 340 PRO A CA 1
ATOM 2653 C C . PRO A 1 340 ? 22.836 4.981 -8.081 1.00 95.50 340 PRO A C 1
ATOM 2655 O O . PRO A 1 340 ? 23.362 3.871 -8.145 1.00 95.50 340 PRO A O 1
ATOM 2658 N N . GLY A 1 341 ? 23.227 5.871 -7.159 1.00 94.69 341 GLY A N 1
ATOM 2659 C CA . GLY A 1 341 ? 24.189 5.562 -6.100 1.00 94.69 341 GLY A CA 1
ATOM 2660 C C . GLY A 1 341 ? 23.708 4.504 -5.095 1.00 94.69 341 GLY A C 1
ATOM 2661 O O . GLY A 1 341 ? 24.530 3.906 -4.399 1.00 94.69 341 GLY A O 1
ATOM 2662 N N . MET A 1 342 ? 22.397 4.254 -5.008 1.00 95.81 342 MET A N 1
ATOM 2663 C CA . MET A 1 342 ? 21.783 3.223 -4.159 1.00 95.81 342 MET A CA 1
ATOM 2664 C C . MET A 1 342 ? 21.008 2.155 -4.945 1.00 95.81 342 MET A C 1
ATOM 2666 O O . MET A 1 342 ? 20.842 1.049 -4.428 1.00 95.81 342 MET A O 1
ATOM 2670 N N . ALA A 1 343 ? 20.553 2.467 -6.158 1.00 96.50 343 ALA A N 1
ATOM 2671 C CA . ALA A 1 343 ? 19.856 1.552 -7.058 1.00 96.50 343 ALA A CA 1
ATOM 2672 C C . ALA A 1 343 ? 20.447 1.615 -8.484 1.00 96.50 343 ALA A C 1
ATOM 2674 O O . ALA A 1 343 ? 19.779 2.054 -9.415 1.00 96.50 343 ALA A O 1
ATOM 2675 N N . PRO A 1 344 ? 21.712 1.199 -8.690 1.00 93.56 344 PRO A N 1
ATOM 2676 C CA . PRO A 1 344 ? 22.363 1.285 -10.001 1.00 93.56 344 PRO A CA 1
ATOM 2677 C C . PRO A 1 344 ? 21.746 0.369 -11.068 1.00 93.56 344 PRO A C 1
ATOM 2679 O O . PRO A 1 344 ? 22.027 0.542 -12.252 1.00 93.56 344 PRO A O 1
ATOM 2682 N N . ALA A 1 345 ? 20.957 -0.633 -10.669 1.00 92.88 345 ALA A N 1
ATOM 2683 C CA . ALA A 1 345 ? 20.490 -1.695 -11.551 1.00 92.88 345 ALA A CA 1
ATOM 2684 C C . ALA A 1 345 ? 19.085 -1.440 -12.118 1.00 92.88 345 ALA A C 1
ATOM 2686 O O . ALA A 1 345 ? 18.167 -2.224 -11.868 1.00 92.88 345 ALA A O 1
ATOM 2687 N N . ALA A 1 346 ? 18.947 -0.360 -12.886 1.00 88.56 346 ALA A N 1
ATOM 2688 C CA . ALA A 1 346 ? 17.725 0.024 -13.593 1.00 88.56 346 ALA A CA 1
ATOM 2689 C C . ALA A 1 346 ? 17.971 0.200 -15.102 1.00 88.56 346 ALA A C 1
ATOM 2691 O O . ALA A 1 346 ? 19.112 0.379 -15.539 1.00 88.56 346 ALA A O 1
ATOM 2692 N N . GLY A 1 347 ? 16.907 0.137 -15.910 1.00 82.06 347 GLY A N 1
ATOM 2693 C CA . GLY A 1 347 ? 16.985 0.300 -17.367 1.00 82.06 347 GLY A CA 1
ATOM 2694 C C . GLY A 1 347 ? 17.349 1.721 -17.821 1.00 82.06 347 GLY A C 1
ATOM 2695 O O . GLY A 1 347 ? 18.097 1.884 -18.790 1.00 82.06 347 GLY A O 1
ATOM 2696 N N . THR A 1 348 ? 16.840 2.722 -17.104 1.00 87.06 348 THR A N 1
ATOM 2697 C CA . THR A 1 348 ? 16.856 4.154 -17.446 1.00 87.06 348 THR A CA 1
ATOM 2698 C C . THR A 1 348 ? 17.256 5.001 -16.227 1.00 87.06 348 THR A C 1
ATOM 2700 O O . THR A 1 348 ? 16.448 5.739 -15.688 1.00 87.06 348 THR A O 1
ATOM 2703 N N . PRO A 1 349 ? 18.497 4.888 -15.719 1.00 88.44 349 PRO A N 1
ATOM 2704 C CA . PRO A 1 349 ? 18.878 5.555 -14.475 1.00 88.44 349 PRO A CA 1
ATOM 2705 C C . PRO A 1 349 ? 18.960 7.082 -14.622 1.00 88.44 349 PRO A C 1
ATOM 2707 O O . PRO A 1 349 ? 19.754 7.583 -15.419 1.00 88.44 349 PRO A O 1
ATOM 2710 N N . GLU A 1 350 ? 18.245 7.808 -13.760 1.00 92.44 350 GLU A N 1
ATOM 2711 C CA . GLU A 1 350 ? 18.302 9.272 -13.654 1.00 92.44 350 GLU A CA 1
ATOM 2712 C C . GLU A 1 350 ? 18.949 9.716 -12.330 1.00 92.44 350 GLU A C 1
ATOM 2714 O O . GLU A 1 350 ? 18.559 9.270 -11.247 1.00 92.44 350 GLU A O 1
ATOM 2719 N N . ILE A 1 351 ? 19.941 10.612 -12.383 1.00 94.94 351 ILE A N 1
ATOM 2720 C CA . ILE A 1 351 ? 20.645 11.109 -11.182 1.00 94.94 351 ILE A CA 1
ATOM 2721 C C . ILE A 1 351 ? 19.758 12.026 -10.325 1.00 94.94 351 ILE A C 1
ATOM 2723 O O . ILE A 1 351 ? 18.793 12.594 -10.826 1.00 94.94 351 ILE A O 1
ATOM 2727 N N . GLY A 1 352 ? 20.105 12.220 -9.048 1.00 94.88 352 GLY A N 1
ATOM 2728 C CA . GLY A 1 352 ? 19.376 13.136 -8.160 1.00 94.88 352 GLY A CA 1
ATOM 2729 C C . GLY A 1 352 ? 18.072 12.540 -7.627 1.00 94.88 352 GLY A C 1
ATOM 2730 O O . GLY A 1 352 ? 17.102 13.261 -7.410 1.00 94.88 352 GLY A O 1
ATOM 2731 N N . GLY A 1 353 ? 18.034 11.215 -7.469 1.00 97.06 353 GLY A N 1
ATOM 2732 C CA . GLY A 1 353 ? 16.862 10.493 -6.977 1.00 97.06 353 GLY A CA 1
ATOM 2733 C C . GLY A 1 353 ? 16.767 10.444 -5.456 1.00 97.06 353 GLY A C 1
ATOM 2734 O O . GLY A 1 353 ? 17.628 10.937 -4.724 1.00 97.06 353 GLY A O 1
ATOM 2735 N N . PHE A 1 354 ? 15.725 9.781 -4.955 1.00 98.44 354 PHE A N 1
ATOM 2736 C CA . PHE A 1 354 ? 15.566 9.601 -3.515 1.00 98.44 354 PHE A CA 1
ATOM 2737 C C . PHE A 1 354 ? 16.576 8.603 -2.954 1.00 98.44 354 PHE A C 1
ATOM 2739 O O . PHE A 1 354 ? 16.968 7.624 -3.588 1.00 98.44 354 PHE A O 1
ATOM 2746 N N . THR A 1 355 ? 16.935 8.780 -1.690 1.00 98.06 355 THR A N 1
ATOM 2747 C CA . THR A 1 355 ? 17.616 7.739 -0.927 1.00 98.06 355 THR A CA 1
ATOM 2748 C C . THR A 1 355 ? 16.632 6.643 -0.513 1.00 98.06 355 THR A C 1
ATOM 2750 O O . THR A 1 355 ? 15.446 6.877 -0.259 1.00 98.06 355 THR A O 1
ATOM 2753 N N . THR A 1 356 ? 17.142 5.430 -0.290 1.00 96.62 356 THR A N 1
ATOM 2754 C CA . THR A 1 356 ? 16.340 4.322 0.270 1.00 96.62 356 THR A CA 1
ATOM 2755 C C . THR A 1 356 ? 15.676 4.680 1.607 1.00 96.62 356 THR A C 1
ATOM 2757 O O . THR A 1 356 ? 14.611 4.159 1.939 1.00 96.62 356 THR A O 1
ATOM 2760 N N . ARG A 1 357 ? 16.266 5.586 2.401 1.00 95.38 357 ARG A N 1
ATOM 2761 C CA . ARG A 1 357 ? 15.680 6.042 3.672 1.00 95.38 357 ARG A CA 1
ATOM 2762 C C . ARG A 1 357 ? 14.455 6.926 3.458 1.00 95.38 357 ARG A C 1
ATOM 2764 O O . ARG A 1 357 ? 13.514 6.819 4.243 1.00 95.38 357 ARG A O 1
ATOM 2771 N N . GLU A 1 358 ? 14.471 7.777 2.439 1.00 97.69 358 GLU A N 1
ATOM 2772 C CA . GLU A 1 358 ? 13.366 8.683 2.115 1.00 97.69 358 GLU A CA 1
ATOM 2773 C C . GLU A 1 358 ? 12.175 7.912 1.570 1.00 97.69 358 GLU A C 1
ATOM 2775 O O . GLU A 1 358 ? 11.094 8.043 2.139 1.00 97.69 358 GLU A O 1
ATOM 2780 N N . ILE A 1 359 ? 12.385 7.004 0.608 1.00 97.81 359 ILE A N 1
ATOM 2781 C CA . ILE A 1 359 ? 11.329 6.098 0.125 1.00 97.81 359 ILE A CA 1
ATOM 2782 C C . ILE A 1 359 ? 10.672 5.356 1.289 1.00 97.81 359 ILE A C 1
ATOM 2784 O O . ILE A 1 359 ? 9.450 5.377 1.439 1.00 97.81 359 ILE A O 1
ATOM 2788 N N . LYS A 1 360 ? 11.469 4.771 2.195 1.00 94.69 360 LYS A N 1
ATOM 2789 C CA . LYS A 1 360 ? 10.923 4.100 3.383 1.00 94.69 360 LYS A CA 1
ATOM 2790 C C . LYS A 1 360 ? 10.089 5.039 4.254 1.00 94.69 360 LYS A C 1
ATOM 2792 O O . LYS A 1 360 ? 9.067 4.617 4.786 1.00 94.69 360 LYS A O 1
ATOM 2797 N N . LYS A 1 361 ? 10.507 6.294 4.441 1.00 94.69 361 LYS A N 1
ATOM 2798 C CA . LYS A 1 361 ? 9.750 7.271 5.237 1.00 94.69 361 LYS A CA 1
ATOM 2799 C C . LYS A 1 361 ? 8.456 7.697 4.563 1.00 94.69 361 LYS A C 1
ATOM 2801 O O . LYS A 1 361 ? 7.447 7.794 5.261 1.00 94.69 361 LYS A O 1
ATOM 2806 N N . ILE A 1 362 ? 8.479 7.893 3.248 1.00 97.56 362 ILE A N 1
ATOM 2807 C CA . ILE A 1 362 ? 7.289 8.207 2.461 1.00 97.56 362 ILE A CA 1
ATOM 2808 C C . ILE A 1 362 ? 6.296 7.050 2.581 1.00 97.56 362 ILE A C 1
ATOM 2810 O O . ILE A 1 362 ? 5.215 7.263 3.121 1.00 97.56 362 ILE A O 1
ATOM 2814 N N . LEU A 1 363 ? 6.693 5.816 2.239 1.00 96.00 363 LEU A N 1
ATOM 2815 C CA . LEU A 1 363 ? 5.837 4.624 2.346 1.00 96.00 363 LEU A CA 1
ATOM 2816 C C . LEU A 1 363 ? 5.251 4.454 3.755 1.00 96.00 363 LEU A C 1
ATOM 2818 O O . LEU A 1 363 ? 4.054 4.245 3.910 1.00 96.00 363 LEU A O 1
ATOM 2822 N N . GLN A 1 364 ? 6.051 4.627 4.810 1.00 89.62 364 GLN A N 1
ATOM 2823 C CA . GLN A 1 364 ? 5.558 4.568 6.195 1.00 89.62 364 GLN A CA 1
ATOM 2824 C C . GLN A 1 364 ? 4.503 5.638 6.503 1.00 89.62 364 GLN A C 1
ATOM 2826 O O . GLN A 1 364 ? 3.569 5.389 7.272 1.00 89.62 364 GLN A O 1
ATOM 2831 N N . GLY A 1 365 ? 4.650 6.822 5.910 1.00 88.69 365 GLY A N 1
ATOM 2832 C CA . GLY A 1 365 ? 3.695 7.916 6.002 1.00 88.69 365 GLY A CA 1
ATOM 2833 C C . GLY A 1 365 ? 2.382 7.660 5.265 1.00 88.69 365 GLY A C 1
ATOM 2834 O O . GLY A 1 365 ? 1.411 8.345 5.571 1.00 88.69 365 GLY A O 1
ATOM 2835 N N . LEU A 1 366 ? 2.310 6.661 4.378 1.00 91.12 366 LEU A N 1
ATOM 2836 C CA . LEU A 1 366 ? 1.107 6.285 3.617 1.00 91.12 366 LEU A CA 1
ATOM 2837 C C . LEU A 1 366 ? 0.192 5.283 4.337 1.00 91.12 366 LEU A C 1
ATOM 2839 O O . LEU A 1 366 ? -0.855 4.899 3.820 1.00 91.12 366 LEU A O 1
ATOM 2843 N N . SER A 1 367 ? 0.542 4.855 5.549 1.00 84.31 367 SER A N 1
ATOM 2844 C CA . SER A 1 367 ? -0.293 3.928 6.321 1.00 84.31 367 SER A CA 1
ATOM 2845 C C . SER A 1 367 ? -1.721 4.450 6.517 1.00 84.31 367 SER A C 1
ATOM 2847 O O . SER A 1 367 ? -1.923 5.614 6.857 1.00 84.31 367 SER A O 1
ATOM 2849 N N . GLY A 1 368 ? -2.710 3.572 6.364 1.00 75.38 368 GLY A N 1
ATOM 2850 C CA . GLY A 1 368 ? -4.135 3.916 6.407 1.00 75.38 368 GLY A CA 1
ATOM 2851 C C . GLY A 1 368 ? -4.758 4.168 5.030 1.00 75.38 368 GLY A C 1
ATOM 2852 O O . GLY A 1 368 ? -5.977 4.223 4.942 1.00 75.38 368 GLY A O 1
ATOM 2853 N N . LEU A 1 369 ? -3.959 4.268 3.959 1.00 85.12 369 LEU A N 1
ATOM 2854 C CA . LEU A 1 369 ? -4.492 4.208 2.597 1.00 85.12 369 LEU A CA 1
ATOM 2855 C C . LEU A 1 369 ? -5.034 2.808 2.272 1.00 85.12 369 LEU A C 1
ATOM 2857 O O . LEU A 1 369 ? -4.552 1.791 2.780 1.00 85.12 369 LEU A O 1
ATOM 2861 N N . LYS A 1 370 ? -6.025 2.763 1.382 1.00 87.94 370 LYS A N 1
ATOM 2862 C CA . LYS A 1 370 ? -6.696 1.541 0.929 1.00 87.94 370 LYS A CA 1
ATOM 2863 C C . LYS A 1 370 ? -5.908 0.876 -0.203 1.00 87.94 370 LYS A C 1
ATOM 2865 O O . LYS A 1 370 ? -6.334 0.899 -1.353 1.00 87.94 370 LYS A O 1
ATOM 2870 N N . VAL A 1 371 ? -4.740 0.317 0.113 1.00 94.38 371 VAL A N 1
ATOM 2871 C CA . VAL A 1 371 ? -3.865 -0.312 -0.893 1.00 94.38 371 VAL A CA 1
ATOM 2872 C C . VAL A 1 371 ? -4.472 -1.634 -1.379 1.00 94.38 371 VAL A C 1
ATOM 2874 O O . VAL A 1 371 ? -4.542 -2.603 -0.617 1.00 94.38 371 VAL A O 1
ATOM 2877 N N . VAL A 1 372 ? -4.907 -1.668 -2.642 1.00 94.44 372 VAL A N 1
ATOM 2878 C CA . VAL A 1 372 ? -5.578 -2.818 -3.286 1.00 94.44 372 VAL A CA 1
ATOM 2879 C C . VAL A 1 372 ? -4.665 -3.633 -4.209 1.00 94.44 372 VAL A C 1
ATOM 2881 O O . VAL A 1 372 ? -5.013 -4.738 -4.612 1.00 94.44 372 VAL A O 1
ATOM 2884 N N . GLY A 1 373 ? -3.473 -3.127 -4.507 1.00 97.06 373 GLY A N 1
ATOM 2885 C CA . GLY A 1 373 ? -2.469 -3.814 -5.311 1.00 97.06 373 GLY A CA 1
ATOM 2886 C C . GLY A 1 373 ? -1.194 -2.989 -5.397 1.00 97.06 373 GLY A C 1
ATOM 2887 O O . GLY A 1 373 ? -1.196 -1.803 -5.052 1.00 97.06 373 GLY A O 1
ATOM 2888 N N . ALA A 1 374 ? -0.103 -3.630 -5.797 1.00 98.75 374 ALA A N 1
ATOM 2889 C CA . ALA A 1 374 ? 1.142 -2.938 -6.075 1.00 98.75 374 ALA A CA 1
ATOM 2890 C C . ALA A 1 374 ? 2.054 -3.737 -7.006 1.00 98.75 374 ALA A C 1
ATOM 2892 O O . ALA A 1 374 ? 1.931 -4.960 -7.109 1.00 98.75 374 ALA A O 1
ATOM 2893 N N . ASP A 1 375 ? 3.033 -3.059 -7.587 1.00 98.75 375 ASP A N 1
ATOM 2894 C CA . ASP A 1 375 ? 4.163 -3.681 -8.262 1.00 98.75 375 ASP A CA 1
ATOM 2895 C C . ASP A 1 375 ? 5.488 -2.968 -7.953 1.00 98.75 375 ASP A C 1
ATOM 2897 O O . ASP A 1 375 ? 5.524 -1.867 -7.398 1.00 98.75 375 ASP A O 1
ATOM 2901 N N . ILE A 1 376 ? 6.584 -3.684 -8.213 1.00 98.56 376 ILE A N 1
ATOM 2902 C CA . ILE A 1 376 ? 7.953 -3.164 -8.166 1.00 98.56 376 ILE A CA 1
ATOM 2903 C C . ILE A 1 376 ? 8.637 -3.564 -9.459 1.00 98.56 376 ILE A C 1
ATOM 2905 O O . ILE A 1 376 ? 8.805 -4.762 -9.696 1.00 98.56 376 ILE A O 1
ATOM 2909 N N . VAL A 1 377 ? 9.038 -2.595 -10.270 1.00 97.50 377 VAL A N 1
ATOM 2910 C CA . VAL A 1 377 ? 9.450 -2.807 -11.664 1.00 97.50 377 VAL A CA 1
ATOM 2911 C C . VAL A 1 377 ? 10.884 -2.344 -11.930 1.00 97.50 377 VAL A C 1
ATOM 2913 O O . VAL A 1 377 ? 11.577 -1.870 -11.030 1.00 97.50 377 VAL A O 1
ATOM 2916 N N . GLU A 1 378 ? 11.353 -2.590 -13.155 1.00 95.31 378 GLU A N 1
ATOM 2917 C CA . GLU A 1 378 ? 12.643 -2.155 -13.724 1.00 95.31 378 GLU A CA 1
ATOM 2918 C C . GLU A 1 378 ? 13.914 -2.607 -12.980 1.00 95.31 378 GLU A C 1
ATOM 2920 O O . GLU A 1 378 ? 15.033 -2.248 -13.352 1.00 95.31 378 GLU A O 1
ATOM 2925 N N . VAL A 1 379 ? 13.792 -3.497 -11.989 1.00 96.31 379 VAL A N 1
ATOM 2926 C CA . VAL A 1 379 ? 14.949 -4.145 -11.361 1.00 96.31 379 VAL A CA 1
ATOM 2927 C C . VAL A 1 379 ? 15.659 -5.018 -12.392 1.00 96.31 379 VAL A C 1
ATOM 2929 O O . VAL A 1 379 ? 15.142 -6.050 -12.823 1.00 96.31 379 VAL A O 1
ATOM 2932 N N . ALA A 1 380 ? 16.889 -4.646 -12.739 1.00 93.56 380 ALA A N 1
ATOM 2933 C CA . ALA A 1 380 ? 17.690 -5.292 -13.770 1.00 93.56 380 ALA A CA 1
ATOM 2934 C C . ALA A 1 380 ? 18.991 -5.879 -13.184 1.00 93.56 380 ALA A C 1
ATOM 2936 O O . ALA A 1 380 ? 20.058 -5.283 -13.342 1.00 93.56 380 ALA A O 1
ATOM 2937 N N . PRO A 1 381 ? 18.963 -7.081 -12.559 1.00 92.94 381 PRO A N 1
ATOM 2938 C CA . PRO A 1 381 ? 20.099 -7.653 -11.822 1.00 92.94 381 PRO A CA 1
ATOM 2939 C C . PRO A 1 381 ? 21.435 -7.698 -12.574 1.00 92.94 381 PRO A C 1
ATOM 2941 O O . PRO A 1 381 ? 22.491 -7.676 -11.952 1.00 92.94 381 PRO A O 1
ATOM 2944 N N . GLY A 1 382 ? 21.414 -7.748 -13.911 1.00 88.19 382 GLY A N 1
ATOM 2945 C CA . GLY A 1 382 ? 22.631 -7.741 -14.728 1.00 88.19 382 GLY A CA 1
ATOM 2946 C C . GLY A 1 382 ? 23.461 -6.449 -14.653 1.00 88.19 382 GLY A C 1
ATOM 2947 O O . GLY A 1 382 ? 24.627 -6.485 -15.040 1.00 88.19 382 GLY A O 1
ATOM 2948 N N . TYR A 1 383 ? 22.896 -5.345 -14.151 1.00 87.75 383 TYR A N 1
ATOM 2949 C CA . TYR A 1 383 ? 23.611 -4.089 -13.866 1.00 87.75 383 TYR A CA 1
ATOM 2950 C C . TYR A 1 383 ? 23.897 -3.866 -12.388 1.00 87.75 383 TYR A C 1
ATOM 2952 O O . TYR A 1 383 ? 24.482 -2.849 -12.018 1.00 87.75 383 TYR A O 1
ATOM 2960 N N . ASP A 1 384 ? 23.471 -4.790 -11.533 1.00 92.62 384 ASP A N 1
ATOM 2961 C CA . ASP A 1 384 ? 23.663 -4.632 -10.106 1.00 92.62 384 ASP A CA 1
ATOM 2962 C C . ASP A 1 384 ? 25.123 -4.863 -9.724 1.00 92.62 384 ASP A C 1
ATOM 2964 O O . ASP A 1 384 ? 25.923 -5.459 -10.456 1.00 92.62 384 ASP A O 1
ATOM 2968 N N . THR A 1 385 ? 25.484 -4.374 -8.545 1.00 89.75 385 THR A N 1
ATOM 2969 C CA . THR A 1 385 ? 26.806 -4.653 -7.993 1.00 89.75 385 THR A CA 1
ATOM 2970 C C . THR A 1 385 ? 26.893 -6.115 -7.547 1.00 89.75 385 THR A C 1
ATOM 2972 O O . THR A 1 385 ? 25.886 -6.809 -7.403 1.00 89.75 385 THR A O 1
ATOM 2975 N N . GLN A 1 386 ? 28.107 -6.590 -7.250 1.00 89.50 386 GLN A N 1
ATOM 2976 C CA . GLN A 1 386 ? 28.298 -7.916 -6.640 1.00 89.50 386 GLN A CA 1
ATOM 2977 C C . GLN A 1 386 ? 27.602 -8.048 -5.271 1.00 89.50 386 GLN A C 1
ATOM 2979 O O . GLN A 1 386 ? 27.399 -9.160 -4.792 1.00 89.50 386 GLN A O 1
ATOM 2984 N N . ASP A 1 387 ? 27.232 -6.919 -4.661 1.00 90.56 387 ASP A N 1
ATOM 2985 C CA . ASP A 1 387 ? 26.526 -6.853 -3.384 1.00 90.56 387 ASP A CA 1
ATOM 2986 C C . ASP A 1 387 ? 24.994 -6.839 -3.544 1.00 90.56 387 ASP A C 1
ATOM 2988 O O . ASP A 1 387 ? 24.287 -6.816 -2.537 1.00 90.56 387 ASP A O 1
ATOM 2992 N N . GLU A 1 388 ? 24.477 -6.867 -4.782 1.00 95.19 388 GLU A N 1
ATOM 2993 C CA . GLU A 1 388 ? 23.043 -6.965 -5.104 1.00 95.19 388 GLU A CA 1
ATOM 2994 C C . GLU A 1 388 ? 22.200 -5.835 -4.475 1.00 95.19 388 GLU A C 1
ATOM 2996 O O . GLU A 1 388 ? 21.080 -6.045 -3.994 1.00 95.19 388 GLU A O 1
ATOM 3001 N N . ILE A 1 389 ? 22.759 -4.622 -4.404 1.00 96.62 389 ILE A N 1
ATOM 3002 C CA . ILE A 1 389 ? 22.185 -3.527 -3.611 1.00 96.62 389 ILE A CA 1
ATOM 3003 C C . ILE A 1 389 ? 20.815 -3.073 -4.125 1.00 96.62 389 ILE A C 1
ATOM 3005 O O . ILE A 1 389 ? 19.940 -2.760 -3.314 1.00 96.62 389 ILE A O 1
ATOM 3009 N N . THR A 1 390 ? 20.590 -3.116 -5.440 1.00 97.62 390 THR A N 1
ATOM 3010 C CA . THR A 1 390 ? 19.308 -2.738 -6.054 1.00 97.62 390 THR A CA 1
ATOM 3011 C C . THR A 1 390 ? 18.239 -3.777 -5.737 1.00 97.62 390 THR A C 1
ATOM 3013 O O . THR A 1 390 ? 17.136 -3.444 -5.305 1.00 97.62 390 THR A O 1
ATOM 3016 N N . GLN A 1 391 ? 18.592 -5.058 -5.856 1.00 97.38 391 GLN A N 1
ATOM 3017 C CA . GLN A 1 391 ? 17.717 -6.176 -5.500 1.00 97.38 391 GLN A CA 1
ATOM 3018 C C . GLN A 1 391 ? 17.334 -6.154 -4.013 1.00 97.38 391 GLN A C 1
ATOM 3020 O O . GLN A 1 391 ? 16.172 -6.375 -3.661 1.00 97.38 391 GLN A O 1
ATOM 3025 N N . ILE A 1 392 ? 18.288 -5.851 -3.124 1.00 97.69 392 ILE A N 1
ATOM 3026 C CA . ILE A 1 392 ? 18.038 -5.696 -1.683 1.00 97.69 392 ILE A CA 1
ATOM 3027 C C . ILE A 1 392 ? 17.122 -4.496 -1.415 1.00 97.69 392 ILE A C 1
ATOM 3029 O O . ILE A 1 392 ? 16.217 -4.604 -0.579 1.00 97.69 392 ILE A O 1
ATOM 3033 N N . ALA A 1 393 ? 17.333 -3.366 -2.098 1.00 98.00 393 ALA A N 1
ATOM 3034 C CA . ALA A 1 393 ? 16.491 -2.180 -1.967 1.00 98.00 393 ALA A CA 1
ATOM 3035 C C . ALA A 1 393 ? 15.042 -2.482 -2.378 1.00 98.00 393 ALA A C 1
ATOM 3037 O O . ALA A 1 393 ? 14.137 -2.310 -1.557 1.00 98.00 393 ALA A O 1
ATOM 3038 N N . ALA A 1 394 ? 14.841 -3.033 -3.578 1.00 98.19 394 ALA A N 1
ATOM 3039 C CA . ALA A 1 394 ? 13.536 -3.433 -4.098 1.00 98.19 394 ALA A CA 1
ATOM 3040 C C . ALA A 1 394 ? 12.812 -4.414 -3.158 1.00 98.19 394 ALA A C 1
ATOM 3042 O O . ALA A 1 394 ? 11.658 -4.202 -2.788 1.00 98.19 394 ALA A O 1
ATOM 3043 N N . ALA A 1 395 ? 13.514 -5.440 -2.666 1.00 97.75 395 ALA A N 1
ATOM 3044 C CA . ALA A 1 395 ? 12.948 -6.399 -1.720 1.00 97.75 395 ALA A CA 1
ATOM 3045 C C . ALA A 1 395 ? 12.525 -5.766 -0.384 1.00 97.75 395 ALA A C 1
ATOM 3047 O O . ALA A 1 395 ? 11.495 -6.112 0.191 1.00 97.75 395 ALA A O 1
ATOM 3048 N N . ASN A 1 396 ? 13.312 -4.829 0.147 1.00 97.19 396 ASN A N 1
ATOM 3049 C CA . ASN A 1 396 ? 12.949 -4.139 1.386 1.00 97.19 396 ASN A CA 1
ATOM 3050 C C . ASN A 1 396 ? 11.754 -3.206 1.188 1.00 97.19 396 ASN A C 1
ATOM 3052 O O . ASN A 1 396 ? 10.926 -3.082 2.088 1.00 97.19 396 ASN A O 1
ATOM 3056 N N . ILE A 1 397 ? 11.661 -2.568 0.026 1.00 97.69 397 ILE A N 1
ATOM 3057 C CA . ILE A 1 397 ? 10.551 -1.693 -0.345 1.00 97.69 397 ILE A CA 1
ATOM 3058 C C . ILE A 1 397 ? 9.256 -2.486 -0.474 1.00 97.69 397 ILE A C 1
ATOM 3060 O O . ILE A 1 397 ? 8.266 -2.126 0.162 1.00 97.69 397 ILE A O 1
ATOM 3064 N N . GLY A 1 398 ? 9.275 -3.623 -1.171 1.00 97.50 398 GLY A N 1
ATOM 3065 C CA . GLY A 1 398 ? 8.103 -4.492 -1.241 1.00 97.50 398 GLY A CA 1
ATOM 3066 C C . GLY A 1 398 ? 7.662 -4.998 0.124 1.00 97.50 398 GLY A C 1
ATOM 3067 O O . GLY A 1 398 ? 6.473 -5.159 0.371 1.00 97.50 398 GLY A O 1
ATOM 3068 N N . TRP A 1 399 ? 8.591 -5.198 1.060 1.00 96.19 399 TRP A N 1
ATOM 3069 C CA . TRP A 1 399 ? 8.251 -5.576 2.430 1.00 96.19 399 TRP A CA 1
ATOM 3070 C C . TRP A 1 399 ? 7.581 -4.433 3.212 1.00 96.19 399 TRP A C 1
ATOM 3072 O O . TRP A 1 399 ? 6.694 -4.691 4.026 1.00 96.19 399 TRP A O 1
ATOM 3082 N N . GLU A 1 400 ? 7.931 -3.169 2.944 1.00 95.62 400 GLU A N 1
ATOM 3083 C CA . GLU A 1 400 ? 7.186 -2.011 3.467 1.00 95.62 400 GLU A CA 1
ATOM 3084 C C . GLU A 1 400 ? 5.791 -1.905 2.816 1.00 95.62 400 GLU A C 1
ATOM 3086 O O . GLU A 1 400 ? 4.817 -1.666 3.532 1.00 95.62 400 GLU A O 1
ATOM 3091 N N . ILE A 1 401 ? 5.664 -2.160 1.505 1.00 97.00 401 ILE A N 1
ATOM 3092 C CA . ILE A 1 401 ? 4.375 -2.179 0.782 1.00 97.00 401 ILE A CA 1
ATOM 3093 C C . ILE A 1 401 ? 3.454 -3.289 1.307 1.00 97.00 401 ILE A C 1
ATOM 3095 O O . ILE A 1 401 ? 2.288 -3.025 1.598 1.00 97.00 401 ILE A O 1
ATOM 3099 N N . LEU A 1 402 ? 3.969 -4.505 1.532 1.00 95.12 402 LEU A N 1
ATOM 3100 C CA . LEU A 1 402 ? 3.212 -5.567 2.206 1.00 95.12 402 LEU A CA 1
ATOM 3101 C C . LEU A 1 402 ? 2.725 -5.120 3.583 1.00 95.12 402 LEU A C 1
ATOM 3103 O O . LEU A 1 402 ? 1.619 -5.463 3.991 1.00 95.12 402 LEU A O 1
ATOM 3107 N N . GLY A 1 403 ? 3.530 -4.330 4.295 1.00 92.00 403 GLY A N 1
ATOM 3108 C CA . GLY A 1 403 ? 3.128 -3.736 5.560 1.00 92.00 403 GLY A CA 1
ATOM 3109 C C . GLY A 1 403 ? 1.955 -2.761 5.433 1.00 92.00 403 GLY A C 1
ATOM 3110 O O . GLY A 1 403 ? 1.109 -2.730 6.324 1.00 92.00 403 GLY A O 1
ATOM 3111 N N . LEU A 1 404 ? 1.875 -1.996 4.339 1.00 90.44 404 LEU A N 1
ATOM 3112 C CA . LEU A 1 404 ? 0.734 -1.126 4.033 1.00 90.44 404 LEU A CA 1
ATOM 3113 C C . LEU A 1 404 ? -0.512 -1.933 3.675 1.00 90.44 404 LEU A C 1
ATOM 3115 O O . LEU A 1 404 ? -1.577 -1.671 4.231 1.00 90.44 404 LEU A O 1
ATOM 3119 N N . MET A 1 405 ? -0.368 -2.952 2.823 1.00 90.00 405 MET A N 1
ATOM 3120 C CA . MET A 1 405 ? -1.460 -3.868 2.489 1.00 90.00 405 MET A CA 1
ATOM 3121 C C . MET A 1 405 ? -1.997 -4.541 3.756 1.00 90.00 405 MET A C 1
ATOM 3123 O O . MET A 1 405 ? -3.190 -4.487 4.028 1.00 90.00 405 MET A O 1
ATOM 3127 N N . ALA A 1 406 ? -1.126 -5.074 4.610 1.00 82.56 406 ALA A N 1
ATOM 3128 C CA . ALA A 1 406 ? -1.515 -5.714 5.864 1.00 82.56 406 ALA A CA 1
ATOM 3129 C C . ALA A 1 406 ? -2.224 -4.765 6.859 1.00 82.56 406 ALA A C 1
ATOM 3131 O O . ALA A 1 406 ? -2.977 -5.227 7.710 1.00 82.56 406 ALA A O 1
ATOM 3132 N N . LYS A 1 407 ? -2.003 -3.446 6.760 1.00 66.75 407 LYS A N 1
ATOM 3133 C CA . LYS A 1 407 ? -2.537 -2.406 7.663 1.00 66.75 407 LYS A CA 1
ATOM 3134 C C . LYS A 1 407 ? -3.810 -1.708 7.164 1.00 66.75 407 LYS A C 1
ATOM 3136 O O . LYS A 1 407 ? -4.142 -0.638 7.679 1.00 66.75 407 LYS A O 1
ATOM 3141 N N . THR A 1 408 ? -4.528 -2.282 6.197 1.00 55.25 408 THR A N 1
ATOM 3142 C CA . THR A 1 408 ? -5.871 -1.780 5.823 1.00 55.25 408 THR A CA 1
ATOM 3143 C C . THR A 1 408 ? -6.748 -1.702 7.082 1.00 55.25 408 THR A C 1
ATOM 3145 O O . THR A 1 408 ? -6.628 -2.572 7.947 1.00 55.25 408 THR A O 1
ATOM 3148 N N . PRO A 1 409 ? -7.506 -0.604 7.262 1.00 45.28 409 PRO A N 1
ATOM 3149 C CA . PRO A 1 409 ? -7.681 0.031 8.565 1.00 45.28 409 PRO A CA 1
ATOM 3150 C C . PRO A 1 409 ? -8.276 -0.891 9.629 1.00 45.28 409 PRO A C 1
ATOM 3152 O O . PRO A 1 409 ? -9.237 -1.622 9.397 1.00 45.28 409 PRO A O 1
ATOM 3155 N N . LEU A 1 410 ? -7.714 -0.800 10.837 1.00 41.62 410 LEU A N 1
ATOM 3156 C CA . LEU A 1 410 ? -8.314 -1.391 12.023 1.00 41.62 410 LEU A CA 1
ATOM 3157 C C . LEU A 1 410 ? -9.505 -0.511 12.414 1.00 41.62 410 LEU A C 1
ATOM 3159 O O . LEU A 1 410 ? -9.333 0.520 13.070 1.00 41.62 410 LEU A O 1
ATOM 3163 N N . VAL A 1 411 ? -10.701 -0.921 12.001 1.00 46.88 411 VAL A N 1
ATOM 3164 C CA . VAL A 1 411 ? -11.950 -0.262 12.393 1.00 46.88 411 VAL A CA 1
ATOM 3165 C C . VAL A 1 411 ? -12.133 -0.418 13.902 1.00 46.88 411 VAL A C 1
ATOM 3167 O O . VAL A 1 411 ? -12.163 -1.531 14.432 1.00 46.88 411 VAL A O 1
ATOM 3170 N N . VAL A 1 412 ? -12.235 0.705 14.617 1.00 50.56 412 VAL A N 1
ATOM 3171 C CA . VAL A 1 412 ? -12.454 0.719 16.069 1.00 50.56 412 VAL A CA 1
ATOM 3172 C C . VAL A 1 412 ? -13.869 1.192 16.358 1.00 50.56 412 VAL A C 1
ATOM 3174 O O . VAL A 1 412 ? -14.177 2.376 16.283 1.00 50.56 412 VAL A O 1
ATOM 3177 N N . VAL A 1 413 ? -14.749 0.273 16.740 1.00 51.94 413 VAL A N 1
ATOM 3178 C CA . VAL A 1 413 ? -16.116 0.636 17.124 1.00 51.94 413 VAL A CA 1
ATOM 3179 C C . VAL A 1 413 ? -16.148 1.112 18.577 1.00 51.94 413 VAL A C 1
ATOM 3181 O O . VAL A 1 413 ? -15.800 0.377 19.501 1.00 51.94 413 VAL A O 1
ATOM 3184 N N . ILE A 1 414 ? -16.601 2.344 18.786 1.00 65.19 414 ILE A N 1
ATOM 3185 C CA . ILE A 1 414 ? -16.840 2.965 20.088 1.00 65.19 414 ILE A CA 1
ATOM 3186 C C . ILE A 1 414 ? -18.342 2.933 20.353 1.00 65.19 414 ILE A C 1
ATOM 3188 O O . ILE A 1 414 ? -19.136 3.434 19.563 1.00 65.19 414 ILE A O 1
ATOM 3192 N N . ILE A 1 415 ? -18.750 2.360 21.482 1.00 75.88 415 ILE A N 1
ATOM 3193 C CA . ILE A 1 415 ? -20.167 2.219 21.827 1.00 75.88 415 ILE A CA 1
ATOM 3194 C C . ILE A 1 415 ? -20.566 3.354 22.776 1.00 75.88 415 ILE A C 1
ATOM 3196 O O . ILE A 1 415 ? -20.144 3.378 23.932 1.00 75.88 415 ILE A O 1
ATOM 3200 N N . GLY A 1 416 ? -21.402 4.271 22.287 1.00 78.00 416 GLY A N 1
ATOM 3201 C CA . GLY A 1 416 ? -21.960 5.409 23.019 1.00 78.00 416 GLY A CA 1
ATOM 3202 C C . GLY A 1 416 ? -21.302 6.754 22.687 1.00 78.00 416 GLY A C 1
ATOM 3203 O O . GLY A 1 416 ? -20.088 6.917 22.782 1.00 78.00 416 GLY A O 1
ATOM 3204 N N . GLY A 1 417 ? -22.127 7.757 22.386 1.00 82.19 417 GLY A N 1
ATOM 3205 C CA . GLY A 1 417 ? -21.770 9.155 22.114 1.00 82.19 417 GLY A CA 1
ATOM 3206 C C . GLY A 1 417 ? -21.781 10.044 23.363 1.00 82.19 417 GLY A C 1
ATOM 3207 O O . GLY A 1 417 ? -22.160 11.216 23.310 1.00 82.19 417 GLY A O 1
ATOM 3208 N N . GLY A 1 418 ? -21.411 9.481 24.515 1.00 83.62 418 GLY A N 1
ATOM 3209 C CA . GLY A 1 418 ? -21.182 10.223 25.757 1.00 83.62 418 GLY A CA 1
ATOM 3210 C C . GLY A 1 418 ? -19.766 10.817 25.835 1.00 83.62 418 GLY A C 1
ATOM 3211 O O . GLY A 1 418 ? -18.937 10.544 24.967 1.00 83.62 418 GLY A O 1
ATOM 3212 N N . PRO A 1 419 ? -19.431 11.567 26.901 1.00 82.06 419 PRO A N 1
ATOM 3213 C CA . PRO A 1 419 ? -18.135 12.243 27.030 1.00 82.06 419 PRO A CA 1
ATOM 3214 C C . PRO A 1 419 ? -16.933 11.300 26.876 1.00 82.06 419 PRO A C 1
ATOM 3216 O O . PRO A 1 419 ? -15.988 11.622 26.164 1.00 82.06 419 PRO A O 1
ATOM 3219 N N . ALA A 1 420 ? -16.992 10.102 27.467 1.00 76.56 420 ALA A N 1
ATOM 3220 C CA . ALA A 1 420 ? -15.933 9.103 27.335 1.00 76.56 420 ALA A CA 1
ATOM 3221 C C . ALA A 1 420 ? -15.771 8.599 25.890 1.00 76.56 420 ALA A C 1
ATOM 3223 O O . ALA A 1 420 ? -14.645 8.456 25.418 1.00 76.56 420 ALA A O 1
ATOM 3224 N N . GLY A 1 421 ? -16.876 8.363 25.176 1.00 75.06 421 GLY A N 1
ATOM 3225 C CA . GLY A 1 421 ? -16.844 7.906 23.785 1.00 75.06 421 GLY A CA 1
ATOM 3226 C C . GLY A 1 421 ? -16.279 8.966 22.841 1.00 75.06 421 GLY A C 1
ATOM 3227 O O . GLY A 1 421 ? -15.428 8.659 22.011 1.00 75.06 421 GLY A O 1
ATOM 3228 N N . LEU A 1 422 ? -16.667 10.229 23.034 1.00 85.69 422 LEU A N 1
ATOM 3229 C CA . LEU A 1 422 ? -16.180 11.356 22.231 1.00 85.69 422 LEU A CA 1
ATOM 3230 C C . LEU A 1 422 ? -14.681 11.609 22.438 1.00 85.69 422 LEU A C 1
ATOM 3232 O O . LEU A 1 422 ? -13.938 11.734 21.465 1.00 85.69 422 LEU A O 1
ATOM 3236 N N . VAL A 1 423 ? -14.214 11.606 23.691 1.00 83.25 423 VAL A N 1
ATOM 3237 C CA . VAL A 1 423 ? -12.780 11.741 24.001 1.00 83.25 423 VAL A CA 1
ATOM 3238 C C . VAL A 1 423 ? -11.995 10.536 23.493 1.00 83.25 423 VAL A C 1
ATOM 3240 O O . VAL A 1 423 ? -10.887 10.707 22.990 1.00 83.25 423 VAL A O 1
ATOM 3243 N N . THR A 1 424 ? -12.558 9.326 23.565 1.00 71.81 424 THR A N 1
ATOM 3244 C CA . THR A 1 424 ? -11.926 8.119 23.009 1.00 71.81 424 THR A CA 1
ATOM 3245 C C . THR A 1 424 ? -11.782 8.231 21.494 1.00 71.81 424 THR A C 1
ATOM 3247 O O . THR A 1 424 ? -10.700 7.977 20.976 1.00 71.81 424 THR A O 1
ATOM 3250 N N . CYS A 1 425 ? -12.825 8.677 20.788 1.00 76.44 425 CYS A N 1
ATOM 3251 C CA . CYS A 1 425 ? -12.793 8.890 19.341 1.00 76.44 425 CYS A CA 1
ATOM 3252 C C . CYS A 1 425 ? -11.694 9.879 18.955 1.00 76.44 425 CYS A C 1
ATOM 3254 O O . CYS A 1 425 ? -10.840 9.565 18.130 1.00 76.44 425 CYS A O 1
ATOM 3256 N N . LYS A 1 426 ? -11.665 11.042 19.611 1.00 86.75 426 LYS A N 1
ATOM 3257 C CA . LYS A 1 426 ? -10.643 12.066 19.378 1.00 86.75 426 LYS A CA 1
ATOM 3258 C C . LYS A 1 426 ? -9.241 11.553 19.695 1.00 86.75 426 LYS A C 1
ATOM 3260 O O . LYS A 1 426 ? -8.331 11.714 18.895 1.00 86.75 426 LYS A O 1
ATOM 3265 N N . SER A 1 427 ? -9.066 10.888 20.835 1.00 77.19 427 SER A N 1
ATOM 3266 C CA . SER A 1 427 ? -7.764 10.355 21.253 1.00 77.19 427 SER A CA 1
ATOM 3267 C C . SER A 1 427 ? -7.249 9.279 20.301 1.00 77.19 427 SER A C 1
ATOM 3269 O O . SER A 1 427 ? -6.049 9.211 20.062 1.00 77.19 427 SER A O 1
ATOM 3271 N N . LEU A 1 428 ? -8.135 8.445 19.748 1.00 65.75 428 LEU A N 1
ATOM 3272 C CA . LEU A 1 428 ? -7.768 7.444 18.749 1.00 65.75 428 LEU A CA 1
ATOM 3273 C C . LEU A 1 428 ? -7.383 8.083 17.416 1.00 65.75 428 LEU A C 1
ATOM 3275 O O . LEU A 1 428 ? -6.442 7.602 16.800 1.00 65.75 428 LEU A O 1
ATOM 3279 N N . LEU A 1 429 ? -8.049 9.166 17.005 1.00 73.94 429 LEU A N 1
ATOM 3280 C CA . LEU A 1 429 ? -7.666 9.937 15.818 1.00 73.94 429 LEU A CA 1
ATOM 3281 C C . LEU A 1 429 ? -6.316 10.644 16.007 1.00 73.94 429 LEU A C 1
ATOM 3283 O O . LEU A 1 429 ? -5.465 10.566 15.130 1.00 73.94 429 LEU A O 1
ATOM 3287 N N . ASP A 1 430 ? -6.068 11.255 17.166 1.00 74.81 430 ASP A N 1
ATOM 3288 C CA . ASP A 1 430 ? -4.776 11.885 17.478 1.00 74.81 430 ASP A CA 1
ATOM 3289 C C . ASP A 1 430 ? -3.638 10.857 17.592 1.00 74.81 430 ASP A C 1
ATOM 3291 O O . ASP A 1 430 ? -2.495 11.119 17.212 1.00 74.81 430 ASP A O 1
ATOM 3295 N N . ALA A 1 431 ? -3.938 9.682 18.154 1.00 60.56 431 ALA A N 1
ATOM 3296 C CA . ALA A 1 431 ? -2.998 8.573 18.276 1.00 60.56 431 ALA A CA 1
ATOM 3297 C C . ALA A 1 431 ? -2.881 7.753 16.984 1.00 60.56 431 ALA A C 1
ATOM 3299 O O . ALA A 1 431 ? -2.010 6.872 16.908 1.00 60.56 431 ALA A O 1
ATOM 3300 N N . ALA A 1 432 ? -3.738 8.022 15.990 1.00 56.53 432 ALA A N 1
ATOM 3301 C CA . ALA A 1 432 ? -3.684 7.368 14.701 1.00 56.53 432 ALA A CA 1
ATOM 3302 C C . ALA A 1 432 ? -2.343 7.719 14.064 1.00 56.53 432 ALA A C 1
ATOM 3304 O O . ALA A 1 432 ? -2.009 8.860 13.758 1.00 56.53 432 ALA A O 1
ATOM 3305 N N . THR A 1 433 ? -1.521 6.697 13.922 1.00 54.81 433 THR A N 1
ATOM 3306 C CA . THR A 1 433 ? -0.188 6.802 13.345 1.00 54.81 433 THR A CA 1
ATOM 3307 C C . THR A 1 433 ? -0.044 5.685 12.343 1.00 54.81 433 THR A C 1
ATOM 3309 O O . THR A 1 433 ? -0.784 4.702 12.387 1.00 54.81 433 THR A O 1
ATOM 3312 N N . GLY A 1 434 ? 0.994 5.730 11.511 1.00 44.44 434 GLY A N 1
ATOM 3313 C CA . GLY A 1 434 ? 1.271 4.580 10.658 1.00 44.44 434 GLY A CA 1
ATOM 3314 C C . GLY A 1 434 ? 1.556 3.279 11.422 1.00 44.44 434 GLY A C 1
ATOM 3315 O O . GLY A 1 434 ? 1.529 2.195 10.850 1.00 44.44 434 GLY A O 1
ATOM 3316 N N . LYS A 1 435 ? 1.809 3.351 12.736 1.00 43.19 435 LYS A N 1
ATOM 3317 C CA . LYS A 1 435 ? 1.927 2.190 13.624 1.00 43.19 435 LYS A CA 1
ATOM 3318 C C . LYS A 1 435 ? 0.563 1.648 14.078 1.00 43.19 435 LYS A C 1
ATOM 3320 O O . LYS A 1 435 ? 0.433 0.440 14.239 1.00 43.19 435 LYS A O 1
ATOM 3325 N N . PHE A 1 436 ? -0.414 2.525 14.282 1.00 49.19 436 PHE A N 1
ATOM 3326 C CA . PHE A 1 436 ? -1.756 2.196 14.753 1.00 49.19 436 PHE A CA 1
ATOM 3327 C C . PHE A 1 436 ? -2.780 2.974 13.915 1.00 49.19 436 PHE A C 1
ATOM 3329 O O . PHE A 1 436 ? -3.132 4.093 14.292 1.00 49.19 436 PHE A O 1
ATOM 3336 N N . PRO A 1 437 ? -3.210 2.438 12.758 1.00 48.25 437 PRO A N 1
ATOM 3337 C CA . PRO A 1 437 ? -4.133 3.119 11.855 1.00 48.25 437 PRO A CA 1
ATOM 3338 C C . PRO A 1 437 ? -5.568 2.963 12.373 1.00 48.25 437 PRO A C 1
ATOM 3340 O O . PRO A 1 437 ? -6.378 2.253 11.782 1.00 48.25 437 PRO A O 1
ATOM 3343 N N . PHE A 1 438 ? -5.844 3.543 13.542 1.00 56.03 438 PHE A N 1
ATOM 3344 C CA . PHE A 1 438 ? -7.173 3.513 14.133 1.00 56.03 438 PHE A CA 1
ATOM 3345 C C . PHE A 1 438 ? -8.152 4.259 13.231 1.00 56.03 438 PHE A C 1
ATOM 3347 O O . PHE A 1 438 ? -7.927 5.426 12.915 1.00 56.03 438 PHE A O 1
ATOM 3354 N N . ASP A 1 439 ? -9.253 3.601 12.879 1.00 54.16 439 ASP A N 1
ATOM 3355 C CA . ASP A 1 439 ? -10.379 4.225 12.188 1.00 54.16 439 ASP A CA 1
ATOM 3356 C C . ASP A 1 439 ? -11.628 4.142 13.080 1.00 54.16 439 ASP A C 1
ATOM 3358 O O . ASP A 1 439 ? -12.381 3.163 13.019 1.00 54.16 439 ASP A O 1
ATOM 3362 N N . PRO A 1 440 ? -11.791 5.081 14.033 1.00 60.19 440 PRO A N 1
ATOM 3363 C CA . PRO A 1 440 ? -12.847 4.992 15.024 1.00 60.19 440 PRO A CA 1
ATOM 3364 C C . PRO A 1 440 ? -14.219 5.389 14.467 1.00 60.19 440 PRO A C 1
ATOM 3366 O O . PRO A 1 440 ? -14.368 6.421 13.812 1.00 60.19 440 PRO A O 1
ATOM 3369 N N . VAL A 1 441 ? -15.240 4.611 14.826 1.00 65.44 441 VAL A N 1
ATOM 3370 C CA . VAL A 1 441 ? -16.658 4.895 14.561 1.00 65.44 441 VAL A CA 1
ATOM 3371 C C . VAL A 1 441 ? -17.427 4.840 15.874 1.00 65.44 441 VAL A C 1
ATOM 3373 O O . VAL A 1 441 ? -17.382 3.836 16.582 1.00 65.44 441 VAL A O 1
ATOM 3376 N N . VAL A 1 442 ? -18.154 5.903 16.206 1.00 75.44 442 VAL A N 1
ATOM 3377 C CA . VAL A 1 442 ? -19.002 5.977 17.401 1.00 75.44 442 VAL A CA 1
ATOM 3378 C C . VAL A 1 442 ? -20.423 5.557 17.044 1.00 75.44 442 VAL A C 1
ATOM 3380 O O . VAL A 1 442 ? -21.067 6.205 16.226 1.00 75.44 442 VAL A O 1
ATOM 3383 N N . LEU A 1 443 ? -20.940 4.511 17.686 1.00 68.19 443 LEU A N 1
ATOM 3384 C CA . LEU A 1 443 ? -22.341 4.098 17.586 1.00 68.19 443 LEU A CA 1
ATOM 3385 C C . LEU A 1 443 ? -23.111 4.635 18.794 1.00 68.19 443 LEU A C 1
ATOM 3387 O O . LEU A 1 443 ? -22.894 4.193 19.923 1.00 68.19 443 LEU A O 1
ATOM 3391 N N . GLU A 1 444 ? -24.005 5.591 18.568 1.00 84.50 444 GLU A N 1
ATOM 3392 C CA . GLU A 1 444 ? -24.895 6.143 19.591 1.00 84.50 444 GLU A CA 1
ATOM 3393 C C . GLU A 1 444 ? -26.313 5.638 19.341 1.00 84.50 444 GLU A C 1
ATOM 3395 O O . GLU A 1 444 ? -26.869 5.829 18.262 1.00 84.50 444 GLU A O 1
ATOM 3400 N N . GLN A 1 445 ? -26.903 4.984 20.342 1.00 83.25 445 GLN A N 1
ATOM 3401 C CA . GLN A 1 445 ? -28.236 4.395 20.219 1.00 83.25 445 GLN A CA 1
ATOM 3402 C C . GLN A 1 445 ? -29.328 5.457 20.070 1.00 83.25 445 GLN A C 1
ATOM 3404 O O . GLN A 1 445 ? -30.363 5.190 19.461 1.00 83.25 445 GLN A O 1
ATOM 3409 N N . GLU A 1 446 ? -29.107 6.638 20.643 1.00 86.25 446 GLU A N 1
ATOM 3410 C CA . GLU A 1 446 ? -30.069 7.727 20.650 1.00 86.25 446 GLU A CA 1
ATOM 3411 C C . GLU A 1 446 ? -29.962 8.595 19.389 1.00 86.25 446 GLU A C 1
ATOM 3413 O O . GLU A 1 446 ? -29.025 8.509 18.594 1.00 86.25 446 GLU A O 1
ATOM 3418 N N . SER A 1 447 ? -30.949 9.468 19.201 1.00 87.62 447 SER A N 1
ATOM 3419 C CA . SER A 1 447 ? -31.006 10.388 18.062 1.00 87.62 447 SER A CA 1
ATOM 3420 C C . SER A 1 447 ? -30.058 11.588 18.181 1.00 87.62 447 SER A C 1
ATOM 3422 O O . SER A 1 447 ? -30.121 12.482 17.343 1.00 87.62 447 SER A O 1
ATOM 3424 N N . ASP A 1 448 ? -29.273 11.670 19.254 1.00 88.44 448 ASP A N 1
ATOM 3425 C CA . ASP A 1 448 ? -28.346 12.758 19.563 1.00 88.44 448 ASP A CA 1
ATOM 3426 C C . ASP A 1 448 ? -27.309 12.277 20.593 1.00 88.44 448 ASP A C 1
ATOM 3428 O O . ASP A 1 448 ? -27.496 11.256 21.256 1.00 88.44 448 ASP A O 1
ATOM 3432 N N . ILE A 1 449 ? -26.233 13.039 20.755 1.00 86.38 449 ILE A N 1
ATOM 3433 C CA . ILE A 1 449 ? -25.156 12.766 21.711 1.00 86.38 449 ILE A CA 1
ATOM 3434 C C . ILE A 1 449 ? -25.544 13.114 23.160 1.00 86.38 449 ILE A C 1
ATOM 3436 O O . ILE A 1 449 ? -26.594 13.694 23.447 1.00 86.38 449 ILE A O 1
ATOM 3440 N N . GLY A 1 450 ? -24.653 12.792 24.101 1.00 77.44 450 GLY A N 1
ATOM 3441 C CA . GLY A 1 450 ? -24.784 13.175 25.511 1.00 77.44 450 GLY A CA 1
ATOM 3442 C C . GLY A 1 450 ? -25.361 12.083 26.410 1.00 77.44 450 GLY A C 1
ATOM 3443 O O . GLY A 1 450 ? -25.289 12.209 27.631 1.00 77.44 450 GLY A O 1
ATOM 3444 N N . GLY A 1 451 ? -25.865 10.983 25.840 1.00 75.62 451 GLY A N 1
ATOM 3445 C CA . GLY A 1 451 ? -26.225 9.765 26.570 1.00 75.62 451 GLY A CA 1
ATOM 3446 C C . GLY A 1 451 ? -27.061 10.034 27.826 1.00 75.62 451 GLY A C 1
ATOM 3447 O O . GLY A 1 451 ? -28.145 10.612 27.753 1.00 75.62 451 GLY A O 1
ATOM 3448 N N . THR A 1 452 ? -26.551 9.628 28.994 1.00 68.31 452 THR A N 1
ATOM 3449 C CA . THR A 1 452 ? -27.222 9.805 30.296 1.00 68.31 452 THR A CA 1
ATOM 3450 C C . THR A 1 452 ? -27.563 11.262 30.611 1.00 68.31 452 THR A C 1
ATOM 3452 O O . THR A 1 452 ? -28.625 11.518 31.169 1.00 68.31 452 THR A O 1
ATOM 3455 N N . PHE A 1 453 ? -26.722 12.218 30.209 1.00 77.44 453 PHE A N 1
ATOM 3456 C CA . PHE A 1 453 ? -26.911 13.638 30.524 1.00 77.44 453 PHE A CA 1
ATOM 3457 C C . PHE A 1 453 ? -28.103 14.258 29.781 1.00 77.44 453 PHE A C 1
ATOM 3459 O O . PHE A 1 453 ? -28.719 15.189 30.294 1.00 77.44 453 PHE A O 1
ATOM 3466 N N . ARG A 1 454 ? -28.475 13.705 28.618 1.00 78.06 454 ARG A N 1
ATOM 3467 C CA . ARG A 1 454 ? -29.624 14.157 27.815 1.00 78.06 454 ARG A CA 1
ATOM 3468 C C . ARG A 1 454 ? -30.866 13.281 27.984 1.00 78.06 454 ARG A C 1
ATOM 3470 O O . ARG A 1 454 ? -31.970 13.802 28.065 1.00 78.06 454 ARG A O 1
ATOM 3477 N N . TYR A 1 455 ? -30.695 11.961 27.989 1.00 69.00 455 TYR A N 1
ATOM 3478 C CA . TYR A 1 455 ? -31.806 11.012 27.845 1.00 69.00 455 TYR A CA 1
ATOM 3479 C C . TYR A 1 455 ? -32.184 10.280 29.135 1.00 69.00 455 TYR A C 1
ATOM 3481 O O . TYR A 1 455 ? -33.244 9.661 29.188 1.00 69.00 455 TYR A O 1
ATOM 3489 N N . ARG A 1 456 ? -31.332 10.314 30.167 1.00 66.12 456 ARG A N 1
ATOM 3490 C CA . ARG A 1 456 ? -31.519 9.549 31.416 1.00 66.12 456 ARG A CA 1
ATOM 3491 C C . ARG A 1 456 ? -31.309 10.423 32.656 1.00 66.12 456 ARG A C 1
ATOM 3493 O O . ARG A 1 456 ? -30.820 9.945 33.677 1.00 66.12 456 ARG A O 1
ATOM 3500 N N . SER A 1 457 ? -31.648 11.705 32.545 1.00 63.44 457 SER A N 1
ATOM 3501 C CA . SER A 1 457 ? -31.437 12.721 33.572 1.00 63.44 457 SER A CA 1
ATOM 3502 C C . SER A 1 457 ? -32.741 13.294 34.132 1.00 63.44 457 SER A C 1
ATOM 3504 O O . SER A 1 457 ? -33.796 13.235 33.501 1.00 63.44 457 SER A O 1
ATOM 3506 N N . TYR A 1 458 ? -32.659 13.836 35.350 1.00 59.19 458 TYR A N 1
ATOM 3507 C CA . TYR A 1 458 ? -33.764 14.523 36.015 1.00 59.19 458 TYR A CA 1
ATOM 3508 C C . TYR A 1 458 ? -33.892 15.969 35.516 1.00 59.19 458 TYR A C 1
ATOM 3510 O O . TYR A 1 458 ? -32.884 16.634 35.265 1.00 59.19 458 TYR A O 1
ATOM 3518 N N . GLU A 1 459 ? -35.124 16.474 35.425 1.00 53.25 459 GLU A N 1
ATOM 3519 C CA . GLU A 1 459 ? -35.383 17.880 35.097 1.00 53.25 459 GLU A CA 1
ATOM 3520 C C . GLU A 1 459 ? -34.681 18.812 36.103 1.00 53.25 459 GLU A C 1
ATOM 3522 O O . GLU A 1 459 ? -34.790 18.626 37.316 1.00 53.25 459 GLU A O 1
ATOM 3527 N N . ASN A 1 460 ? -33.974 19.829 35.593 1.00 63.81 460 ASN A N 1
ATOM 3528 C CA . ASN A 1 460 ? -33.213 20.828 36.364 1.00 63.81 460 ASN A CA 1
ATOM 3529 C C . ASN A 1 460 ? -31.998 20.295 37.152 1.00 63.81 460 ASN A C 1
ATOM 3531 O O . ASN A 1 460 ? -31.569 20.916 38.127 1.00 63.81 460 ASN A O 1
ATOM 3535 N N . A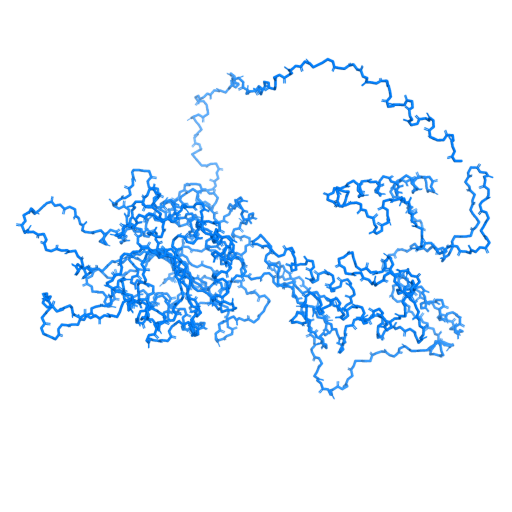LA A 1 461 ? -31.430 19.154 36.758 1.00 66.12 461 ALA A N 1
ATOM 3536 C CA . ALA A 1 461 ? -30.176 18.683 37.335 1.00 66.12 461 ALA A CA 1
ATOM 3537 C C . ALA A 1 461 ? -28.971 19.533 36.876 1.00 66.12 461 ALA A C 1
ATOM 3539 O O . ALA A 1 461 ? -28.882 19.952 35.720 1.00 66.12 461 ALA A O 1
ATOM 3540 N N . ASN A 1 462 ? -28.021 19.730 37.794 1.00 72.19 462 ASN A N 1
ATOM 3541 C CA . ASN A 1 462 ? -26.716 20.339 37.538 1.00 72.19 462 ASN A CA 1
ATOM 3542 C C . ASN A 1 462 ? -25.614 19.336 37.859 1.00 72.19 462 ASN A C 1
ATOM 3544 O O . ASN A 1 462 ? -25.779 18.460 38.713 1.00 72.19 462 ASN A O 1
ATOM 3548 N N . LEU A 1 463 ? -24.465 19.503 37.217 1.00 72.12 463 LEU A N 1
ATOM 3549 C CA . LEU A 1 463 ? -23.263 18.777 37.584 1.00 72.12 463 LEU A CA 1
ATOM 3550 C C . LEU A 1 463 ? -22.754 19.249 38.949 1.00 72.12 463 LEU A C 1
ATOM 3552 O O . LEU A 1 463 ? -22.547 20.439 39.188 1.00 72.12 463 LEU A O 1
ATOM 3556 N N . VAL A 1 464 ? -22.526 18.291 39.847 1.00 65.69 464 VAL A N 1
ATOM 3557 C CA . VAL A 1 464 ? -21.925 18.545 41.166 1.00 65.69 464 VAL A CA 1
ATOM 3558 C C . VAL A 1 464 ? -20.435 18.869 41.021 1.00 65.69 464 VAL A C 1
ATOM 3560 O O . VAL A 1 464 ? -19.898 19.692 41.757 1.00 65.69 464 VAL A O 1
ATOM 3563 N N . SER A 1 465 ? -19.771 18.279 40.027 1.00 65.44 465 SER A N 1
ATOM 3564 C CA . SER A 1 465 ? -18.392 18.599 39.668 1.00 65.44 465 SER A CA 1
ATOM 3565 C C . SER A 1 465 ? -18.308 19.970 38.996 1.00 65.44 465 SER A C 1
ATOM 3567 O O . SER A 1 465 ? -19.120 20.308 38.135 1.00 65.44 465 SER A O 1
ATOM 3569 N N . SER A 1 466 ? -17.303 20.764 39.370 1.00 75.00 466 SER A N 1
ATOM 3570 C CA . SER A 1 466 ? -17.113 22.084 38.773 1.00 75.00 466 SER A CA 1
ATOM 3571 C C . SER A 1 466 ? -16.621 21.991 37.320 1.00 75.00 466 SER A C 1
ATOM 3573 O O . SER A 1 466 ? -16.094 20.964 36.875 1.00 75.00 466 SER A O 1
ATOM 3575 N N . LYS A 1 467 ? -16.717 23.084 36.560 1.00 75.44 467 LYS A N 1
ATOM 3576 C CA . LYS A 1 467 ? -16.256 23.187 35.171 1.00 75.44 467 LYS A CA 1
ATOM 3577 C C . LYS A 1 467 ? -14.761 22.908 35.042 1.00 75.44 467 LYS A C 1
ATOM 3579 O O . LYS A 1 467 ? -14.321 22.422 34.005 1.00 75.44 467 LYS A O 1
ATOM 3584 N N . GLN A 1 468 ? -13.978 23.188 36.086 1.00 65.94 468 GLN A N 1
ATOM 3585 C CA . GLN A 1 468 ? -12.535 22.946 36.127 1.00 65.94 468 GLN A CA 1
ATOM 3586 C C . GLN A 1 468 ? -12.222 21.443 36.146 1.00 65.94 468 GLN A C 1
ATOM 3588 O O . GLN A 1 468 ? -11.201 21.030 35.589 1.00 65.94 468 GLN A O 1
ATOM 3593 N N . LEU A 1 469 ? -13.111 20.644 36.743 1.00 61.03 469 LEU A N 1
ATOM 3594 C CA . LEU A 1 469 ? -13.021 19.184 36.790 1.00 61.03 469 LEU A CA 1
ATOM 3595 C C . LEU A 1 469 ? -13.688 18.521 35.579 1.00 61.03 469 LEU A C 1
ATOM 3597 O O . LEU A 1 469 ? -13.190 17.515 35.089 1.00 61.03 469 LEU A O 1
ATOM 3601 N N . THR A 1 470 ? -14.782 19.100 35.082 1.00 71.00 470 THR A N 1
ATOM 3602 C CA . THR A 1 470 ? -15.625 18.472 34.051 1.00 71.00 470 THR A CA 1
ATOM 3603 C C . THR A 1 470 ? -15.191 18.818 32.621 1.00 71.00 470 THR A C 1
ATOM 3605 O O . THR A 1 470 ? -15.393 18.024 31.704 1.00 71.00 470 THR A O 1
ATOM 3608 N N . SER A 1 471 ? -14.580 19.988 32.398 1.00 77.25 471 SER A N 1
ATOM 3609 C CA . SER A 1 471 ? -14.089 20.352 31.062 1.00 77.25 471 SER A CA 1
ATOM 3610 C C . SER A 1 471 ? -12.878 19.500 30.690 1.00 77.25 471 SER A C 1
ATOM 3612 O O . SER A 1 471 ? -11.918 19.430 31.462 1.00 77.25 471 SER A O 1
ATOM 3614 N N . PHE A 1 472 ? -12.875 18.952 29.479 1.00 81.25 472 PHE A N 1
ATOM 3615 C CA . PHE A 1 472 ? -11.740 18.250 28.896 1.00 81.25 472 PHE A CA 1
ATOM 3616 C C . PHE A 1 472 ? -10.492 19.133 28.869 1.00 81.25 472 PHE A C 1
ATOM 3618 O O . PHE A 1 472 ? -10.551 20.349 28.676 1.00 81.25 472 PHE A O 1
ATOM 3625 N N . SER A 1 473 ? -9.336 18.516 29.107 1.00 76.94 473 SER A N 1
ATOM 3626 C CA . SER A 1 473 ? -8.068 19.230 29.276 1.00 76.94 473 SER A CA 1
ATOM 3627 C C . SER A 1 473 ? -7.662 20.052 28.054 1.00 76.94 473 SER A C 1
ATOM 3629 O O . SER A 1 473 ? -7.014 21.082 28.219 1.00 76.94 473 SER A O 1
ATOM 3631 N N . ASP A 1 474 ? -8.059 19.602 26.867 1.00 74.62 474 ASP A N 1
ATOM 3632 C CA . ASP A 1 474 ? -7.769 20.164 25.549 1.00 74.62 474 ASP A CA 1
ATOM 3633 C C . ASP A 1 474 ? -8.901 21.043 24.988 1.00 74.62 474 ASP A C 1
ATOM 3635 O O . ASP A 1 474 ? -8.757 21.603 23.907 1.00 74.62 474 ASP A O 1
ATOM 3639 N N . PHE A 1 475 ? -10.008 21.209 25.722 1.00 83.50 475 PHE A N 1
ATOM 3640 C CA . PHE A 1 475 ? -11.132 22.049 25.310 1.00 83.50 475 PHE A CA 1
ATOM 3641 C C . PHE A 1 475 ? -11.865 22.604 26.531 1.00 83.50 475 PHE A C 1
ATOM 3643 O O . PHE A 1 475 ? -12.676 21.928 27.160 1.00 83.50 475 PHE A O 1
ATOM 3650 N N . ARG A 1 476 ? -11.556 23.842 26.922 1.00 82.44 476 ARG A N 1
ATOM 3651 C CA . ARG A 1 476 ? -12.006 24.415 28.199 1.00 82.44 476 ARG A CA 1
ATOM 3652 C C . ARG A 1 476 ? -13.147 25.407 28.025 1.00 82.44 476 ARG A C 1
ATOM 3654 O O . ARG A 1 476 ? -13.152 26.207 27.093 1.00 82.44 476 ARG A O 1
ATOM 3661 N N . LEU A 1 477 ? -14.064 25.406 28.990 1.00 79.06 477 LEU A N 1
ATOM 3662 C CA . LEU A 1 477 ? -15.061 26.465 29.126 1.00 79.06 477 LEU A CA 1
ATOM 3663 C C . LEU A 1 477 ? -14.416 27.787 29.575 1.00 79.06 477 LEU A C 1
ATOM 3665 O O . LEU A 1 477 ? -13.417 27.765 30.305 1.00 79.06 477 LEU A O 1
ATOM 3669 N N . PRO A 1 478 ? -14.996 28.944 29.205 1.00 84.12 478 PRO A N 1
ATOM 3670 C CA . PRO A 1 478 ? -14.495 30.248 29.622 1.00 84.12 478 PRO A CA 1
ATOM 3671 C C . PRO A 1 478 ? -14.380 30.387 31.145 1.00 84.12 478 PRO A C 1
ATOM 3673 O O . PRO A 1 478 ? -15.229 29.915 31.910 1.00 84.12 478 PRO A O 1
ATOM 3676 N N . LEU A 1 479 ? -13.364 31.120 31.608 1.00 77.62 479 LEU A N 1
ATOM 3677 C CA . LEU A 1 479 ? -13.191 31.418 33.037 1.00 77.62 479 LEU A CA 1
ATOM 3678 C C . LEU A 1 479 ? -14.372 32.204 33.623 1.00 77.62 479 LEU A C 1
ATOM 3680 O O . LEU A 1 479 ? -14.667 32.037 34.802 1.00 77.62 479 LEU A O 1
ATOM 3684 N N . SER A 1 480 ? -15.083 32.973 32.799 1.00 81.44 480 SER A N 1
ATOM 3685 C CA . SER A 1 480 ? -16.291 33.716 33.170 1.00 81.44 480 SER A CA 1
ATOM 3686 C C . SER A 1 480 ? -17.552 32.857 33.328 1.00 81.44 480 SER A C 1
ATOM 3688 O O . SER A 1 480 ? -18.531 33.338 33.888 1.00 81.44 480 SER A O 1
ATOM 3690 N N . HIS A 1 481 ? -17.557 31.606 32.852 1.00 84.19 481 HIS A N 1
ATOM 3691 C CA . HIS A 1 481 ? -18.716 30.713 32.965 1.00 84.19 481 HIS A CA 1
ATOM 3692 C C . HIS A 1 481 ? -18.986 30.320 34.437 1.00 84.19 481 HIS A C 1
ATOM 3694 O O . HIS A 1 481 ? -18.024 30.156 35.184 1.00 84.19 481 HIS A O 1
ATOM 3700 N N . PRO A 1 482 ? -20.229 30.111 34.894 1.00 80.31 482 PRO A N 1
ATOM 3701 C CA . PRO A 1 482 ? -20.489 29.537 36.217 1.00 80.31 482 PRO A CA 1
ATOM 3702 C C . PRO A 1 482 ? -19.798 28.181 36.434 1.00 80.31 482 PRO A C 1
ATOM 3704 O O . PRO A 1 482 ? -19.593 27.426 35.480 1.00 80.31 482 PRO A O 1
ATOM 3707 N N . ASP A 1 483 ? -19.436 27.873 37.685 1.00 73.00 483 ASP A N 1
ATOM 3708 C CA . ASP A 1 483 ? -18.664 26.669 38.017 1.00 73.00 483 ASP A CA 1
ATOM 3709 C C . ASP A 1 483 ? -19.455 25.374 37.837 1.00 73.00 483 ASP A C 1
ATOM 3711 O O . ASP A 1 483 ? -18.864 24.370 37.471 1.00 73.00 483 ASP A O 1
ATOM 3715 N N . HIS A 1 484 ? -20.767 25.371 38.040 1.00 81.81 484 HIS A N 1
ATOM 3716 C CA . HIS A 1 484 ? -21.586 24.167 37.905 1.00 81.81 484 HIS A CA 1
ATOM 3717 C C . HIS A 1 484 ? -22.474 24.293 36.678 1.00 81.81 484 HIS A C 1
ATOM 3719 O O . HIS A 1 484 ? -23.306 25.196 36.615 1.00 81.81 484 HIS A O 1
ATOM 3725 N N . LEU A 1 485 ? -22.273 23.401 35.710 1.00 82.75 485 LEU A N 1
ATOM 3726 C CA . LEU A 1 485 ? -23.065 23.375 34.488 1.00 82.75 485 LEU A CA 1
ATOM 3727 C C . LEU A 1 485 ? -24.411 22.708 34.748 1.00 82.75 485 LEU A C 1
ATOM 3729 O O . LEU A 1 485 ? -24.481 21.668 35.411 1.00 82.75 485 LEU A O 1
ATOM 3733 N N . THR A 1 486 ? -25.458 23.251 34.144 1.00 85.12 486 THR A N 1
ATOM 3734 C CA . THR A 1 486 ? -26.676 22.490 33.865 1.00 85.12 486 THR A CA 1
ATOM 3735 C C . THR A 1 486 ? -26.357 21.331 32.918 1.00 85.12 486 THR A C 1
ATOM 3737 O O . THR A 1 486 ? -25.367 21.341 32.179 1.00 85.12 486 THR A O 1
ATOM 3740 N N . LEU A 1 487 ? -27.197 20.297 32.918 1.00 81.75 487 LEU A N 1
ATOM 3741 C CA . LEU A 1 487 ? -26.994 19.180 31.993 1.00 81.75 487 LEU A CA 1
ATOM 3742 C C . LEU A 1 487 ? -27.117 19.589 30.521 1.00 81.75 487 LEU A C 1
ATOM 3744 O O . LEU A 1 487 ? -26.413 19.036 29.679 1.00 81.75 487 LEU A O 1
ATOM 3748 N N . GLU A 1 488 ? -27.969 20.568 30.219 1.00 85.38 488 GLU A N 1
ATOM 3749 C CA . GLU A 1 488 ? -28.117 21.118 28.871 1.00 85.38 488 GLU A CA 1
ATOM 3750 C C . GLU A 1 488 ? -26.834 21.822 28.415 1.00 85.38 488 GLU A C 1
ATOM 3752 O O . GLU A 1 488 ? -26.287 21.470 27.368 1.00 85.38 488 GLU A O 1
ATOM 3757 N N . GLU A 1 489 ? -26.279 22.701 29.256 1.00 89.50 489 GLU A N 1
ATOM 3758 C CA . GLU A 1 489 ? -24.992 23.359 28.996 1.00 89.50 489 GLU A CA 1
ATOM 3759 C C . GLU A 1 489 ? -23.860 22.342 28.810 1.00 89.50 489 GLU A C 1
ATOM 3761 O O . GLU A 1 489 ? -22.967 22.545 27.986 1.00 89.50 489 GLU A O 1
ATOM 3766 N N . TYR A 1 490 ? -23.887 21.223 29.542 1.00 89.44 490 TYR A N 1
ATOM 3767 C CA . TYR A 1 490 ? -22.877 20.182 29.374 1.00 89.44 490 TYR A CA 1
ATOM 3768 C C . TYR A 1 490 ? -23.004 19.455 28.031 1.00 89.44 490 TYR A C 1
ATOM 3770 O O . TYR A 1 490 ? -21.997 19.201 27.371 1.00 89.44 490 TYR A O 1
ATOM 3778 N N . VAL A 1 491 ? -24.222 19.153 27.577 1.00 91.12 491 VAL A N 1
ATOM 3779 C CA . VAL A 1 491 ? -24.438 18.551 26.251 1.00 91.12 491 VAL A CA 1
ATOM 3780 C C . VAL A 1 491 ? -24.036 19.526 25.139 1.00 91.12 491 VAL A C 1
ATOM 3782 O O . VAL A 1 491 ? -23.406 19.110 24.165 1.00 91.12 491 VAL A O 1
ATOM 3785 N N . ASP A 1 492 ? -24.316 20.820 25.289 1.00 92.38 492 ASP A N 1
ATOM 3786 C CA . ASP A 1 492 ? -23.866 21.845 24.341 1.00 92.38 492 ASP A CA 1
ATOM 3787 C C . ASP A 1 492 ? -22.347 21.985 24.300 1.00 92.38 492 ASP A C 1
ATOM 3789 O O . ASP A 1 492 ? -21.762 22.120 23.220 1.00 92.38 492 ASP A O 1
ATOM 3793 N N . TYR A 1 493 ? -21.692 21.867 25.453 1.00 93.56 493 TYR A N 1
ATOM 3794 C CA . TYR A 1 493 ? -20.243 21.773 25.538 1.00 93.56 493 TYR A CA 1
ATOM 3795 C C . TYR A 1 493 ? -19.700 20.558 24.759 1.00 93.56 493 TYR A C 1
ATOM 3797 O O . TYR A 1 493 ? -18.746 20.707 23.992 1.00 93.56 493 TYR A O 1
ATOM 3805 N N . LEU A 1 494 ? -20.336 19.382 24.858 1.00 93.31 494 LEU A N 1
ATOM 3806 C CA . LEU A 1 494 ? -19.952 18.204 24.065 1.00 93.31 494 LEU A CA 1
ATOM 3807 C C . LEU A 1 494 ? -20.159 18.419 22.558 1.00 93.31 494 LEU A C 1
ATOM 3809 O O . LEU A 1 494 ? -19.303 18.033 21.765 1.00 93.31 494 LEU A O 1
ATOM 3813 N N . ARG A 1 495 ? -21.243 19.083 22.138 1.00 94.81 495 ARG A N 1
ATOM 3814 C CA . ARG A 1 495 ? -21.442 19.452 20.721 1.00 94.81 495 ARG A CA 1
ATOM 3815 C C . ARG A 1 495 ? -20.377 20.424 20.230 1.00 94.81 495 ARG A C 1
ATOM 3817 O O . ARG A 1 495 ? -19.912 20.316 19.099 1.00 94.81 495 ARG A O 1
ATOM 3824 N N . ALA A 1 496 ? -19.994 21.387 21.066 1.00 94.44 496 ALA A N 1
ATOM 3825 C CA . ALA A 1 496 ? -18.918 22.312 20.749 1.00 94.44 496 ALA A CA 1
ATOM 3826 C C . ALA A 1 496 ? -17.572 21.582 20.606 1.00 94.44 496 ALA A C 1
ATOM 3828 O O . ALA A 1 496 ? -16.829 21.902 19.684 1.00 94.44 496 ALA A O 1
ATOM 3829 N N . TYR A 1 497 ? -17.304 20.569 21.438 1.00 93.12 497 TYR A N 1
ATOM 3830 C CA . TYR A 1 497 ? -16.124 19.707 21.315 1.00 93.12 497 TYR A CA 1
ATOM 3831 C C . TYR A 1 497 ? -16.102 18.944 19.985 1.00 93.12 497 TYR A C 1
ATOM 3833 O O . TYR A 1 497 ? -15.099 18.973 19.279 1.00 93.12 497 TYR A O 1
ATOM 3841 N N . ILE A 1 498 ? -17.223 18.311 19.616 1.00 93.94 498 ILE A N 1
ATOM 3842 C CA . ILE A 1 498 ? -17.369 17.576 18.348 1.00 93.94 498 ILE A CA 1
ATOM 3843 C C . ILE A 1 498 ? -17.062 18.488 17.157 1.00 93.94 498 ILE A C 1
ATOM 3845 O O . ILE A 1 498 ? -16.205 18.135 16.353 1.00 93.94 498 ILE A O 1
ATOM 3849 N N . ARG A 1 499 ? -17.678 19.678 17.107 1.00 94.50 499 ARG A N 1
ATOM 3850 C CA . ARG A 1 499 ? -17.439 20.671 16.046 1.00 94.50 499 ARG A CA 1
ATOM 3851 C C . ARG A 1 499 ? -16.001 21.159 16.008 1.00 94.50 499 ARG A C 1
ATOM 3853 O O . ARG A 1 499 ? -15.447 21.364 14.938 1.00 94.50 499 ARG A O 1
ATOM 3860 N N . HIS A 1 500 ? -15.398 21.386 17.173 1.00 93.62 500 HIS A N 1
ATOM 3861 C CA . HIS A 1 500 ? -14.033 21.894 17.250 1.00 93.62 500 HIS A CA 1
ATOM 3862 C C . HIS A 1 500 ? -13.010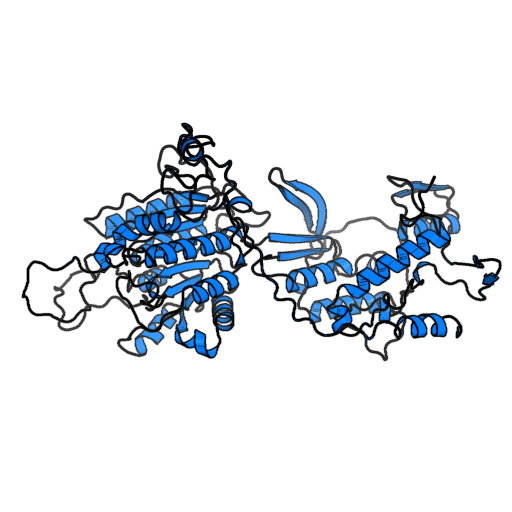 20.891 16.700 1.00 93.62 500 HIS A C 1
ATOM 3864 O O . HIS A 1 500 ? -12.038 21.299 16.070 1.00 93.62 500 HIS A O 1
ATOM 3870 N N . PHE A 1 501 ? -13.244 19.593 16.911 1.00 88.56 501 PHE A N 1
ATOM 3871 C CA . PHE A 1 501 ? -12.362 18.513 16.460 1.00 88.56 501 PHE A CA 1
ATOM 3872 C C . PHE A 1 501 ? -12.879 17.761 15.218 1.00 88.56 501 PHE A C 1
ATOM 3874 O O . PHE A 1 501 ? -12.315 16.726 14.872 1.00 88.56 501 PHE A O 1
ATOM 3881 N N . ASN A 1 502 ? -13.913 18.271 14.536 1.00 87.94 502 ASN A N 1
ATOM 3882 C CA . ASN A 1 502 ? -14.517 17.687 13.327 1.00 87.94 502 ASN A CA 1
ATOM 3883 C C . ASN A 1 502 ? -14.899 16.198 13.471 1.00 87.94 502 ASN A C 1
ATOM 3885 O O . ASN A 1 502 ? -14.578 15.371 12.614 1.00 87.94 502 ASN A O 1
ATOM 3889 N N . LEU A 1 503 ? -15.554 15.831 14.575 1.00 86.12 503 LEU A N 1
ATOM 3890 C CA . LEU A 1 503 ? -15.886 14.432 14.879 1.00 86.12 503 LEU A CA 1
ATOM 3891 C C . LEU A 1 503 ? -17.240 13.980 14.302 1.00 86.12 503 LEU A C 1
ATOM 3893 O O . LEU A 1 503 ? -17.588 12.809 14.433 1.00 86.12 503 LEU A O 1
ATOM 3897 N N . GLU A 1 504 ? -18.017 14.865 13.669 1.00 85.12 504 GLU A N 1
ATOM 3898 C CA . GLU A 1 504 ? -19.385 14.584 13.208 1.00 85.12 504 GLU A CA 1
ATOM 3899 C C . GLU A 1 504 ? -19.469 13.381 12.268 1.00 85.12 504 GLU A C 1
ATOM 3901 O O . GLU A 1 504 ? -20.335 12.523 12.435 1.00 85.12 504 GLU A O 1
ATOM 3906 N N . SER A 1 505 ? -18.548 13.291 11.306 1.00 77.19 505 SER A N 1
ATOM 3907 C CA . SER A 1 505 ? -18.509 12.213 10.309 1.00 77.19 505 SER A CA 1
ATOM 3908 C C . SER A 1 505 ? -18.235 10.836 10.919 1.00 77.19 505 SER A C 1
ATOM 3910 O O . SER A 1 505 ? -18.466 9.817 10.272 1.00 77.19 505 SER A O 1
ATOM 3912 N N . ARG A 1 506 ? -17.760 10.791 12.170 1.00 78.75 506 ARG A N 1
ATOM 3913 C CA . ARG A 1 506 ? -17.423 9.563 12.896 1.00 78.75 506 ARG A CA 1
ATOM 3914 C C . ARG A 1 506 ? -18.556 9.064 13.787 1.00 78.75 506 ARG A C 1
ATOM 3916 O O . ARG A 1 506 ? -18.436 7.975 14.342 1.00 78.75 506 ARG A O 1
ATOM 3923 N N . ILE A 1 507 ? -19.640 9.826 13.943 1.00 83.25 507 ILE A N 1
ATOM 3924 C CA . ILE A 1 507 ? -20.732 9.508 14.869 1.00 83.25 507 ILE A CA 1
ATOM 3925 C C . ILE A 1 507 ? -21.956 9.026 14.094 1.00 83.25 507 ILE A C 1
ATOM 3927 O O . ILE A 1 507 ? -22.589 9.772 13.350 1.00 83.25 507 ILE A O 1
ATOM 3931 N N . GLN A 1 508 ? -22.342 7.776 14.329 1.00 75.88 508 GLN A N 1
ATOM 3932 C CA . GLN A 1 508 ? -23.571 7.189 13.818 1.00 75.88 508 GLN A CA 1
ATOM 3933 C C . GLN A 1 508 ? -24.629 7.178 14.919 1.00 75.88 508 GLN A C 1
ATOM 3935 O O . GLN A 1 508 ? -24.615 6.354 15.833 1.00 75.88 508 GLN A O 1
ATOM 3940 N N . LEU A 1 509 ? -25.566 8.116 14.819 1.00 84.81 509 LEU A N 1
ATOM 3941 C CA . LEU A 1 509 ? -26.733 8.196 15.697 1.00 84.81 509 LEU A CA 1
ATOM 3942 C C . LEU A 1 509 ? -27.747 7.095 15.358 1.00 84.81 509 LEU A C 1
ATOM 3944 O O . LEU A 1 509 ? -27.698 6.494 14.280 1.00 84.81 509 LEU A O 1
ATOM 3948 N N . ASN A 1 510 ? -28.712 6.869 16.250 1.00 80.81 510 ASN A N 1
ATOM 3949 C CA . ASN A 1 510 ? -29.775 5.872 16.097 1.00 80.81 510 ASN A CA 1
ATOM 3950 C C . ASN A 1 510 ? -29.263 4.431 15.911 1.00 80.81 510 ASN A C 1
ATOM 3952 O O . ASN A 1 510 ? -29.930 3.616 15.273 1.00 80.81 510 ASN A O 1
ATOM 3956 N N . SER A 1 511 ? -28.083 4.126 16.446 1.00 73.25 511 SER A N 1
ATOM 3957 C CA . SER A 1 511 ? -27.327 2.896 16.222 1.00 73.25 511 SER A CA 1
ATOM 3958 C C . SER A 1 511 ? -27.167 2.127 17.534 1.00 73.25 511 SER A C 1
ATOM 3960 O O . SER A 1 511 ? -26.252 2.365 18.321 1.00 73.25 511 SER A O 1
ATOM 3962 N N . LYS A 1 512 ? -28.100 1.211 17.812 1.00 80.19 512 LYS A N 1
ATOM 3963 C CA . LYS A 1 512 ? -28.127 0.431 19.054 1.00 80.19 512 LYS A CA 1
ATOM 3964 C C . LYS A 1 512 ? -27.329 -0.855 18.903 1.00 80.19 512 LYS A C 1
ATOM 3966 O O . LYS A 1 512 ? -27.772 -1.773 18.220 1.00 80.19 512 LYS A O 1
ATOM 3971 N N . VAL A 1 513 ? -26.204 -0.966 19.601 1.00 66.62 513 VAL A N 1
ATOM 3972 C CA . VAL A 1 513 ? -25.462 -2.231 19.695 1.00 66.62 513 VAL A CA 1
ATOM 3973 C C . VAL A 1 513 ? -26.263 -3.246 20.512 1.00 66.62 513 VAL A C 1
ATOM 3975 O O . VAL A 1 513 ? -26.682 -2.960 21.633 1.00 66.62 513 VAL A O 1
ATOM 3978 N N . ILE A 1 514 ? -26.493 -4.427 19.940 1.00 73.88 514 ILE A N 1
ATOM 3979 C CA . ILE A 1 514 ? -27.290 -5.508 20.540 1.00 73.88 514 ILE A CA 1
ATOM 3980 C C . ILE A 1 514 ? -26.439 -6.679 21.024 1.00 73.88 514 ILE A C 1
ATOM 3982 O O . ILE A 1 514 ? -26.846 -7.385 21.944 1.00 73.88 514 ILE A O 1
ATOM 3986 N N . LYS A 1 515 ? -25.265 -6.899 20.426 1.00 61.12 515 LYS A N 1
ATOM 3987 C CA . LYS A 1 515 ? -24.377 -8.003 20.798 1.00 61.12 515 LYS A CA 1
ATOM 3988 C C . LYS A 1 515 ? -22.949 -7.689 20.375 1.00 61.12 515 LYS A C 1
ATOM 3990 O O . LYS A 1 515 ? -22.728 -7.194 19.278 1.00 61.12 515 LYS A O 1
ATOM 3995 N N . VAL A 1 516 ? -21.991 -8.026 21.231 1.00 54.66 516 VAL A N 1
ATOM 3996 C CA . VAL A 1 516 ? -20.568 -8.062 20.884 1.00 54.66 516 VAL A CA 1
ATOM 3997 C C . VAL A 1 516 ? -20.068 -9.461 21.194 1.00 54.66 516 VAL A C 1
ATOM 3999 O O . VAL A 1 516 ? -20.288 -9.962 22.297 1.00 54.66 516 VAL A O 1
ATOM 4002 N N . GLU A 1 517 ? -19.421 -10.106 20.235 1.00 58.09 517 GLU A N 1
ATOM 4003 C CA . GLU A 1 517 ? -18.838 -11.428 20.431 1.00 58.09 517 GLU A CA 1
ATOM 4004 C C . GLU A 1 517 ? -17.441 -11.515 19.842 1.00 58.09 517 GLU A C 1
ATOM 4006 O O . GLU A 1 517 ? -17.077 -10.766 18.942 1.00 58.09 517 GLU A O 1
ATOM 4011 N N . ARG A 1 518 ? -16.623 -12.411 20.389 1.00 48.19 518 ARG A N 1
ATOM 4012 C CA . ARG A 1 518 ? -15.258 -12.589 19.909 1.00 48.19 518 ARG A CA 1
ATOM 4013 C C . ARG A 1 518 ? -15.283 -13.379 18.606 1.00 48.19 518 ARG A C 1
ATOM 4015 O O . ARG A 1 518 ? -15.914 -14.433 18.552 1.00 48.19 518 ARG A O 1
ATOM 4022 N N . GLY A 1 519 ? -14.585 -12.880 17.591 1.00 45.59 519 GLY A N 1
ATOM 4023 C CA . GLY A 1 519 ? -14.447 -13.588 16.324 1.00 45.59 519 GLY A CA 1
ATOM 4024 C C . GLY A 1 519 ? -13.633 -14.880 16.492 1.00 45.59 519 GLY A C 1
ATOM 4025 O O . GLY A 1 519 ? -12.749 -14.942 17.357 1.00 45.59 519 GLY A O 1
ATOM 4026 N N . PRO A 1 520 ? -13.891 -15.917 15.675 1.00 40.62 520 PRO A N 1
ATOM 4027 C CA . PRO A 1 520 ? -13.170 -17.193 15.739 1.00 40.62 520 PRO A CA 1
ATOM 4028 C C . PRO A 1 520 ? -11.656 -17.055 15.498 1.00 40.62 520 PRO A C 1
ATOM 4030 O O . PRO A 1 520 ? -10.888 -17.865 16.009 1.00 40.62 520 PRO A O 1
ATOM 4033 N N . ASN A 1 521 ? -11.221 -15.992 14.813 1.00 35.91 521 ASN A N 1
ATOM 4034 C CA . ASN A 1 521 ? -9.824 -15.743 14.440 1.00 35.91 521 ASN A CA 1
ATOM 4035 C C . ASN A 1 521 ? -9.202 -14.530 15.170 1.00 35.91 521 ASN A C 1
ATOM 4037 O O . ASN A 1 521 ? -8.177 -14.006 14.745 1.00 35.91 521 ASN A O 1
ATOM 4041 N N . GLY A 1 522 ? -9.812 -14.067 16.270 1.00 44.25 522 GLY A N 1
ATOM 4042 C CA . GLY A 1 522 ? -9.474 -12.792 16.922 1.00 44.25 522 GLY A CA 1
ATOM 4043 C C . GLY A 1 522 ? -10.478 -11.682 16.586 1.00 44.25 522 GLY A C 1
ATOM 4044 O O . GLY A 1 522 ? -11.468 -11.929 15.907 1.00 44.25 522 GLY A O 1
ATOM 4045 N N . GLY A 1 523 ? -10.270 -10.469 17.113 1.00 45.84 523 GLY A N 1
ATOM 4046 C CA . GLY A 1 523 ? -11.204 -9.345 16.915 1.00 45.84 523 GLY A CA 1
ATOM 4047 C C . GLY A 1 523 ? -12.556 -9.488 17.638 1.00 45.84 523 GLY A C 1
ATOM 4048 O O . GLY A 1 523 ? -12.741 -10.385 18.470 1.00 45.84 523 GLY A O 1
ATOM 4049 N N . HIS A 1 524 ? -13.486 -8.571 17.349 1.00 48.69 524 HIS A N 1
ATOM 4050 C CA . HIS A 1 524 ? -14.840 -8.547 17.914 1.00 48.69 524 HIS A CA 1
ATOM 4051 C C . HIS A 1 524 ? -15.878 -8.280 16.819 1.00 48.69 524 HIS A C 1
ATOM 4053 O O . HIS A 1 524 ? -15.823 -7.247 16.166 1.00 48.69 524 HIS A O 1
ATOM 4059 N N . ILE A 1 525 ? -16.872 -9.158 16.705 1.00 48.22 525 ILE A N 1
ATOM 4060 C CA . ILE A 1 525 ? -18.050 -8.972 15.858 1.00 48.22 525 ILE A CA 1
ATOM 4061 C C . ILE A 1 525 ? -19.067 -8.139 16.646 1.00 48.22 525 ILE A C 1
ATOM 4063 O O . ILE A 1 525 ? -19.483 -8.536 17.742 1.00 48.22 525 ILE A O 1
ATOM 4067 N N . VAL A 1 526 ? -19.479 -6.994 16.098 1.00 49.09 526 VAL A N 1
ATOM 4068 C CA . VAL A 1 526 ? -20.453 -6.079 16.715 1.00 49.09 526 VAL A CA 1
ATOM 4069 C C . VAL A 1 526 ? -21.765 -6.114 15.934 1.00 49.09 526 VAL A C 1
ATOM 4071 O O . VAL A 1 526 ? -21.860 -5.612 14.820 1.00 49.09 526 VAL A O 1
ATOM 4074 N N . HIS A 1 527 ? -22.810 -6.664 16.545 1.00 54.53 527 HIS A N 1
ATOM 4075 C CA . HIS A 1 527 ? -24.170 -6.636 16.011 1.00 54.53 527 HIS A CA 1
ATOM 4076 C C . HIS A 1 527 ? -24.891 -5.399 16.531 1.00 54.53 527 HIS A C 1
ATOM 4078 O O . HIS A 1 527 ? -24.921 -5.159 17.743 1.00 54.53 527 HIS A O 1
ATOM 4084 N N . TRP A 1 528 ? -25.526 -4.639 15.645 1.00 57.88 528 TRP A N 1
ATOM 4085 C CA . TRP A 1 528 ? -26.258 -3.429 16.005 1.00 57.88 528 TRP A CA 1
ATOM 4086 C C . TRP A 1 528 ? -27.489 -3.224 15.117 1.00 57.88 528 TRP A C 1
ATOM 4088 O O . TRP A 1 528 ? -27.626 -3.839 14.064 1.00 57.88 528 TRP A O 1
ATOM 4098 N N . LEU A 1 529 ? -28.416 -2.388 15.577 1.00 67.19 529 LEU A N 1
ATOM 4099 C CA . LEU A 1 529 ? -29.665 -2.054 14.902 1.00 67.19 529 LEU A CA 1
ATOM 4100 C C . LEU A 1 529 ? -29.722 -0.555 14.638 1.00 67.19 529 LEU A C 1
ATOM 4102 O O . LEU A 1 529 ? -29.471 0.237 15.549 1.00 67.19 529 LEU A O 1
ATOM 4106 N N . ARG A 1 530 ? -30.119 -0.171 13.424 1.00 68.19 530 ARG A N 1
ATOM 4107 C CA . ARG A 1 530 ? -30.350 1.227 13.056 1.00 68.19 530 ARG A CA 1
ATOM 4108 C C . ARG A 1 530 ? -31.837 1.554 13.111 1.00 68.19 530 ARG A C 1
ATOM 4110 O O . ARG A 1 530 ? -32.643 0.848 12.511 1.00 68.19 530 ARG A O 1
ATOM 4117 N N . LYS A 1 531 ? -32.214 2.619 13.817 1.00 69.62 531 LYS A N 1
ATOM 4118 C CA . LYS A 1 531 ? -33.601 3.106 13.834 1.00 69.62 531 LYS A CA 1
ATOM 4119 C C . LYS A 1 531 ? -33.830 4.038 12.643 1.00 69.62 531 LYS A C 1
ATOM 4121 O O . LYS A 1 531 ? -33.150 5.057 12.530 1.00 69.62 531 LYS A O 1
ATOM 4126 N N . GLU A 1 532 ? -34.782 3.708 11.768 1.00 54.84 532 GLU A N 1
ATOM 4127 C CA . GLU A 1 532 ? -35.155 4.599 10.664 1.00 54.84 532 GLU A CA 1
ATOM 4128 C C . GLU A 1 532 ? -35.912 5.840 11.171 1.00 54.84 532 GLU A C 1
ATOM 4130 O O . GLU A 1 532 ? -36.724 5.719 12.104 1.00 54.84 532 GLU A O 1
ATOM 4135 N N . PRO A 1 533 ? -35.694 7.027 10.568 1.00 49.31 533 PRO A N 1
ATOM 4136 C CA . PRO A 1 533 ? -36.408 8.242 10.944 1.00 49.31 533 PRO A CA 1
ATOM 4137 C C . PRO A 1 533 ? -37.925 8.039 10.800 1.00 49.31 533 PRO A C 1
ATOM 4139 O O . PRO A 1 533 ? -38.431 7.865 9.698 1.00 49.31 533 PRO A O 1
ATOM 4142 N N . GLY A 1 534 ? -38.661 8.059 11.917 1.00 51.12 534 GLY A N 1
ATOM 4143 C CA . GLY A 1 534 ? -40.130 7.974 11.923 1.00 51.12 534 GLY A CA 1
ATOM 4144 C C . GLY A 1 534 ? -40.747 6.645 12.381 1.00 51.12 534 GLY A C 1
ATOM 4145 O O . GLY A 1 534 ? -41.967 6.574 12.495 1.00 51.12 534 GLY A O 1
ATOM 4146 N N . SER A 1 535 ? -39.958 5.621 12.728 1.00 45.50 535 SER A N 1
ATOM 4147 C CA . SER A 1 535 ? -40.480 4.371 13.315 1.00 45.50 535 SER A CA 1
ATOM 4148 C C . SER A 1 535 ? -40.337 4.357 14.854 1.00 45.50 535 SER A C 1
ATOM 4150 O O . SER A 1 535 ? -39.236 4.307 15.400 1.00 45.50 535 SER A O 1
ATOM 4152 N N . GLY A 1 536 ? -41.441 4.455 15.608 1.00 46.84 536 GLY A N 1
ATOM 4153 C CA . GLY A 1 536 ? -41.463 4.111 17.049 1.00 46.84 536 GLY A CA 1
ATOM 415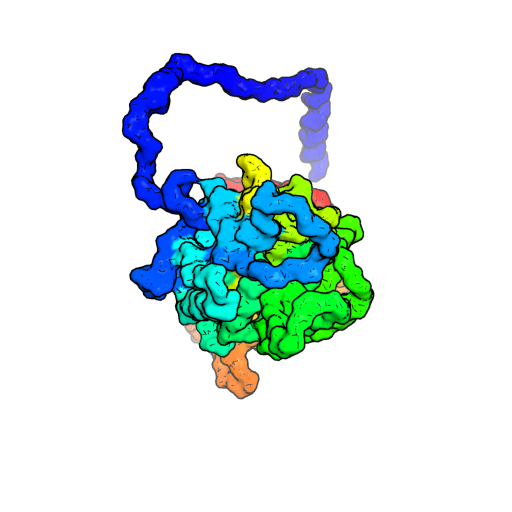4 C C . GLY A 1 536 ? -41.305 2.589 17.216 1.00 46.84 536 GLY A C 1
ATOM 4155 O O . GLY A 1 536 ? -41.789 1.853 16.369 1.00 46.84 536 GLY A O 1
ATOM 4156 N N . ASN A 1 537 ? -40.633 1.999 18.211 1.00 41.56 537 ASN A N 1
ATOM 4157 C CA . ASN A 1 537 ? -40.234 2.403 19.563 1.00 41.56 537 ASN A CA 1
ATOM 4158 C C . ASN A 1 537 ? -38.917 1.703 19.973 1.00 41.56 537 ASN A C 1
ATOM 4160 O O . ASN A 1 537 ? -38.678 0.567 19.581 1.00 41.56 537 ASN A O 1
ATOM 4164 N N . TRP A 1 538 ? -38.158 2.315 20.889 1.00 40.78 538 TRP A N 1
ATOM 4165 C CA . TRP A 1 538 ? -37.409 1.583 21.921 1.00 40.78 538 TRP A CA 1
ATOM 4166 C C . TRP A 1 538 ? -37.967 2.074 23.263 1.00 40.78 538 TRP A C 1
ATOM 4168 O O . TRP A 1 538 ? -37.858 3.263 23.553 1.00 40.78 538 TRP A O 1
ATOM 4178 N N . GLN A 1 539 ? -38.652 1.216 24.023 1.00 34.53 539 GLN A N 1
ATOM 4179 C CA . GLN A 1 539 ? -39.192 1.568 25.342 1.00 34.53 539 GLN A CA 1
ATOM 4180 C C . GLN A 1 539 ? -38.220 1.141 26.443 1.00 34.53 539 GLN A C 1
ATOM 4182 O O . GLN A 1 539 ? -37.793 -0.007 26.456 1.00 34.53 539 GLN A O 1
ATOM 4187 N N . GLU A 1 540 ? -37.952 2.047 27.382 1.00 37.19 540 GLU A N 1
ATOM 4188 C CA . GLU A 1 540 ? -38.227 1.816 28.804 1.00 37.19 540 GLU A CA 1
ATOM 4189 C C . GLU A 1 540 ? -38.389 3.177 29.502 1.00 37.19 540 GLU A C 1
ATOM 4191 O O . GLU A 1 540 ? -37.521 4.048 29.453 1.00 37.19 540 GLU A O 1
ATOM 4196 N N . GLU A 1 541 ? -39.573 3.389 30.078 1.00 49.69 541 GLU A N 1
ATOM 4197 C CA . GLU A 1 541 ? -39.980 4.630 30.731 1.00 49.69 541 GLU A CA 1
ATOM 4198 C C . GLU A 1 541 ? -39.592 4.611 32.210 1.00 49.69 541 GLU A C 1
ATOM 4200 O O . GLU A 1 541 ? -40.271 4.004 33.038 1.00 49.69 541 GLU A O 1
ATOM 4205 N N . TYR A 1 542 ? -38.561 5.372 32.562 1.00 44.09 542 TYR A N 1
ATOM 4206 C CA . TYR A 1 542 ? -38.432 5.907 33.911 1.00 44.09 542 TYR A CA 1
ATOM 4207 C C . TYR A 1 542 ? -38.164 7.408 33.828 1.00 44.09 542 TYR A C 1
ATOM 4209 O O . TYR A 1 542 ? -37.141 7.833 33.298 1.00 44.09 542 TYR A O 1
ATOM 4217 N N . LYS A 1 543 ? -39.121 8.215 34.289 1.00 50.50 543 LYS A N 1
ATOM 4218 C CA . LYS A 1 543 ? -39.065 9.683 34.256 1.00 50.50 543 LYS A CA 1
ATOM 4219 C C . LYS A 1 543 ? -39.565 10.346 35.549 1.00 50.50 543 LYS A C 1
ATOM 4221 O O . LYS A 1 543 ? -39.390 11.550 35.694 1.00 50.50 543 LYS A O 1
ATOM 4226 N N . SER A 1 544 ? -40.149 9.615 36.512 1.00 56.03 544 SER A N 1
ATOM 4227 C CA . SER A 1 544 ? -40.589 10.208 37.789 1.00 56.03 544 SER A CA 1
ATOM 4228 C C . SER A 1 544 ? -40.636 9.235 38.978 1.00 56.03 544 SER A C 1
ATOM 4230 O O . SER A 1 544 ? -41.011 8.071 38.851 1.00 56.03 544 SER A O 1
ATOM 4232 N N . ARG A 1 545 ? -40.365 9.750 40.193 1.00 54.34 545 ARG A N 1
ATOM 4233 C CA . ARG A 1 545 ? -40.438 8.992 41.468 1.00 54.34 545 ARG A CA 1
ATOM 4234 C C . ARG A 1 545 ? -41.785 8.301 41.699 1.00 54.34 545 ARG A C 1
ATOM 4236 O O . ARG A 1 545 ? -41.831 7.222 42.282 1.00 54.34 545 ARG A O 1
ATOM 4243 N N . SER A 1 546 ? -42.885 8.897 41.231 1.00 64.88 546 SER A N 1
ATOM 4244 C CA . SER A 1 546 ? -44.237 8.330 41.355 1.00 64.88 546 SER A CA 1
ATOM 4245 C C . SER A 1 546 ? -44.371 6.940 40.727 1.00 64.88 546 SER A C 1
ATOM 4247 O O . SER A 1 546 ? -45.216 6.159 41.158 1.00 64.88 546 SER A O 1
ATOM 4249 N N . GLN A 1 547 ? -43.516 6.595 39.760 1.00 58.59 547 GLN A N 1
ATOM 4250 C CA . GLN A 1 547 ? -43.524 5.290 39.099 1.00 58.59 547 GLN A CA 1
ATOM 4251 C C . GLN A 1 547 ? -43.042 4.146 40.014 1.00 58.59 547 GLN A C 1
ATOM 4253 O O . GLN A 1 547 ? -43.326 2.984 39.722 1.00 58.59 547 GLN A O 1
ATOM 4258 N N . LEU A 1 548 ? -42.356 4.452 41.125 1.00 59.28 548 LEU A N 1
ATOM 4259 C CA . LEU A 1 548 ? -41.735 3.469 42.029 1.00 59.28 548 LEU A CA 1
ATOM 4260 C C . LEU A 1 548 ? -42.555 3.184 43.298 1.00 59.28 548 LEU A C 1
ATOM 4262 O O . LEU A 1 548 ? -42.317 2.180 43.974 1.00 59.28 548 LEU A O 1
ATOM 4266 N N . ALA A 1 549 ? -43.534 4.034 43.618 1.00 72.25 549 ALA A N 1
ATOM 4267 C CA . ALA A 1 549 ? -44.338 3.925 44.832 1.00 72.25 549 ALA A CA 1
ATOM 4268 C C . ALA A 1 549 ? -45.108 2.591 44.901 1.00 72.25 549 ALA A C 1
ATOM 4270 O O . ALA A 1 549 ? -45.750 2.172 43.937 1.00 72.25 549 ALA A O 1
ATOM 4271 N N . GLY A 1 550 ? -45.039 1.900 46.045 1.00 64.94 550 GLY A N 1
ATOM 4272 C CA . GLY A 1 550 ? -45.744 0.638 46.300 1.00 64.94 550 GLY A CA 1
ATOM 4273 C C . GLY A 1 550 ? -45.228 -0.591 45.535 1.00 64.94 550 GLY A C 1
ATOM 4274 O O . GLY A 1 550 ? -45.756 -1.689 45.731 1.00 64.94 550 GLY A O 1
ATOM 4275 N N . ARG A 1 551 ? -44.199 -0.450 44.687 1.00 54.59 551 ARG A N 1
ATOM 4276 C CA . ARG A 1 551 ? -43.649 -1.547 43.870 1.00 54.59 551 ARG A CA 1
ATOM 4277 C C . ARG A 1 551 ? -42.549 -2.326 44.596 1.00 54.59 551 ARG A C 1
ATOM 4279 O O . ARG A 1 551 ? -41.923 -1.816 45.519 1.00 54.59 551 ARG A O 1
ATOM 4286 N N . ARG A 1 552 ? -42.314 -3.569 44.167 1.00 57.41 552 ARG A N 1
ATOM 4287 C CA . ARG A 1 552 ? -41.108 -4.348 44.499 1.00 57.41 552 ARG A CA 1
ATOM 4288 C C . ARG A 1 552 ? -40.153 -4.227 43.314 1.00 57.41 552 ARG A C 1
ATOM 4290 O O . ARG A 1 552 ? -40.562 -4.521 42.194 1.00 57.41 552 ARG A O 1
ATOM 4297 N N . LEU A 1 553 ? -38.941 -3.743 43.542 1.00 51.00 553 LEU A N 1
ATOM 4298 C CA . LEU A 1 553 ? -38.003 -3.336 42.495 1.00 51.00 553 LEU A CA 1
ATOM 4299 C C . LEU A 1 553 ? -36.716 -4.148 42.612 1.00 51.00 553 LEU A C 1
ATOM 4301 O O . LEU A 1 553 ? -36.191 -4.303 43.709 1.00 51.00 553 LEU A O 1
ATOM 4305 N N . MET A 1 554 ? -36.205 -4.643 41.488 1.00 54.66 554 MET A N 1
ATOM 4306 C CA . MET A 1 554 ? -34.907 -5.312 41.395 1.00 54.66 554 MET A CA 1
ATOM 4307 C C . MET A 1 554 ? -33.999 -4.452 40.518 1.00 54.66 554 MET A C 1
ATOM 4309 O O . MET A 1 554 ? -34.326 -4.189 39.364 1.00 54.66 554 MET A O 1
ATOM 4313 N N . ILE A 1 555 ? -32.887 -3.983 41.074 1.00 56.31 555 ILE A N 1
ATOM 4314 C CA . ILE A 1 555 ? -31.933 -3.095 40.412 1.00 56.31 555 ILE A CA 1
ATOM 4315 C C . ILE A 1 555 ? -30.685 -3.912 40.094 1.00 56.31 555 ILE A C 1
ATOM 4317 O O . ILE A 1 555 ? -30.030 -4.437 40.994 1.00 56.31 555 ILE A O 1
ATOM 4321 N N . LEU A 1 556 ? -30.371 -4.042 38.806 1.00 51.78 556 LEU A N 1
ATOM 4322 C CA . LEU A 1 556 ? -29.208 -4.780 38.320 1.00 51.78 556 LEU A CA 1
ATOM 4323 C C . LEU A 1 556 ? -28.005 -3.831 38.223 1.00 51.78 556 LEU A C 1
ATOM 4325 O O . LEU A 1 556 ? -27.918 -3.023 37.302 1.00 51.78 556 LEU A O 1
ATOM 4329 N N . GLY A 1 557 ? -27.074 -3.946 39.169 1.00 52.81 557 GLY A N 1
ATOM 4330 C CA . GLY A 1 557 ? -25.867 -3.123 39.262 1.00 52.81 557 GLY A CA 1
ATOM 4331 C C . GLY A 1 557 ? -25.849 -2.199 40.483 1.00 52.81 557 GLY A C 1
ATOM 4332 O O . GLY A 1 557 ? -26.862 -1.638 40.886 1.00 52.81 557 GLY A O 1
ATOM 4333 N N . THR A 1 558 ? -24.664 -2.040 41.073 1.00 62.28 558 THR A N 1
ATOM 4334 C CA . THR A 1 558 ? -24.429 -1.346 42.356 1.00 62.28 558 THR A CA 1
ATOM 4335 C C . THR A 1 558 ? -23.484 -0.147 42.216 1.00 62.28 558 THR A C 1
ATOM 4337 O O . THR A 1 558 ? -22.811 0.227 43.171 1.00 62.28 558 THR A O 1
ATOM 4340 N N . GLY A 1 559 ? -23.391 0.434 41.014 1.00 55.22 559 GLY A N 1
ATOM 4341 C CA . GLY A 1 559 ? -22.690 1.705 40.782 1.00 55.22 559 GLY A CA 1
ATOM 4342 C C . GLY A 1 559 ? -23.511 2.911 41.254 1.00 55.22 559 GLY A C 1
ATOM 4343 O O . GLY A 1 559 ? -24.640 2.740 41.713 1.00 55.22 559 GLY A O 1
ATOM 4344 N N . GLU A 1 560 ? -22.979 4.126 41.098 1.00 55.06 560 GLU A N 1
ATOM 4345 C CA . GLU A 1 560 ? -23.616 5.376 41.559 1.00 55.06 560 GLU A CA 1
ATOM 4346 C C . GLU A 1 560 ? -25.084 5.483 41.124 1.00 55.06 560 GLU A C 1
ATOM 4348 O O . GLU A 1 560 ? -25.974 5.633 41.957 1.00 55.06 560 GLU A O 1
ATOM 4353 N N . THR A 1 561 ? -25.366 5.252 39.839 1.00 52.12 561 THR A N 1
ATOM 4354 C CA . THR A 1 561 ? -26.734 5.277 39.299 1.00 52.12 561 THR A CA 1
ATOM 4355 C C . THR A 1 561 ? -27.644 4.204 39.907 1.00 52.12 561 THR A C 1
ATOM 4357 O O . THR A 1 561 ? -28.818 4.466 40.158 1.00 52.12 561 THR A O 1
ATOM 4360 N N . GLY A 1 562 ? -27.125 2.998 40.165 1.00 57.47 562 GLY A N 1
ATOM 4361 C CA . GLY A 1 562 ? -27.891 1.914 40.793 1.00 57.47 562 GLY A CA 1
ATOM 4362 C C . GLY A 1 562 ? -28.232 2.219 42.255 1.00 57.47 562 GLY A C 1
ATOM 4363 O O . GLY A 1 562 ? -29.344 1.940 42.703 1.00 57.47 562 GLY A O 1
ATOM 4364 N N . MET A 1 563 ? -27.306 2.858 42.975 1.00 65.06 563 MET A N 1
ATOM 4365 C CA . MET A 1 563 ? -27.505 3.300 44.358 1.00 65.06 563 MET A CA 1
ATOM 4366 C C . MET A 1 563 ? -28.471 4.477 44.460 1.00 65.06 563 MET A C 1
ATOM 4368 O O . MET A 1 563 ? -29.347 4.468 45.325 1.00 65.06 563 MET A O 1
ATOM 4372 N N . ASP A 1 564 ? -28.370 5.447 43.551 1.00 60.75 564 ASP A N 1
ATOM 4373 C CA . ASP A 1 564 ? -29.327 6.547 43.467 1.00 60.75 564 ASP A CA 1
ATOM 4374 C C . ASP A 1 564 ? -30.731 6.016 43.159 1.00 60.75 564 ASP A C 1
ATOM 4376 O O . ASP A 1 564 ? -31.677 6.361 43.858 1.00 60.75 564 ASP A O 1
ATOM 4380 N N . LEU A 1 565 ? -30.887 5.092 42.204 1.00 56.12 565 LEU A N 1
ATOM 4381 C CA . LEU A 1 565 ? -32.176 4.444 41.924 1.00 56.12 565 LEU A CA 1
ATOM 4382 C C . LEU A 1 565 ? -32.737 3.702 43.142 1.00 56.12 565 LEU A C 1
ATOM 4384 O O . LEU A 1 565 ? -33.936 3.782 43.408 1.00 56.12 565 LEU A O 1
ATOM 4388 N N . ALA A 1 566 ? -31.887 3.010 43.904 1.00 65.44 566 ALA A N 1
ATOM 4389 C CA . ALA A 1 566 ? -32.312 2.309 45.110 1.00 65.44 566 ALA A CA 1
ATOM 4390 C C . ALA A 1 566 ? -32.781 3.278 46.205 1.00 65.44 566 ALA A C 1
ATOM 4392 O O . ALA A 1 566 ? -33.810 3.050 46.848 1.00 65.44 566 ALA A O 1
ATOM 4393 N N . TYR A 1 567 ? -32.058 4.384 46.384 1.00 71.50 567 TYR A N 1
ATOM 4394 C CA . TYR A 1 567 ? -32.414 5.455 47.309 1.00 71.50 567 TYR A CA 1
ATOM 4395 C C . TYR A 1 567 ? -33.724 6.146 46.907 1.00 71.50 567 TYR A C 1
ATOM 4397 O O . TYR A 1 567 ? -34.616 6.331 47.738 1.00 71.50 567 TYR A O 1
ATOM 4405 N N . GLU A 1 568 ? -33.872 6.486 45.629 1.00 68.56 568 GLU A N 1
ATOM 4406 C CA . GLU A 1 568 ? -35.055 7.143 45.080 1.00 68.56 568 GLU A CA 1
ATOM 4407 C C . GLU A 1 568 ? -36.288 6.235 45.156 1.00 68.56 568 GLU A C 1
ATOM 4409 O O . GLU A 1 568 ? -37.365 6.696 45.535 1.00 68.56 568 GLU A O 1
ATOM 4414 N N . ALA A 1 569 ? -36.126 4.932 44.903 1.00 69.75 569 ALA A N 1
ATOM 4415 C CA . ALA A 1 569 ? -37.160 3.919 45.093 1.00 69.75 569 ALA A CA 1
ATOM 4416 C C . ALA A 1 569 ? -37.617 3.826 46.556 1.00 69.75 569 ALA A C 1
ATOM 4418 O O . ALA A 1 569 ? -38.818 3.854 46.840 1.00 69.75 569 ALA A O 1
ATOM 4419 N N . ALA A 1 570 ? -36.670 3.777 47.496 1.00 72.56 570 ALA A N 1
ATOM 4420 C CA . ALA A 1 570 ? -36.976 3.761 48.923 1.00 72.56 570 ALA A CA 1
ATOM 4421 C C . ALA A 1 570 ? -37.699 5.048 49.362 1.00 72.56 570 ALA A C 1
ATOM 4423 O O . ALA A 1 570 ? -38.694 4.990 50.085 1.00 72.56 570 ALA A O 1
ATOM 4424 N N . LYS A 1 571 ? -37.255 6.218 48.880 1.00 74.00 571 LYS A N 1
ATOM 4425 C CA . LYS A 1 571 ? -37.890 7.518 49.160 1.00 74.00 57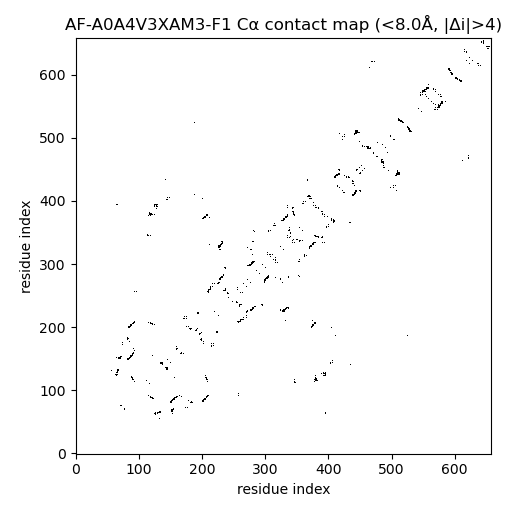1 LYS A CA 1
ATOM 4426 C C . LYS A 1 571 ? -39.266 7.676 48.521 1.00 74.00 571 LYS A C 1
ATOM 4428 O O . LYS A 1 571 ? -40.112 8.359 49.091 1.00 74.00 571 LYS A O 1
ATOM 4433 N N . ALA A 1 572 ? -39.501 7.047 47.374 1.00 74.69 572 ALA A N 1
ATOM 4434 C CA . ALA A 1 572 ? -40.794 7.028 46.701 1.00 74.69 572 ALA A CA 1
ATOM 4435 C C . ALA A 1 572 ? -41.830 6.115 47.387 1.00 74.69 572 ALA A C 1
ATOM 4437 O O . ALA A 1 572 ? -42.986 6.091 46.970 1.00 74.69 572 ALA A O 1
ATOM 4438 N N . GLY A 1 573 ? -41.445 5.365 48.427 1.00 75.94 573 GLY A N 1
ATOM 4439 C CA . GLY A 1 573 ? -42.332 4.431 49.119 1.00 75.94 573 GLY A CA 1
ATOM 4440 C C . GLY A 1 573 ? -42.477 3.088 48.402 1.00 75.94 573 GLY A C 1
ATOM 4441 O O . GLY A 1 573 ? -43.551 2.485 48.441 1.00 75.94 573 GLY A O 1
ATOM 4442 N N . ALA A 1 574 ? -41.433 2.618 47.711 1.00 73.56 574 ALA A N 1
ATOM 4443 C CA . ALA A 1 574 ? -41.380 1.246 47.212 1.00 73.56 574 ALA A CA 1
ATOM 4444 C C . ALA A 1 574 ? -41.544 0.239 48.366 1.00 73.56 574 ALA A C 1
ATOM 4446 O O . ALA A 1 574 ? -41.046 0.443 49.472 1.00 73.56 574 ALA A O 1
ATOM 4447 N N . ARG A 1 575 ? -42.244 -0.868 48.102 1.00 74.56 575 ARG A N 1
ATOM 4448 C CA . ARG A 1 575 ? -42.486 -1.939 49.080 1.00 74.56 575 ARG A CA 1
ATOM 4449 C C . ARG A 1 575 ? -41.222 -2.752 49.363 1.00 74.56 575 ARG A C 1
ATOM 4451 O O . ARG A 1 575 ? -41.063 -3.257 50.468 1.00 74.56 575 ARG A O 1
ATOM 4458 N N . GLU A 1 576 ? -40.364 -2.910 48.360 1.00 68.69 576 GLU A N 1
ATOM 4459 C CA . GLU A 1 576 ? -39.088 -3.621 48.460 1.00 68.69 576 GLU A CA 1
ATOM 4460 C C . GLU A 1 576 ? -38.148 -3.148 47.347 1.00 68.69 576 GLU A C 1
ATOM 4462 O O . GLU A 1 576 ? -38.595 -2.917 46.222 1.00 68.69 576 GLU A O 1
ATOM 4467 N N . VAL A 1 577 ? -36.855 -3.037 47.650 1.00 72.31 577 VAL A N 1
ATOM 4468 C CA . VAL A 1 577 ? -35.800 -2.730 46.678 1.00 72.31 577 VAL A CA 1
ATOM 4469 C C . VAL A 1 577 ? -34.683 -3.753 46.854 1.00 72.31 577 VAL A C 1
ATOM 4471 O O . VAL A 1 577 ? -34.088 -3.846 47.924 1.00 72.31 577 VAL A O 1
ATOM 4474 N N . VAL A 1 578 ? -34.410 -4.527 45.808 1.00 70.88 578 VAL A N 1
ATOM 4475 C CA . VAL A 1 578 ? -33.394 -5.579 45.777 1.00 70.88 578 VAL A CA 1
ATOM 4476 C C . VAL A 1 578 ? -32.285 -5.140 44.829 1.00 70.88 578 VAL A C 1
ATOM 4478 O O . VAL A 1 578 ? -32.503 -5.033 43.627 1.00 70.88 578 VAL A O 1
ATOM 4481 N N . LEU A 1 579 ? -31.095 -4.876 45.362 1.00 64.06 579 LEU A N 1
ATOM 4482 C CA . LEU A 1 579 ? -29.902 -4.594 44.565 1.00 64.06 579 LEU A CA 1
ATOM 4483 C C . LEU A 1 579 ? -29.191 -5.905 44.235 1.00 64.06 579 LEU A C 1
ATOM 4485 O O . LEU A 1 579 ? -28.864 -6.687 45.126 1.00 64.06 579 LEU A O 1
ATOM 4489 N N . CYS A 1 580 ? -28.945 -6.142 42.954 1.00 55.91 580 CYS A N 1
ATOM 4490 C CA . CYS A 1 580 ? -28.304 -7.352 42.468 1.00 55.91 580 CYS A CA 1
ATOM 4491 C C . CYS A 1 580 ? -27.012 -6.997 41.746 1.00 55.91 580 CYS A C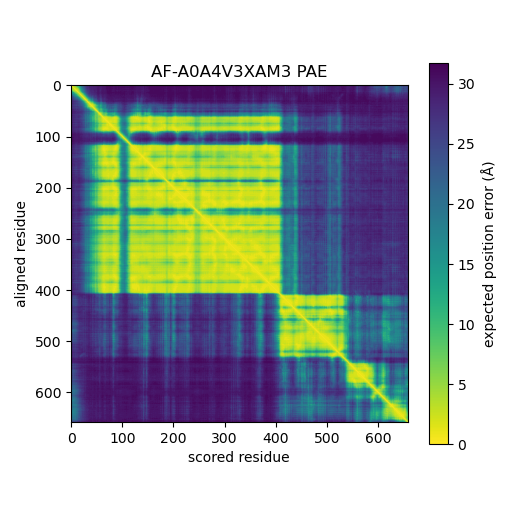 1
ATOM 4493 O O . CYS A 1 580 ? -27.017 -6.295 40.736 1.00 55.91 580 CYS A O 1
ATOM 4495 N N . SER A 1 581 ? -25.902 -7.528 42.241 1.00 58.19 581 SER A N 1
ATOM 4496 C CA . SER A 1 581 ? -24.591 -7.420 41.613 1.00 58.19 581 SER A CA 1
ATOM 4497 C C . SER A 1 581 ? -24.030 -8.811 41.330 1.00 58.19 581 SER A C 1
ATOM 4499 O O . SER A 1 581 ? -24.348 -9.789 42.004 1.00 58.19 581 SER A O 1
ATOM 4501 N N . ARG A 1 582 ? -23.180 -8.908 40.303 1.00 48.22 582 ARG A N 1
ATOM 4502 C CA . ARG A 1 582 ? -22.501 -10.159 39.919 1.00 48.22 582 ARG A CA 1
ATOM 4503 C C . ARG A 1 582 ? -21.447 -10.607 40.951 1.00 48.22 582 ARG A C 1
ATOM 4505 O O . ARG A 1 582 ? -21.078 -11.775 40.976 1.00 48.22 582 ARG A O 1
ATOM 4512 N N . SER A 1 583 ? -20.973 -9.682 41.782 1.00 46.88 583 SER A N 1
ATOM 4513 C CA . SER A 1 583 ? -19.958 -9.848 42.832 1.00 46.88 583 SER A CA 1
ATOM 4514 C C . SER A 1 583 ? -20.228 -8.854 43.972 1.00 46.88 583 SER A C 1
ATOM 4516 O O . SER A 1 583 ? -21.012 -7.925 43.778 1.00 46.88 583 SER A O 1
ATOM 4518 N N . GLY A 1 584 ? -19.612 -9.020 45.150 1.00 47.94 584 GLY A N 1
ATOM 4519 C CA . GLY A 1 584 ? -19.751 -8.066 46.267 1.00 47.94 584 GLY A CA 1
ATOM 4520 C C . GLY A 1 584 ? -19.411 -6.622 45.867 1.00 47.94 584 GLY A C 1
ATOM 4521 O O . GLY A 1 584 ? -18.654 -6.404 44.919 1.00 47.94 584 GLY A O 1
ATOM 4522 N N . PHE A 1 585 ? -19.994 -5.638 46.556 1.00 52.34 585 PHE A N 1
ATOM 4523 C CA . PHE A 1 585 ? -19.833 -4.214 46.247 1.00 52.34 585 PHE A CA 1
ATOM 4524 C C . PHE A 1 585 ? -19.464 -3.395 47.490 1.00 52.34 585 PHE A C 1
ATOM 4526 O O . PHE A 1 585 ? -19.960 -3.649 48.584 1.00 52.34 585 PHE A O 1
ATOM 4533 N N . LEU A 1 586 ? -18.615 -2.384 47.291 1.00 45.00 586 LEU A N 1
ATOM 4534 C CA . LEU A 1 586 ? -18.235 -1.396 48.300 1.00 45.00 586 LEU A CA 1
ATOM 4535 C C . LEU A 1 586 ? -19.339 -0.336 48.420 1.00 45.00 586 LEU A C 1
ATOM 4537 O O . LEU A 1 586 ? -19.674 0.315 47.435 1.00 45.00 586 LEU A O 1
ATOM 4541 N N . SER A 1 587 ? -19.868 -0.123 49.625 1.00 48.72 587 SER A N 1
ATOM 4542 C CA . SER A 1 587 ? -20.767 0.997 49.929 1.00 48.72 587 SER A CA 1
ATOM 4543 C C . SER A 1 587 ? -20.055 1.985 50.845 1.00 48.72 587 SER A C 1
ATOM 4545 O O . SER A 1 587 ? -19.696 1.636 51.970 1.00 48.72 587 SER A O 1
ATOM 4547 N N . VAL A 1 588 ? -19.869 3.220 50.381 1.00 53.53 588 VAL A N 1
ATOM 4548 C CA . VAL A 1 588 ? -19.324 4.325 51.181 1.00 53.53 588 VAL A CA 1
ATOM 4549 C C . VAL A 1 588 ? -20.410 5.372 51.448 1.00 53.53 588 VAL A C 1
ATOM 4551 O O . VAL A 1 588 ? -21.308 5.544 50.621 1.00 53.53 588 VAL A O 1
ATOM 4554 N N . PRO A 1 589 ? -20.380 6.074 52.594 1.00 52.72 589 PRO A N 1
ATOM 4555 C CA . PRO A 1 589 ? -21.290 7.184 52.843 1.00 52.72 589 PRO A CA 1
ATOM 4556 C C . PRO A 1 589 ? -21.149 8.259 51.760 1.00 52.72 589 PRO A C 1
ATOM 4558 O O . PRO A 1 589 ? -20.038 8.628 51.397 1.00 52.72 589 PRO A O 1
ATOM 4561 N N . LYS A 1 590 ? -22.272 8.812 51.286 1.00 48.81 590 LYS A N 1
ATOM 4562 C CA . LYS A 1 590 ? -22.296 9.875 50.260 1.00 48.81 590 LYS A CA 1
ATOM 4563 C C . LYS A 1 590 ? -21.434 11.093 50.625 1.00 48.81 590 LYS A C 1
ATOM 4565 O O . LYS A 1 590 ? -20.932 11.781 49.745 1.00 48.81 590 LYS A O 1
ATOM 4570 N N . ALA A 1 591 ? -21.254 11.352 51.917 1.00 55.25 591 ALA A N 1
ATOM 4571 C CA . ALA A 1 591 ? -20.381 12.394 52.427 1.00 55.25 591 ALA A CA 1
ATOM 4572 C C . ALA A 1 591 ? -19.599 11.897 53.648 1.00 55.25 591 ALA A C 1
ATOM 4574 O O . ALA A 1 591 ? -20.125 11.128 54.458 1.00 55.25 591 ALA A O 1
ATOM 4575 N N . LEU A 1 592 ? -18.358 12.361 53.788 1.00 55.00 592 LEU A N 1
ATOM 4576 C CA . LEU A 1 592 ? -17.560 12.159 54.994 1.00 55.00 592 LEU A CA 1
ATOM 4577 C C . LEU A 1 592 ? -18.046 13.136 56.066 1.00 55.00 592 LEU A C 1
ATOM 4579 O O . LEU A 1 592 ? -17.881 14.348 55.937 1.00 55.00 592 LEU A O 1
ATOM 4583 N N . ASN A 1 593 ? -18.635 12.586 57.126 1.0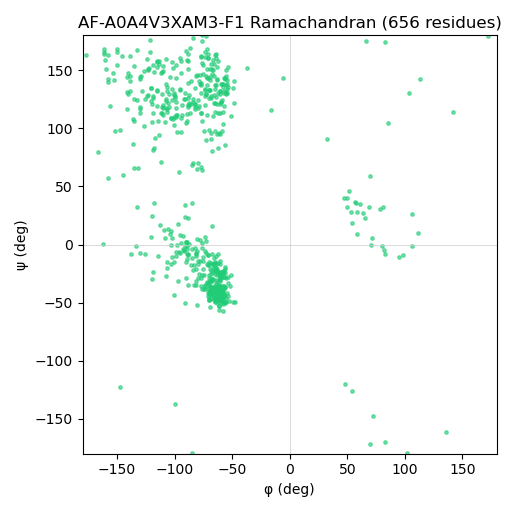0 56.56 593 ASN A N 1
ATOM 4584 C CA . ASN A 1 593 ? -18.921 13.314 58.355 1.00 56.56 593 ASN A CA 1
ATOM 4585 C C . ASN A 1 593 ? -17.965 12.834 59.442 1.00 56.56 593 ASN A C 1
ATOM 4587 O O . ASN A 1 593 ? -17.717 11.637 59.552 1.00 56.56 593 ASN A O 1
ATOM 4591 N N . ASP A 1 594 ? -17.458 13.791 60.212 1.00 60.69 594 ASP A N 1
ATOM 4592 C CA . ASP A 1 594 ? -16.720 13.651 61.463 1.00 60.69 594 ASP A CA 1
ATOM 4593 C C . ASP A 1 594 ? -15.850 12.393 61.596 1.00 60.69 594 ASP A C 1
ATOM 4595 O O . ASP A 1 594 ? -16.285 11.361 62.108 1.00 60.69 594 ASP A O 1
ATOM 4599 N N . PHE A 1 595 ? -14.583 12.489 61.191 1.00 53.16 595 PHE A N 1
ATOM 4600 C CA . PHE A 1 595 ? -13.615 11.396 61.327 1.00 53.16 595 PHE A CA 1
ATOM 4601 C C . PHE A 1 595 ? -12.497 11.751 62.316 1.00 53.16 595 PHE A C 1
ATOM 4603 O O . PHE A 1 595 ? -12.210 12.922 62.566 1.00 53.16 595 PHE A O 1
ATOM 4610 N N . GLN A 1 596 ? -11.865 10.739 62.916 1.00 46.91 596 GLN A N 1
ATOM 4611 C CA . GLN A 1 596 ? -10.814 10.922 63.918 1.00 46.91 596 GLN A CA 1
ATOM 4612 C C . GLN A 1 596 ? -9.499 10.311 63.430 1.00 46.91 596 GLN A C 1
ATOM 4614 O O . GLN A 1 596 ? -9.453 9.133 63.086 1.00 46.91 596 GLN A O 1
ATOM 4619 N N . ILE A 1 597 ? -8.420 11.097 63.423 1.00 45.97 597 ILE A N 1
ATOM 4620 C CA . ILE A 1 597 ? -7.067 10.621 63.095 1.00 45.97 597 ILE A CA 1
ATOM 4621 C C . ILE A 1 597 ? -6.163 10.886 64.298 1.00 45.97 597 ILE A C 1
ATOM 4623 O O . ILE A 1 597 ? -6.061 12.019 64.760 1.00 45.97 597 ILE A O 1
ATOM 4627 N N . PHE A 1 598 ? -5.518 9.840 64.828 1.00 45.72 598 PHE A N 1
ATOM 4628 C CA . PHE A 1 598 ? -4.625 9.914 66.000 1.00 45.72 598 PHE A CA 1
ATOM 4629 C C . PHE A 1 598 ? -5.229 10.655 67.209 1.00 45.72 598 PHE A C 1
ATOM 4631 O O . PHE A 1 598 ? -4.558 11.433 67.881 1.00 45.72 598 PHE A O 1
ATOM 4638 N N . GLY A 1 599 ? -6.519 10.441 67.476 1.00 53.72 599 GLY A N 1
ATOM 4639 C CA . GLY A 1 599 ? -7.222 11.085 68.588 1.00 53.72 599 GLY A CA 1
ATOM 4640 C C . GLY A 1 599 ? -7.735 12.503 68.298 1.00 53.72 599 GLY A C 1
ATOM 4641 O O . GLY A 1 599 ? -8.535 13.014 69.080 1.00 53.72 599 GLY A O 1
ATOM 4642 N N . LEU A 1 600 ? -7.380 13.116 67.164 1.00 43.81 600 LEU A N 1
ATOM 4643 C CA . LEU A 1 600 ? -7.903 14.418 66.738 1.00 43.81 600 LEU A CA 1
ATOM 4644 C C . LEU A 1 600 ? -9.189 14.240 65.936 1.00 43.81 600 LEU A C 1
ATOM 4646 O O . LEU A 1 600 ? -9.187 13.588 64.892 1.00 43.81 600 LEU A O 1
ATOM 4650 N N . LYS A 1 601 ? -10.286 14.801 66.447 1.00 57.03 601 LYS A N 1
ATOM 4651 C CA . LYS A 1 601 ? -11.618 14.732 65.842 1.00 57.03 601 LYS A CA 1
ATOM 4652 C C . LYS A 1 601 ? -11.786 15.886 64.848 1.00 57.03 601 LYS A C 1
ATOM 4654 O O . LYS A 1 601 ? -11.658 17.047 65.232 1.00 57.03 601 LYS A O 1
ATOM 4659 N N . PHE A 1 602 ? -12.032 15.566 63.582 1.00 53.34 602 PHE A N 1
ATOM 4660 C CA . PHE A 1 602 ? -12.241 16.532 62.504 1.00 53.34 602 PHE A CA 1
ATOM 4661 C C . PHE A 1 602 ? -13.735 16.705 62.275 1.00 53.34 602 PHE A C 1
ATOM 4663 O O . PHE A 1 602 ? -14.333 15.895 61.580 1.00 53.34 602 PHE A O 1
ATOM 4670 N N . GLU A 1 603 ? -14.330 17.737 62.873 1.00 58.75 603 GLU A N 1
ATOM 4671 C CA . GLU A 1 603 ? -15.765 18.012 62.756 1.00 58.75 603 GLU A CA 1
ATOM 4672 C C . GLU A 1 603 ? -16.050 18.960 61.581 1.00 58.75 603 GLU A C 1
ATOM 4674 O O . GLU A 1 603 ? -15.472 20.050 61.510 1.00 58.75 603 GLU A O 1
ATOM 4679 N N . SER A 1 604 ? -16.930 18.565 60.653 1.00 52.97 604 SER A N 1
ATOM 4680 C CA . SER A 1 604 ? -17.277 19.390 59.485 1.00 52.97 604 SER A CA 1
ATOM 4681 C C . SER A 1 604 ? -18.682 19.981 59.599 1.00 52.97 604 SER A C 1
ATOM 4683 O O . SER A 1 604 ? -19.668 19.261 59.722 1.00 52.97 604 SER A O 1
ATOM 4685 N N . LYS A 1 605 ? -18.801 21.314 59.485 1.00 54.44 605 LYS A N 1
ATOM 4686 C CA . LYS A 1 605 ? -20.104 22.018 59.480 1.00 54.44 605 LYS A CA 1
ATOM 4687 C C . LYS A 1 605 ? -20.912 21.798 58.194 1.00 54.44 605 LYS A C 1
ATOM 4689 O O . LYS A 1 605 ? -22.104 22.088 58.174 1.00 54.44 605 LYS A O 1
ATOM 4694 N N . THR A 1 606 ? -20.270 21.329 57.124 1.00 55.25 606 THR A N 1
ATOM 4695 C CA . THR A 1 606 ? -20.900 20.962 55.846 1.00 55.25 606 THR A CA 1
ATOM 4696 C C . THR A 1 606 ? -20.365 19.596 55.403 1.00 55.25 606 THR A C 1
ATOM 4698 O O . THR A 1 606 ? -19.146 19.429 55.331 1.00 55.25 606 THR A O 1
ATOM 4701 N N . PRO A 1 607 ? -21.226 18.597 55.145 1.00 54.69 607 PRO A N 1
ATOM 4702 C CA . PRO A 1 607 ? -20.782 17.285 54.682 1.00 54.69 607 PRO A CA 1
ATOM 4703 C C . PRO A 1 607 ? -20.006 17.420 53.368 1.00 54.69 607 PRO A C 1
ATOM 4705 O O . PRO A 1 607 ? -20.533 17.990 52.413 1.00 54.69 607 PRO A O 1
ATOM 4708 N N . VAL A 1 608 ? -18.769 16.917 53.313 1.00 54.56 608 VAL A N 1
ATOM 4709 C CA . VAL A 1 608 ? -17.963 16.929 52.082 1.00 54.56 608 VAL A CA 1
ATOM 4710 C C . VAL A 1 608 ? -18.281 15.657 51.293 1.00 54.56 608 VAL A C 1
ATOM 4712 O O . VAL A 1 608 ? -18.079 14.564 51.835 1.00 54.56 608 VAL A O 1
ATOM 4715 N N . PRO A 1 609 ? -18.791 15.761 50.052 1.00 55.28 609 PRO A N 1
ATOM 4716 C CA . PRO A 1 609 ? -19.032 14.600 49.203 1.00 55.28 609 PRO A CA 1
ATOM 4717 C C . PRO A 1 609 ? -17.740 13.794 49.005 1.00 55.28 609 PRO A C 1
ATOM 4719 O O . PRO A 1 609 ? -16.689 14.372 48.716 1.00 55.28 609 PRO A O 1
ATOM 4722 N N . ILE A 1 610 ? -17.775 12.473 49.207 1.00 54.06 610 ILE A N 1
ATOM 4723 C CA . ILE A 1 610 ? -16.556 11.638 49.135 1.00 54.06 610 ILE A CA 1
ATOM 4724 C C . ILE A 1 610 ? -15.910 11.687 47.738 1.00 54.06 610 ILE A C 1
ATOM 4726 O O . ILE A 1 610 ? -14.690 11.636 47.621 1.00 54.06 610 ILE A O 1
ATOM 4730 N N . ASP A 1 611 ? -16.716 11.862 46.695 1.00 49.03 611 ASP A N 1
ATOM 4731 C CA . ASP A 1 611 ? -16.335 12.044 45.289 1.00 49.03 611 ASP A CA 1
ATOM 4732 C C . ASP A 1 611 ? -15.610 13.374 45.000 1.00 49.03 611 ASP A C 1
ATOM 4734 O O . ASP A 1 611 ? -15.061 13.557 43.915 1.00 49.03 611 ASP A O 1
ATOM 4738 N N . SER A 1 612 ? -15.544 14.286 45.976 1.00 45.38 612 SER A N 1
ATOM 4739 C CA . SER A 1 612 ? -14.798 15.551 45.889 1.00 45.38 612 SER A CA 1
ATOM 4740 C C . SER A 1 612 ? -13.453 15.547 46.637 1.00 45.38 612 SER A C 1
ATOM 4742 O O . SER A 1 612 ? -12.768 16.572 46.699 1.00 45.38 612 SER A O 1
ATOM 4744 N N . LEU A 1 613 ? -13.030 14.399 47.184 1.00 52.41 613 LEU A N 1
ATOM 4745 C CA . LEU A 1 613 ? -11.729 14.254 47.842 1.00 52.41 613 LEU A CA 1
ATOM 4746 C C . LEU A 1 613 ? -10.581 14.162 46.834 1.00 52.41 613 LEU A C 1
ATOM 4748 O O . LEU A 1 613 ? -10.336 13.130 46.217 1.00 52.41 613 LEU A O 1
ATOM 4752 N N . ILE A 1 614 ? -9.818 15.247 46.745 1.00 51.81 614 ILE A N 1
ATOM 4753 C CA . ILE A 1 614 ? -8.507 15.281 46.098 1.00 51.81 614 ILE A CA 1
ATOM 4754 C C . ILE A 1 614 ? -7.504 14.637 47.065 1.00 51.81 614 ILE A C 1
ATOM 4756 O O . ILE A 1 614 ? -7.237 15.191 48.134 1.00 51.81 614 ILE A O 1
ATOM 4760 N N . THR A 1 615 ? -6.938 13.475 46.726 1.00 52.72 615 THR A N 1
ATOM 4761 C CA . THR A 1 615 ? -6.027 12.770 47.649 1.00 52.72 615 THR A CA 1
ATOM 4762 C C . THR A 1 615 ? -4.645 13.419 47.714 1.00 52.72 615 THR A C 1
ATOM 4764 O O . THR A 1 615 ? -3.920 13.230 48.692 1.00 52.72 615 THR A O 1
ATOM 4767 N N . ASN A 1 616 ? -4.264 14.204 46.696 1.00 58.34 616 ASN A N 1
ATOM 4768 C CA . ASN A 1 616 ? -2.997 14.935 46.650 1.00 58.34 616 ASN A CA 1
ATOM 4769 C C . ASN A 1 616 ? -2.990 16.093 45.630 1.00 58.34 616 ASN A C 1
ATOM 4771 O O . ASN A 1 616 ? -3.795 16.151 44.706 1.00 58.34 616 ASN A O 1
ATOM 4775 N N . LEU A 1 617 ? -2.015 17.001 45.754 1.00 54.66 617 LEU A N 1
ATOM 4776 C CA . LEU A 1 617 ? -1.874 18.192 44.899 1.00 54.66 617 LEU A CA 1
ATOM 4777 C C . LEU A 1 617 ? -1.598 17.881 43.408 1.00 54.66 617 LEU A C 1
ATOM 4779 O O . LEU A 1 617 ? -1.629 18.799 42.596 1.00 54.66 617 LEU A O 1
ATOM 4783 N N . ALA A 1 618 ? -1.311 16.628 43.034 1.00 55.56 618 ALA A N 1
ATOM 4784 C CA . ALA A 1 618 ? -1.121 16.199 41.644 1.00 55.56 618 ALA A CA 1
ATOM 4785 C C . ALA A 1 618 ? -2.424 15.679 40.994 1.00 55.56 618 ALA A C 1
ATOM 4787 O O . ALA A 1 618 ? -2.459 15.416 39.791 1.00 55.56 618 ALA A O 1
ATOM 4788 N N . GLU A 1 619 ? -3.525 15.606 41.748 1.00 55.25 619 GLU A N 1
ATOM 4789 C CA . GLU A 1 619 ? -4.878 15.282 41.266 1.00 55.25 619 GLU A CA 1
ATOM 4790 C C . GLU A 1 619 ? -5.683 16.528 40.867 1.00 55.25 619 GLU A C 1
ATOM 4792 O O . GLU A 1 619 ? -6.906 16.519 40.802 1.00 55.25 619 GLU A O 1
ATOM 4797 N N . THR A 1 620 ? -4.983 17.612 40.541 1.00 55.31 620 THR A N 1
ATOM 4798 C CA . THR A 1 620 ? -5.561 18.800 39.908 1.00 55.31 620 THR A CA 1
ATOM 4799 C C . THR A 1 620 ? -5.558 18.670 38.382 1.00 55.31 620 THR A C 1
ATOM 4801 O O . THR A 1 620 ? -4.686 18.032 37.787 1.00 55.31 620 THR A O 1
ATOM 4804 N N . ALA A 1 621 ? -6.519 19.318 37.721 1.00 50.06 621 ALA A N 1
ATOM 4805 C CA . ALA A 1 621 ? -6.570 19.424 36.264 1.00 50.06 621 ALA A CA 1
ATOM 4806 C C . ALA A 1 621 ? -5.561 20.447 35.690 1.00 50.06 621 ALA A C 1
ATOM 4808 O O . ALA A 1 621 ? -5.481 20.591 34.469 1.00 50.06 621 ALA A O 1
ATOM 4809 N N . TYR A 1 622 ? -4.808 21.154 36.545 1.00 47.78 622 TYR A N 1
ATOM 4810 C CA . TYR A 1 622 ? -3.761 22.102 36.158 1.00 47.78 622 TYR A CA 1
ATOM 4811 C C . TYR A 1 622 ? -2.378 21.618 36.606 1.00 47.78 622 TYR A C 1
ATOM 4813 O O . TYR A 1 622 ? -2.025 21.693 37.781 1.00 47.78 622 TYR A O 1
ATOM 4821 N N . VAL A 1 623 ? -1.570 21.159 35.654 1.00 57.91 623 VAL A N 1
ATOM 4822 C CA . VAL A 1 623 ? -0.162 20.808 35.869 1.00 57.91 623 VAL A CA 1
ATOM 4823 C C . VAL A 1 623 ? 0.691 21.492 34.810 1.00 57.91 623 VAL A C 1
ATOM 4825 O O . VAL A 1 623 ? 0.284 21.620 33.658 1.00 57.91 623 VAL A O 1
ATOM 4828 N N . HIS A 1 624 ? 1.878 21.952 35.201 1.00 62.56 624 HIS A N 1
ATOM 4829 C CA . HIS A 1 624 ? 2.825 22.577 34.280 1.00 62.56 624 HIS A CA 1
ATOM 4830 C C . HIS A 1 624 ? 3.149 21.618 33.107 1.00 62.56 624 HIS A C 1
ATOM 4832 O O . HIS A 1 624 ? 3.300 20.420 33.364 1.00 62.56 624 HIS A O 1
ATOM 4838 N N . PRO A 1 625 ? 3.314 22.089 31.852 1.00 61.41 625 PRO A N 1
ATOM 4839 C CA . PRO A 1 625 ? 3.515 21.225 30.677 1.00 61.41 625 PRO A CA 1
ATOM 4840 C C . PRO A 1 625 ? 4.639 20.193 30.827 1.00 61.41 625 PRO A C 1
ATOM 4842 O O . PRO A 1 625 ? 4.502 19.053 30.399 1.00 61.41 625 PRO A O 1
ATOM 4845 N N . TRP A 1 626 ? 5.724 20.557 31.513 1.00 63.66 626 TRP A N 1
ATOM 4846 C CA . TRP A 1 626 ? 6.820 19.635 31.832 1.00 63.66 626 TRP A CA 1
ATOM 4847 C C . TRP A 1 626 ? 6.396 18.468 32.743 1.00 63.66 626 TRP A C 1
ATOM 4849 O O . TRP A 1 626 ? 6.826 17.336 32.543 1.00 63.66 626 TRP A O 1
ATOM 4859 N N . VAL A 1 627 ? 5.511 18.723 33.711 1.00 60.84 627 VAL A N 1
ATOM 4860 C CA . VAL A 1 627 ? 4.963 17.690 34.602 1.00 60.84 627 VAL A CA 1
ATOM 4861 C C . VAL A 1 627 ? 3.956 16.824 33.850 1.00 60.84 627 VAL A C 1
ATOM 4863 O O . VAL A 1 627 ? 3.969 15.611 34.031 1.00 60.84 627 VAL A O 1
ATOM 4866 N N . ALA A 1 628 ? 3.143 17.417 32.969 1.00 58.00 628 ALA A N 1
ATOM 4867 C CA . ALA A 1 628 ? 2.228 16.687 32.088 1.00 58.00 628 ALA A CA 1
ATOM 4868 C C . ALA A 1 628 ? 2.968 15.757 31.108 1.00 58.00 628 ALA A C 1
ATOM 4870 O O . ALA A 1 628 ? 2.522 14.640 30.870 1.00 58.00 628 ALA A O 1
ATOM 4871 N N . ALA A 1 629 ? 4.124 16.191 30.597 1.00 61.75 629 ALA A N 1
ATOM 4872 C CA . ALA A 1 629 ? 5.004 15.382 29.753 1.00 61.75 629 ALA A CA 1
ATOM 4873 C C . ALA A 1 629 ? 5.752 14.274 30.525 1.00 61.75 629 ALA A C 1
ATOM 4875 O O . ALA A 1 629 ? 6.416 13.437 29.916 1.00 61.75 629 ALA A O 1
ATOM 4876 N N . SER A 1 630 ? 5.662 14.254 31.859 1.00 69.25 630 SER A N 1
ATOM 4877 C CA . SER A 1 630 ? 6.342 13.288 32.725 1.00 69.25 630 SER A CA 1
ATOM 4878 C C . SER A 1 630 ? 5.355 12.311 33.382 1.00 69.25 630 SER A C 1
ATOM 4880 O O . SER A 1 630 ? 4.209 12.650 33.669 1.00 69.25 630 SER A O 1
ATOM 4882 N N . HIS A 1 631 ? 5.815 11.109 33.739 1.00 67.44 631 HIS A N 1
ATOM 4883 C CA . HIS A 1 631 ? 5.022 10.155 34.534 1.00 67.44 631 HIS A CA 1
ATOM 4884 C C . HIS A 1 631 ? 4.973 10.482 36.040 1.00 67.44 631 HIS A C 1
ATOM 4886 O O . HIS A 1 631 ? 4.385 9.728 36.817 1.00 67.44 631 HIS A O 1
ATOM 4892 N N . ILE A 1 632 ? 5.557 11.607 36.472 1.00 66.75 632 ILE A N 1
ATOM 4893 C CA . ILE A 1 632 ? 5.658 11.996 37.889 1.00 66.75 632 ILE A CA 1
ATOM 4894 C C . ILE A 1 632 ? 4.279 12.103 38.542 1.00 66.75 632 ILE A C 1
ATOM 4896 O O . ILE A 1 632 ? 4.109 11.674 39.680 1.00 66.75 632 ILE A O 1
ATOM 4900 N N . ARG A 1 633 ? 3.277 12.615 37.816 1.00 66.94 633 ARG A N 1
ATOM 4901 C CA . ARG A 1 633 ? 1.901 12.735 38.317 1.00 66.94 633 ARG A CA 1
ATOM 4902 C C . ARG A 1 633 ? 1.331 11.382 38.745 1.00 66.94 633 ARG A C 1
ATOM 4904 O O . ARG A 1 633 ? 0.837 11.244 39.858 1.00 66.94 633 ARG A O 1
ATOM 4911 N N . TRP A 1 634 ? 1.455 10.382 37.876 1.00 63.09 634 TRP A N 1
ATOM 4912 C CA . TRP A 1 634 ? 0.960 9.031 38.128 1.00 63.09 634 TRP A CA 1
ATOM 4913 C C . TRP A 1 634 ? 1.719 8.344 39.262 1.00 63.09 634 TRP A C 1
ATOM 4915 O O . TRP A 1 634 ? 1.104 7.669 40.081 1.00 63.09 634 TRP A O 1
ATOM 4925 N N . PHE A 1 635 ? 3.031 8.572 39.356 1.00 71.69 635 PHE A N 1
ATOM 4926 C CA . PHE A 1 635 ? 3.847 8.062 40.456 1.00 71.69 635 PHE A CA 1
ATOM 4927 C C . PHE A 1 635 ? 3.434 8.657 41.812 1.00 71.69 635 PHE A C 1
ATOM 4929 O O . PHE A 1 635 ? 3.306 7.924 42.790 1.00 71.69 635 PHE A O 1
ATOM 4936 N N . ILE A 1 636 ? 3.185 9.972 41.873 1.00 66.06 636 ILE A N 1
ATOM 4937 C CA . ILE A 1 636 ? 2.742 10.654 43.098 1.00 66.06 636 ILE A CA 1
ATOM 4938 C C . ILE A 1 636 ? 1.345 10.179 43.509 1.00 66.06 636 ILE A C 1
ATOM 4940 O O . ILE A 1 636 ? 1.152 9.855 44.679 1.00 66.06 636 ILE A O 1
ATOM 4944 N N . SER A 1 637 ? 0.395 10.085 42.571 1.00 63.97 637 SER A N 1
ATOM 4945 C CA . SER A 1 637 ? -0.946 9.566 42.866 1.00 63.97 637 SER A CA 1
ATOM 4946 C C . SER A 1 637 ? -0.902 8.128 43.374 1.00 63.97 637 SER A C 1
ATOM 4948 O O . SER A 1 637 ? -1.467 7.844 44.426 1.00 63.97 637 SER A O 1
ATOM 4950 N N . ASP A 1 638 ? -0.173 7.232 42.705 1.00 66.75 638 ASP A N 1
ATOM 4951 C CA . ASP A 1 638 ? -0.034 5.839 43.146 1.00 66.75 638 ASP A CA 1
ATOM 4952 C C . ASP A 1 638 ? 0.590 5.741 44.548 1.00 66.75 638 ASP A C 1
ATOM 4954 O O . ASP A 1 638 ? 0.090 5.024 45.419 1.00 66.75 638 ASP A O 1
ATOM 4958 N N . PHE A 1 639 ? 1.645 6.521 44.800 1.00 72.38 639 PHE A N 1
ATOM 4959 C CA . PHE A 1 639 ? 2.315 6.565 46.095 1.00 72.38 639 PHE A CA 1
ATOM 4960 C C . PHE A 1 639 ? 1.391 7.069 47.214 1.00 72.38 639 PHE A C 1
ATOM 4962 O O . PHE A 1 639 ? 1.314 6.441 48.276 1.00 72.38 639 PHE A O 1
ATOM 4969 N N . VAL A 1 640 ? 0.681 8.182 46.993 1.00 64.81 640 VAL A N 1
ATOM 4970 C CA . VAL A 1 640 ? -0.193 8.786 48.009 1.00 64.81 640 VAL A CA 1
ATOM 4971 C C . VAL A 1 640 ? -1.420 7.918 48.258 1.00 64.81 640 VAL A C 1
ATOM 4973 O O . VAL A 1 640 ? -1.695 7.601 49.414 1.00 64.81 640 VAL A O 1
ATOM 4976 N N . VAL A 1 641 ? -2.106 7.459 47.210 1.00 61.25 641 VAL A N 1
ATOM 4977 C CA . VAL A 1 641 ? -3.312 6.626 47.333 1.00 61.25 641 VAL A CA 1
ATOM 4978 C C . VAL A 1 641 ? -3.009 5.344 48.107 1.00 61.25 641 VAL A C 1
ATOM 4980 O O . VAL A 1 641 ? -3.705 5.036 49.073 1.00 61.25 641 VAL A O 1
ATOM 4983 N N . LYS A 1 642 ? -1.916 4.637 47.790 1.00 62.22 642 LYS A N 1
ATOM 4984 C CA . LYS A 1 642 ? -1.521 3.416 48.517 1.00 62.22 642 LYS A CA 1
ATOM 4985 C C . LYS A 1 642 ? -1.225 3.672 49.994 1.00 62.22 642 LYS A C 1
ATOM 4987 O O . LYS A 1 642 ? -1.535 2.834 50.840 1.00 62.22 642 LYS A O 1
ATOM 4992 N N . ARG A 1 643 ? -0.610 4.808 50.337 1.00 69.38 643 ARG A N 1
ATOM 4993 C CA . ARG A 1 643 ? -0.288 5.163 51.731 1.00 69.38 643 ARG A CA 1
ATOM 4994 C C . ARG A 1 643 ? -1.514 5.635 52.505 1.00 69.38 643 ARG A C 1
ATOM 4996 O O . ARG A 1 643 ? -1.660 5.244 53.657 1.00 69.38 643 ARG A O 1
ATOM 5003 N N . VAL A 1 644 ? -2.407 6.397 51.877 1.00 62.22 644 VAL A N 1
ATOM 5004 C CA . VAL A 1 644 ? -3.700 6.780 52.459 1.00 62.22 644 VAL A CA 1
ATOM 5005 C C . VAL A 1 644 ? -4.541 5.534 52.725 1.00 62.22 644 VAL A C 1
ATOM 5007 O O . VAL A 1 644 ? -5.028 5.365 53.838 1.00 62.22 644 VAL A O 1
ATOM 5010 N N . LEU A 1 645 ? -4.620 4.607 51.767 1.00 54.56 645 LEU A N 1
ATOM 5011 C CA . LEU A 1 645 ? -5.280 3.317 51.967 1.00 54.56 645 LEU A CA 1
ATOM 5012 C C . LEU A 1 645 ? -4.636 2.531 53.110 1.00 54.56 645 LEU A C 1
ATOM 5014 O O . LEU A 1 645 ? -5.351 2.024 53.968 1.00 54.56 645 LEU A O 1
ATOM 5018 N N . TRP A 1 646 ? -3.308 2.497 53.210 1.00 64.56 646 TRP A N 1
ATOM 5019 C CA . TRP A 1 646 ? -2.642 1.826 54.327 1.00 64.56 646 TRP A CA 1
ATOM 5020 C C . TRP A 1 646 ? -2.940 2.467 55.686 1.00 64.56 646 TRP A C 1
ATOM 5022 O O . TRP A 1 646 ? -3.187 1.748 56.647 1.00 64.56 646 TRP A O 1
ATOM 5032 N N . VAL A 1 647 ? -2.976 3.798 55.770 1.00 56.78 647 VAL A N 1
ATOM 5033 C CA . VAL A 1 647 ? -3.309 4.518 57.011 1.00 56.78 647 VAL A CA 1
ATOM 5034 C C . VAL A 1 647 ? -4.768 4.299 57.412 1.00 56.78 647 VAL A C 1
ATOM 5036 O O . VAL A 1 647 ? -5.051 4.098 58.588 1.00 56.78 647 VAL A O 1
ATOM 5039 N N . LEU A 1 648 ? -5.692 4.330 56.450 1.00 50.12 648 LEU A N 1
ATOM 5040 C CA . LEU A 1 648 ? -7.126 4.206 56.716 1.00 50.12 648 LEU A CA 1
ATOM 5041 C C . LEU A 1 648 ? -7.575 2.755 56.940 1.00 50.12 648 LEU A C 1
ATOM 5043 O O . LEU A 1 648 ? -8.559 2.525 57.635 1.00 50.12 648 LEU A O 1
ATOM 5047 N N . THR A 1 649 ? -6.884 1.782 56.340 1.00 50.72 649 THR A N 1
ATOM 5048 C CA . THR A 1 649 ? -7.380 0.396 56.211 1.00 50.72 649 THR A CA 1
ATOM 5049 C C . THR A 1 649 ? -6.373 -0.667 56.664 1.00 50.72 649 THR A C 1
ATOM 5051 O O . THR A 1 649 ? -6.704 -1.847 56.721 1.00 50.72 649 THR A O 1
ATOM 5054 N N . GLY A 1 650 ? -5.132 -0.279 56.977 1.00 54.59 650 GLY A N 1
ATOM 5055 C CA . GLY A 1 650 ? -4.041 -1.192 57.336 1.00 54.59 650 GLY A CA 1
ATOM 5056 C C . GLY A 1 650 ? -3.347 -1.871 56.147 1.00 54.59 650 GLY A C 1
ATOM 5057 O O . GLY A 1 650 ? -2.390 -2.618 56.350 1.00 54.59 650 GLY A O 1
ATOM 5058 N N . THR A 1 651 ? -3.776 -1.622 54.903 1.00 51.81 651 THR A N 1
ATOM 5059 C CA . THR A 1 651 ? -3.233 -2.259 53.689 1.00 51.81 651 THR A CA 1
ATOM 5060 C C . THR A 1 651 ? -3.075 -1.283 52.517 1.00 51.81 651 THR A C 1
ATOM 5062 O O . THR A 1 651 ? -3.914 -0.421 52.277 1.00 51.81 651 THR A O 1
ATOM 5065 N N . GLN A 1 652 ? -1.982 -1.433 51.757 1.00 55.81 652 GLN A N 1
ATOM 5066 C CA . GLN A 1 652 ? -1.710 -0.653 50.536 1.00 55.81 652 GLN A CA 1
ATOM 5067 C C . GLN A 1 652 ? -2.484 -1.166 49.315 1.00 55.81 652 GLN A C 1
ATOM 5069 O O . GLN A 1 652 ? -2.555 -0.472 48.307 1.00 55.81 652 GLN A O 1
ATOM 5074 N N . ALA A 1 653 ? -3.053 -2.372 49.402 1.00 51.12 653 ALA A N 1
ATOM 5075 C CA . ALA A 1 653 ? -3.880 -2.968 48.355 1.00 51.12 653 ALA A CA 1
ATOM 5076 C C . ALA A 1 653 ? -5.341 -2.469 48.387 1.00 51.12 653 ALA A C 1
ATOM 5078 O O . ALA A 1 653 ? -6.127 -2.850 47.526 1.00 51.12 653 ALA A O 1
ATOM 5079 N N . GLY A 1 654 ? -5.696 -1.623 49.366 1.00 50.59 654 GLY A N 1
ATOM 5080 C CA . GLY A 1 654 ? -7.077 -1.229 49.659 1.00 50.59 654 GLY A CA 1
ATOM 5081 C C . GLY A 1 654 ? -7.817 -2.248 50.534 1.00 50.59 654 GLY A C 1
ATOM 5082 O O . GLY A 1 654 ? -7.280 -3.308 50.856 1.00 50.59 654 GLY A O 1
ATOM 5083 N N . CYS A 1 655 ? -9.044 -1.920 50.954 1.00 40.38 655 CYS A N 1
ATOM 5084 C CA . CYS A 1 655 ? -9.868 -2.798 51.790 1.00 40.38 655 CYS A CA 1
ATOM 5085 C C . CYS A 1 655 ? -10.150 -4.140 51.095 1.00 40.38 655 CYS A C 1
ATOM 5087 O O . CYS A 1 655 ? -10.792 -4.165 50.047 1.00 40.38 655 CYS A O 1
ATOM 5089 N N . ASN A 1 656 ? -9.773 -5.250 51.732 1.00 30.42 656 ASN A N 1
ATOM 5090 C CA . ASN A 1 656 ? -10.392 -6.549 51.471 1.00 30.42 656 ASN A CA 1
ATOM 5091 C C . ASN A 1 656 ? -11.717 -6.574 52.245 1.00 30.42 656 ASN A C 1
ATOM 5093 O O . ASN A 1 656 ? -11.702 -6.432 53.468 1.00 30.42 656 ASN A O 1
ATOM 5097 N N . GLN A 1 657 ? -12.849 -6.682 51.555 1.00 31.70 657 GLN A N 1
ATOM 5098 C CA . GLN A 1 657 ? -14.168 -6.653 52.189 1.00 31.70 657 GLN A CA 1
ATOM 5099 C C . GLN A 1 657 ? -14.746 -8.060 52.346 1.00 31.70 657 GLN A C 1
ATOM 5101 O O . GLN A 1 657 ? -14.767 -8.834 51.390 1.00 31.70 657 GLN A O 1
ATOM 5106 N N . LEU A 1 658 ? -15.197 -8.351 53.569 1.00 28.20 658 LEU A N 1
ATOM 5107 C CA . LEU A 1 658 ? -16.182 -9.387 53.881 1.00 28.20 658 LEU A CA 1
ATOM 5108 C C . LEU A 1 658 ? -17.574 -8.931 53.442 1.00 28.20 658 LEU A C 1
ATOM 5110 O O . LEU A 1 658 ? -17.870 -7.731 53.658 1.00 28.20 658 LEU A O 1
#